Protein AF-A0AAX3KLG0-F1 (afdb_monomer)

Structure (mmCIF, N/CA/C/O backbone):
data_AF-A0AAX3KLG0-F1
#
_entry.id   AF-A0AAX3KLG0-F1
#
loop_
_atom_site.group_PDB
_atom_site.id
_atom_site.type_symbol
_atom_site.label_atom_id
_atom_site.label_alt_id
_atom_site.label_comp_id
_atom_site.label_asym_id
_atom_site.label_entity_id
_atom_site.label_seq_id
_atom_site.pdbx_PDB_ins_code
_atom_site.Cartn_x
_atom_site.Cartn_y
_atom_site.Cartn_z
_atom_site.occupancy
_atom_site.B_iso_or_equiv
_atom_site.auth_seq_id
_atom_site.auth_comp_id
_atom_site.auth_asym_id
_atom_site.auth_atom_id
_atom_site.pdbx_PDB_model_num
ATOM 1 N N . MET A 1 1 ? 2.593 -11.874 -25.320 1.00 51.47 1 MET A N 1
ATOM 2 C CA . MET A 1 1 ? 1.868 -11.325 -26.491 1.00 51.47 1 MET A CA 1
ATOM 3 C C . MET A 1 1 ? 1.818 -12.369 -27.605 1.00 51.47 1 MET A C 1
ATOM 5 O O . MET A 1 1 ? 2.721 -13.200 -27.630 1.00 51.47 1 MET A O 1
ATOM 9 N N . PRO A 1 2 ? 0.808 -12.393 -28.501 1.00 41.75 2 PRO A N 1
ATOM 10 C CA . PRO A 1 2 ? 0.881 -13.228 -29.700 1.00 41.75 2 PRO A CA 1
ATOM 11 C C . PRO A 1 2 ? 2.137 -12.834 -30.490 1.00 41.75 2 PRO A C 1
ATOM 13 O O . PRO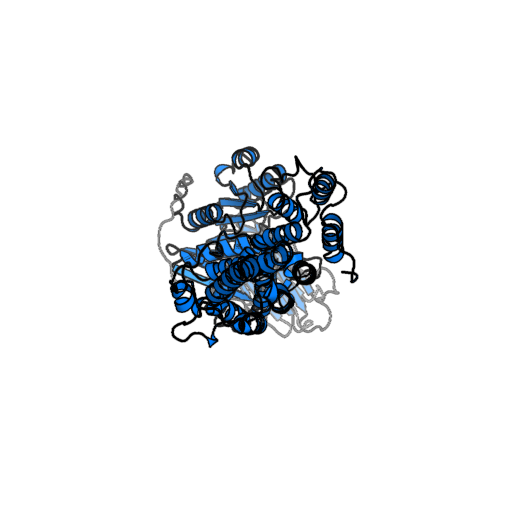 A 1 2 ? 2.309 -11.677 -30.871 1.00 41.75 2 PRO A O 1
ATOM 16 N N . SER A 1 3 ? 3.054 -13.785 -30.638 1.00 42.06 3 SER A N 1
ATOM 17 C CA . SER A 1 3 ? 4.430 -13.570 -31.085 1.00 42.06 3 SER A CA 1
ATOM 18 C C . SER A 1 3 ? 4.500 -12.930 -32.478 1.00 42.06 3 SER A C 1
ATOM 20 O O . SER A 1 3 ? 3.989 -13.499 -33.443 1.00 42.06 3 SER A O 1
ATOM 22 N N . GLY A 1 4 ? 5.164 -11.772 -32.593 1.00 53.94 4 GLY A N 1
ATOM 23 C CA . GLY A 1 4 ? 5.677 -11.245 -33.868 1.00 53.94 4 GLY A CA 1
ATOM 24 C C . GLY A 1 4 ? 5.058 -9.951 -34.416 1.00 53.94 4 GLY A C 1
ATOM 25 O O . GLY A 1 4 ? 5.599 -9.403 -35.375 1.00 53.94 4 GLY A O 1
ATOM 26 N N . LYS A 1 5 ? 3.977 -9.405 -33.836 1.00 61.38 5 LYS A N 1
ATOM 27 C CA . LYS A 1 5 ? 3.452 -8.076 -34.227 1.00 61.38 5 LYS A CA 1
ATOM 28 C C . LYS A 1 5 ? 3.853 -7.004 -33.214 1.00 61.38 5 LYS A C 1
ATOM 30 O O . LYS A 1 5 ? 3.584 -7.152 -32.028 1.00 61.38 5 LYS A O 1
ATOM 35 N N . LYS A 1 6 ? 4.441 -5.901 -33.700 1.00 74.00 6 LYS A N 1
ATOM 36 C CA . LYS A 1 6 ? 4.685 -4.685 -32.906 1.00 74.00 6 LYS A CA 1
ATOM 37 C C . LYS A 1 6 ? 3.339 -4.131 -32.423 1.00 74.00 6 LYS A C 1
ATOM 39 O O . LYS A 1 6 ? 2.574 -3.609 -33.233 1.00 74.00 6 LYS A O 1
ATOM 44 N N . SER A 1 7 ? 3.046 -4.274 -31.135 1.00 84.19 7 SER A N 1
ATOM 45 C CA . SER A 1 7 ? 1.845 -3.703 -30.518 1.00 84.19 7 SER A CA 1
ATOM 46 C C . SER A 1 7 ? 1.947 -2.183 -30.463 1.00 84.19 7 SER A C 1
ATOM 48 O O . SER A 1 7 ? 3.006 -1.639 -30.164 1.00 84.19 7 SER A O 1
ATOM 50 N N . THR A 1 8 ? 0.850 -1.477 -30.728 1.00 92.81 8 THR A N 1
ATOM 51 C CA . THR A 1 8 ? 0.766 -0.042 -30.419 1.00 92.81 8 THR A CA 1
ATOM 52 C C . THR A 1 8 ? 0.575 0.164 -28.908 1.00 92.81 8 THR A C 1
ATOM 54 O O . THR A 1 8 ? 0.090 -0.750 -28.233 1.00 92.81 8 THR A O 1
ATOM 57 N N . PRO A 1 9 ? 0.878 1.354 -28.353 1.00 94.56 9 PRO A N 1
ATOM 58 C CA . PRO A 1 9 ? 0.596 1.660 -26.946 1.00 94.56 9 PRO A CA 1
ATOM 59 C C . PRO A 1 9 ? -0.868 1.385 -26.572 1.00 94.56 9 PRO A C 1
ATOM 61 O O . PRO A 1 9 ? -1.150 0.724 -25.578 1.00 94.56 9 PRO A O 1
ATOM 64 N N . SER A 1 10 ? -1.810 1.803 -27.424 1.00 95.50 10 SER A N 1
ATOM 65 C CA . SER A 1 10 ? -3.245 1.553 -27.238 1.00 95.50 10 SER A CA 1
ATOM 66 C C . SER A 1 10 ? -3.587 0.061 -27.184 1.00 95.50 10 SER A C 1
ATOM 68 O O . SER A 1 10 ? -4.432 -0.349 -26.390 1.00 95.50 10 SER A O 1
ATOM 70 N N . GLN A 1 11 ? -2.962 -0.767 -28.028 1.00 94.81 11 GLN A N 1
ATOM 71 C CA . GLN A 1 11 ? -3.164 -2.219 -28.000 1.00 94.81 11 GLN A CA 1
ATOM 72 C C . GLN A 1 11 ? -2.594 -2.829 -26.720 1.00 94.81 11 GLN A C 1
ATOM 74 O O . GLN A 1 11 ? -3.295 -3.599 -26.068 1.00 94.81 11 GLN A O 1
ATOM 79 N N . LEU A 1 12 ? -1.374 -2.444 -26.335 1.00 94.88 12 LEU A N 1
ATOM 80 C CA . LEU A 1 12 ? -0.728 -2.919 -25.113 1.00 94.88 12 LEU A CA 1
ATOM 81 C C . LEU A 1 12 ? -1.554 -2.583 -23.866 1.00 94.88 12 LEU A C 1
ATOM 83 O O . LEU A 1 12 ? -1.793 -3.466 -23.050 1.00 94.88 12 LEU A O 1
ATOM 87 N N . TRP A 1 13 ? -2.046 -1.343 -23.748 1.00 96.69 13 TRP A N 1
ATOM 88 C CA . TRP A 1 13 ? -2.900 -0.929 -22.631 1.00 96.69 13 TRP A CA 1
ATOM 89 C C . TRP A 1 13 ? -4.177 -1.769 -22.549 1.00 96.69 13 TRP A C 1
ATOM 91 O O . TRP A 1 13 ? -4.514 -2.283 -21.488 1.00 96.69 13 TRP A O 1
ATOM 101 N N . ASN A 1 14 ? -4.870 -1.972 -23.676 1.00 95.50 14 ASN A N 1
ATOM 102 C CA . ASN A 1 14 ? -6.082 -2.796 -23.697 1.00 95.50 14 ASN A CA 1
ATOM 103 C C . ASN A 1 14 ? -5.794 -4.258 -23.318 1.00 95.50 14 ASN A C 1
ATOM 105 O O . ASN A 1 14 ? -6.619 -4.879 -22.648 1.00 95.50 14 ASN A O 1
ATOM 109 N N . HIS A 1 15 ? -4.654 -4.804 -23.751 1.00 95.25 15 HIS A N 1
ATOM 110 C CA . HIS A 1 15 ? -4.222 -6.142 -23.357 1.00 95.25 15 HIS A CA 1
ATOM 111 C C . HIS A 1 15 ? -3.942 -6.211 -21.860 1.00 95.25 15 HIS A C 1
ATOM 113 O O . HIS A 1 15 ? -4.503 -7.076 -21.204 1.00 95.25 15 HIS A O 1
ATOM 119 N N . LEU A 1 16 ? -3.198 -5.254 -21.306 1.00 95.12 16 LEU A N 1
ATOM 120 C CA . LEU A 1 16 ? -2.899 -5.210 -19.878 1.00 95.12 16 LEU A CA 1
ATOM 121 C C . LEU A 1 16 ? -4.177 -5.143 -19.030 1.00 95.12 16 LEU A C 1
ATOM 123 O O . LEU A 1 16 ? -4.352 -5.945 -18.119 1.00 95.12 16 LEU A O 1
ATOM 127 N N . VAL A 1 17 ? -5.096 -4.233 -19.374 1.00 95.62 17 VAL A N 1
ATOM 128 C CA . VAL A 1 17 ? -6.391 -4.077 -18.690 1.00 95.62 17 VAL A CA 1
ATOM 129 C C . VAL A 1 17 ? -7.189 -5.373 -18.713 1.00 95.62 17 VAL A C 1
ATOM 131 O O . VAL A 1 17 ? -7.728 -5.787 -17.691 1.00 95.62 17 VAL A O 1
ATOM 134 N N . LYS A 1 18 ? -7.255 -6.035 -19.871 1.00 95.31 18 LYS A N 1
ATOM 135 C CA . LYS A 1 18 ? -7.998 -7.285 -20.022 1.00 95.31 18 LYS A CA 1
ATOM 136 C C . LYS A 1 18 ? -7.330 -8.445 -19.283 1.00 95.31 18 LYS A C 1
ATOM 138 O O . LYS A 1 18 ? -8.009 -9.165 -18.560 1.00 95.31 18 LYS A O 1
ATOM 143 N N . ASP A 1 19 ? -6.033 -8.639 -19.493 1.00 95.06 19 ASP A N 1
ATOM 144 C CA . ASP A 1 19 ? -5.293 -9.814 -19.034 1.00 95.06 19 ASP A CA 1
ATOM 145 C C . ASP A 1 19 ? -5.079 -9.783 -17.512 1.00 95.06 19 ASP A C 1
ATOM 147 O O . ASP A 1 19 ? -5.107 -10.833 -16.872 1.00 95.06 19 ASP A O 1
ATOM 151 N N . ALA A 1 20 ? -4.915 -8.595 -16.916 1.00 93.75 20 ALA A N 1
ATOM 152 C CA . ALA A 1 20 ? -4.844 -8.427 -15.462 1.00 93.75 20 ALA A CA 1
ATOM 153 C C . ALA A 1 20 ? -6.229 -8.336 -14.790 1.00 93.75 20 ALA A C 1
ATOM 155 O O . ALA A 1 20 ? -6.317 -8.347 -13.565 1.00 93.75 20 ALA A O 1
ATOM 156 N N . GLY A 1 21 ? -7.313 -8.257 -15.573 1.00 93.62 21 GLY A N 1
ATOM 157 C CA . GLY A 1 21 ? -8.673 -8.118 -15.051 1.00 93.62 21 GLY A CA 1
ATOM 158 C C . GLY A 1 21 ? -8.926 -6.774 -14.366 1.00 93.62 21 GLY A C 1
ATOM 159 O O . GLY A 1 21 ? -9.628 -6.737 -13.361 1.00 93.62 21 GLY A O 1
ATOM 160 N N . LEU A 1 22 ? -8.349 -5.686 -14.892 1.00 93.62 22 LEU A N 1
ATOM 161 C CA . LEU A 1 22 ? -8.477 -4.352 -14.308 1.00 93.62 22 LEU A CA 1
ATOM 162 C C . LEU A 1 22 ? -9.894 -3.796 -14.493 1.00 93.62 22 LEU A C 1
ATOM 164 O O . LEU A 1 22 ? -10.378 -3.601 -15.613 1.00 93.62 22 LEU A O 1
ATOM 168 N N . GLU A 1 23 ? -10.537 -3.450 -13.388 1.00 92.44 23 GLU A N 1
ATOM 169 C CA . GLU A 1 23 ? -11.854 -2.832 -13.344 1.00 92.44 23 GLU A CA 1
ATOM 170 C C . GLU A 1 23 ? -11.729 -1.306 -13.322 1.00 92.44 23 GLU A C 1
ATOM 172 O O . GLU A 1 23 ? -11.949 -0.654 -12.304 1.00 92.44 23 GLU A O 1
ATOM 177 N N . LEU A 1 24 ? -11.390 -0.705 -14.465 1.00 92.62 24 LEU A N 1
ATOM 178 C CA . LEU A 1 24 ? -11.222 0.753 -14.565 1.00 92.62 24 LEU A CA 1
ATOM 179 C C . LEU A 1 24 ? -12.553 1.524 -14.473 1.00 92.62 24 LEU A C 1
ATOM 181 O O . LEU A 1 24 ? -12.596 2.664 -14.018 1.00 92.62 24 LEU A O 1
ATOM 185 N N . ASN A 1 25 ? -13.665 0.916 -14.902 1.00 88.75 25 ASN A N 1
ATOM 186 C CA . ASN A 1 25 ? -14.973 1.571 -14.984 1.00 88.75 25 ASN A CA 1
ATOM 187 C C . ASN A 1 25 ? -16.113 0.638 -14.553 1.00 88.75 25 ASN A C 1
ATOM 189 O O . ASN A 1 25 ? -16.238 -0.474 -15.061 1.00 88.75 25 ASN A O 1
ATOM 193 N N . LEU A 1 26 ? -17.012 1.131 -13.695 1.00 83.56 26 LEU A N 1
ATOM 194 C CA . LEU A 1 26 ? -18.245 0.453 -13.284 1.00 83.56 26 LEU A CA 1
ATOM 195 C C . LEU A 1 26 ? -19.467 1.255 -13.745 1.00 83.56 26 LEU A C 1
ATOM 197 O O . LEU A 1 26 ? -19.899 2.212 -13.096 1.00 83.56 26 LEU A O 1
ATOM 201 N N . LYS A 1 27 ? -20.073 0.843 -14.865 1.00 84.38 27 LYS A N 1
ATOM 202 C CA . LYS A 1 27 ? -21.226 1.511 -15.504 1.00 84.38 27 LYS A CA 1
ATOM 203 C C . LYS A 1 27 ? -20.972 3.003 -15.791 1.00 84.38 27 LYS A C 1
ATOM 205 O O . LYS A 1 27 ? -20.546 3.345 -16.883 1.00 84.38 27 LYS A O 1
ATOM 210 N N . LYS A 1 28 ? -21.274 3.886 -14.830 1.00 80.56 28 LYS A N 1
ATOM 211 C CA . LYS A 1 28 ? -21.142 5.358 -14.911 1.00 80.56 28 LYS A CA 1
ATOM 212 C C . LYS A 1 28 ? -20.239 5.941 -13.814 1.00 80.56 28 LYS A C 1
ATOM 214 O O . LYS A 1 28 ? -20.289 7.140 -13.557 1.00 80.56 28 LYS A O 1
ATOM 219 N N . LYS A 1 29 ? -19.493 5.099 -13.102 1.00 82.94 29 LYS A N 1
ATOM 220 C CA . LYS A 1 29 ? -18.600 5.499 -12.014 1.00 82.94 29 LYS A CA 1
ATOM 221 C C . LYS A 1 29 ? -17.201 4.930 -12.258 1.00 82.94 29 LYS A C 1
ATOM 223 O O . LYS A 1 29 ? -17.100 3.893 -12.920 1.00 82.94 29 LYS A O 1
ATOM 228 N N . PRO A 1 30 ? -16.159 5.574 -11.709 1.00 86.06 30 PRO A N 1
ATOM 229 C CA . PRO A 1 30 ? -14.836 4.972 -11.624 1.00 86.06 30 PRO A CA 1
ATOM 230 C C . PRO A 1 30 ? -14.946 3.564 -11.035 1.00 86.06 30 PRO A C 1
ATOM 232 O O . PRO A 1 30 ? -15.709 3.350 -10.086 1.00 86.06 30 PRO A O 1
ATOM 235 N N . GLY A 1 31 ? -14.269 2.605 -11.659 1.00 87.19 31 GLY A N 1
ATOM 236 C CA . GLY A 1 31 ? -14.189 1.249 -11.140 1.00 87.19 31 GLY A CA 1
ATOM 237 C C . GLY A 1 31 ? -13.164 1.135 -10.016 1.00 87.19 31 GLY A C 1
ATOM 238 O O . GLY A 1 31 ? -12.613 2.142 -9.564 1.00 87.19 31 GLY A O 1
ATOM 239 N N . ARG A 1 32 ? -12.933 -0.098 -9.557 1.00 85.81 32 ARG A N 1
ATOM 240 C CA . ARG A 1 32 ? -11.973 -0.394 -8.491 1.00 85.81 32 ARG A CA 1
ATOM 241 C C . ARG A 1 32 ? -10.574 0.120 -8.832 1.00 85.81 32 ARG A C 1
ATOM 243 O O . ARG A 1 32 ? -9.941 0.729 -7.985 1.00 85.81 32 ARG A O 1
ATOM 250 N N . ASP A 1 33 ? -10.153 -0.038 -10.085 1.00 91.81 33 ASP A N 1
ATOM 251 C CA . ASP A 1 33 ? -8.786 0.238 -10.532 1.00 91.81 33 ASP A CA 1
ATOM 252 C C . ASP A 1 33 ? -8.600 1.595 -11.220 1.00 91.81 33 ASP A C 1
ATOM 254 O O . ASP A 1 33 ? -7.646 1.820 -11.964 1.00 91.81 33 ASP A O 1
ATOM 258 N N . ALA A 1 34 ? -9.515 2.532 -10.979 1.00 91.38 34 ALA A N 1
ATOM 259 C CA . ALA A 1 34 ? -9.435 3.869 -11.559 1.00 91.38 34 ALA A CA 1
ATOM 260 C C . ALA A 1 34 ? -8.301 4.732 -10.966 1.00 91.38 34 ALA A C 1
ATOM 262 O O . ALA A 1 34 ? -7.849 5.677 -11.611 1.00 91.38 34 ALA A O 1
ATOM 263 N N . ASP A 1 35 ? -7.839 4.427 -9.751 1.00 89.81 35 ASP A N 1
ATOM 264 C CA . ASP A 1 35 ? -6.658 5.038 -9.125 1.00 89.81 35 ASP A CA 1
ATOM 265 C C . ASP A 1 35 ? -5.378 4.734 -9.903 1.00 89.81 35 ASP A C 1
ATOM 267 O O . ASP A 1 35 ? -4.602 5.647 -10.187 1.00 89.81 35 ASP A O 1
ATOM 271 N N . LEU A 1 36 ? -5.222 3.480 -10.336 1.00 93.38 36 LEU A N 1
ATOM 272 C CA . LEU A 1 36 ? -4.141 3.063 -11.219 1.00 93.38 36 LEU A CA 1
ATOM 273 C C . LEU A 1 36 ? -4.172 3.852 -12.532 1.00 93.38 36 LEU A C 1
ATOM 275 O O . LEU A 1 36 ? -3.157 4.405 -12.948 1.00 93.38 36 LEU A O 1
ATOM 279 N N . GLU A 1 37 ? -5.332 3.922 -13.191 1.00 94.38 37 GLU A N 1
ATOM 280 C CA . GLU A 1 37 ? -5.455 4.636 -14.468 1.00 94.38 37 GLU A CA 1
ATOM 281 C C . GLU A 1 37 ? -5.116 6.125 -14.330 1.00 94.38 37 GLU A C 1
ATOM 283 O O . GLU A 1 37 ? -4.438 6.689 -15.193 1.00 94.38 37 GLU A O 1
ATOM 288 N N . LEU A 1 38 ? -5.547 6.754 -13.234 1.00 91.69 38 LEU A N 1
ATOM 289 C CA . LEU A 1 38 ? -5.226 8.147 -12.946 1.00 91.69 38 LEU A CA 1
ATOM 290 C C . LEU A 1 38 ? -3.720 8.361 -12.768 1.00 91.69 38 LEU A C 1
ATOM 292 O O . LEU A 1 38 ? -3.178 9.338 -13.284 1.00 91.69 38 LEU A O 1
ATOM 296 N N . GLU A 1 39 ? -3.040 7.465 -12.060 1.00 91.94 39 GLU A N 1
ATOM 297 C CA . GLU A 1 39 ? -1.602 7.597 -11.856 1.00 91.94 39 GLU A CA 1
ATOM 298 C C . GLU A 1 39 ? -0.830 7.372 -13.163 1.00 91.94 39 GLU A C 1
ATOM 300 O O . GLU A 1 39 ? 0.051 8.158 -13.499 1.00 91.94 39 GLU A O 1
ATOM 305 N N . VAL A 1 40 ? -1.230 6.399 -13.988 1.00 95.38 40 VAL A N 1
ATOM 306 C CA . VAL A 1 40 ? -0.643 6.208 -15.328 1.00 95.38 40 VAL A CA 1
ATOM 307 C C . VAL A 1 40 ? -0.836 7.447 -16.209 1.00 95.38 40 VAL A C 1
ATOM 309 O O . VAL A 1 40 ? 0.092 7.844 -16.916 1.00 95.38 40 VAL A O 1
ATOM 312 N N . LEU A 1 41 ? -2.005 8.098 -16.158 1.00 94.62 41 LEU A N 1
ATOM 313 C CA . LEU A 1 41 ? -2.241 9.365 -16.863 1.00 94.62 41 LEU A CA 1
ATOM 314 C C . LEU A 1 41 ? -1.263 10.458 -16.427 1.00 94.62 41 LEU A C 1
ATOM 316 O O . LEU A 1 41 ? -0.683 11.124 -17.285 1.00 94.62 41 LEU A O 1
ATOM 320 N N . ARG A 1 42 ? -1.055 10.624 -15.116 1.00 90.44 42 ARG A N 1
ATOM 321 C CA . ARG A 1 42 ? -0.113 11.610 -14.563 1.00 90.44 42 ARG A CA 1
ATOM 322 C C . ARG A 1 42 ? 1.326 11.333 -14.978 1.00 90.44 42 ARG A C 1
ATOM 324 O O . ARG A 1 42 ? 2.052 12.269 -15.290 1.00 90.44 42 ARG A O 1
ATOM 331 N N . GLN A 1 43 ? 1.726 10.065 -15.031 1.00 90.44 43 GLN A N 1
ATOM 332 C CA . GLN A 1 43 ? 3.065 9.680 -15.483 1.00 90.44 43 GLN A CA 1
ATOM 333 C C . GLN A 1 43 ? 3.263 9.925 -16.988 1.00 90.44 43 GLN A C 1
ATOM 335 O O . GLN A 1 43 ? 4.346 10.314 -17.426 1.00 90.44 43 GLN A O 1
ATOM 340 N N . LEU A 1 44 ? 2.223 9.722 -17.805 1.00 89.81 44 LEU A N 1
ATOM 341 C CA . LEU A 1 44 ? 2.295 9.958 -19.248 1.00 89.81 44 LEU A CA 1
ATOM 342 C C . LEU A 1 44 ? 2.287 11.445 -19.612 1.00 89.81 44 LEU A C 1
ATOM 344 O O . LEU A 1 44 ? 3.026 11.840 -20.517 1.00 89.81 44 LEU A O 1
ATOM 348 N N . ASP A 1 45 ? 1.495 12.255 -18.915 1.00 88.88 45 ASP A N 1
ATOM 349 C CA . ASP A 1 45 ? 1.381 13.699 -19.128 1.00 88.88 45 ASP A CA 1
ATOM 350 C C . ASP A 1 45 ? 1.392 14.439 -17.781 1.00 88.88 45 ASP A C 1
ATOM 352 O O . ASP A 1 45 ? 0.341 14.761 -17.243 1.00 88.88 45 ASP A O 1
ATOM 356 N N . PRO A 1 46 ? 2.560 14.748 -17.199 1.00 83.81 46 PRO A N 1
ATOM 357 C CA . PRO A 1 46 ? 2.613 15.423 -15.899 1.00 83.81 46 PRO A CA 1
ATOM 358 C C . PRO A 1 46 ? 1.976 16.821 -15.889 1.00 83.81 46 PRO A C 1
ATOM 360 O O . PRO A 1 46 ? 1.564 17.302 -14.836 1.00 83.81 46 PRO A O 1
ATOM 363 N N . ALA A 1 47 ? 1.901 17.484 -17.049 1.00 81.06 47 ALA A N 1
ATOM 364 C CA . ALA A 1 47 ? 1.379 18.843 -17.165 1.00 81.06 47 ALA A CA 1
ATOM 365 C C . ALA A 1 47 ? -0.155 18.875 -17.246 1.00 81.06 47 ALA A C 1
ATOM 367 O O . ALA A 1 47 ? -0.777 19.775 -16.683 1.00 81.06 47 ALA A O 1
ATOM 368 N N . HIS A 1 48 ? -0.768 17.897 -17.921 1.00 79.44 48 HIS A N 1
ATOM 369 C CA . HIS A 1 48 ? -2.217 17.875 -18.147 1.00 79.44 48 HIS A CA 1
ATOM 370 C C . HIS A 1 48 ? -2.880 16.539 -17.810 1.00 79.44 48 HIS A C 1
ATOM 372 O O . HIS A 1 48 ? -4.066 16.389 -18.078 1.00 79.44 48 HIS A O 1
ATOM 378 N N . GLY A 1 49 ? -2.171 15.592 -17.195 1.00 71.12 49 GLY A N 1
ATOM 379 C CA . GLY A 1 49 ? -2.599 14.236 -16.816 1.00 71.12 49 GLY A CA 1
ATOM 380 C C . GLY A 1 49 ? -3.631 14.229 -15.697 1.00 71.12 49 GLY A C 1
ATOM 381 O O . GLY A 1 49 ? -3.464 13.631 -14.639 1.00 71.12 49 GLY A O 1
ATOM 382 N N . THR A 1 50 ? -4.716 14.944 -15.935 1.00 75.81 50 THR A N 1
ATOM 383 C CA . THR A 1 50 ? -5.871 15.099 -15.076 1.00 75.81 50 THR A CA 1
ATOM 384 C C . THR A 1 50 ? -7.095 14.589 -15.836 1.00 75.81 50 THR A C 1
ATOM 386 O O . THR A 1 50 ? -7.154 14.717 -17.066 1.00 75.81 50 THR A O 1
ATOM 389 N N . PRO A 1 51 ? -8.113 14.060 -15.133 1.00 74.31 51 PRO A N 1
ATOM 390 C CA . PRO A 1 51 ? -9.339 13.581 -15.770 1.00 74.31 51 PRO A CA 1
ATOM 391 C C . PRO A 1 51 ? -10.071 14.636 -16.613 1.00 74.31 51 PRO A C 1
ATOM 393 O O . PRO A 1 51 ? -10.894 14.282 -17.454 1.00 74.31 51 PRO A O 1
ATOM 396 N N . SER A 1 52 ? -9.803 15.929 -16.385 1.00 79.44 52 SER A N 1
ATOM 397 C CA . SER A 1 52 ? -10.391 17.035 -17.144 1.00 79.44 52 SER A CA 1
ATOM 398 C C . SER A 1 52 ? -9.784 17.209 -18.535 1.00 79.44 52 SER A C 1
ATOM 400 O O . SER A 1 52 ? -10.501 17.642 -19.433 1.00 79.44 52 SER A O 1
ATOM 402 N N . ALA A 1 53 ? -8.505 16.872 -18.736 1.00 86.00 53 ALA A N 1
ATOM 403 C CA . ALA A 1 53 ? -7.886 16.909 -20.062 1.00 86.00 53 ALA A CA 1
ATOM 404 C C . ALA A 1 53 ? -8.127 15.603 -20.826 1.00 86.00 53 ALA A C 1
ATOM 406 O O . ALA A 1 53 ? -8.536 15.622 -21.987 1.00 86.00 53 ALA A O 1
ATOM 407 N N . TYR A 1 54 ? -7.927 14.467 -20.151 1.00 88.94 54 TYR A N 1
ATOM 408 C CA . TYR A 1 54 ? -8.161 13.144 -20.714 1.00 88.94 54 TYR A CA 1
ATOM 409 C C . TYR A 1 54 ? -8.962 12.291 -19.729 1.00 88.94 54 TYR A C 1
ATOM 411 O O . TYR A 1 54 ? -8.479 12.019 -18.631 1.00 88.94 54 TYR A O 1
ATOM 419 N N . PRO A 1 55 ? -10.155 11.797 -20.108 1.00 89.50 55 PRO A N 1
ATOM 420 C CA . PRO A 1 55 ? -10.991 11.019 -19.195 1.00 89.50 55 PRO A CA 1
ATOM 421 C C . PRO A 1 55 ? -10.459 9.601 -18.918 1.00 89.50 55 PRO A C 1
ATOM 423 O O . PRO A 1 55 ? -11.004 8.920 -18.058 1.00 89.50 55 PRO A O 1
ATOM 426 N N . SER A 1 56 ? -9.466 9.121 -19.676 1.00 93.56 56 SER A N 1
ATOM 427 C CA . SER A 1 56 ? -8.859 7.788 -19.531 1.00 93.56 56 SER A CA 1
ATOM 428 C C . SER A 1 56 ? -7.504 7.711 -20.237 1.00 93.56 56 SER A C 1
ATOM 430 O O . SER A 1 56 ? -7.254 8.473 -21.180 1.00 93.56 56 SER A O 1
ATOM 432 N N . VAL A 1 57 ? -6.655 6.741 -19.865 1.00 95.94 57 VAL A N 1
ATOM 433 C CA . VAL A 1 57 ? -5.394 6.464 -20.590 1.00 95.94 57 VAL A CA 1
ATOM 434 C C . VAL A 1 57 ? -5.702 6.147 -22.049 1.00 95.94 57 VAL A C 1
ATOM 436 O O . VAL A 1 57 ? -5.044 6.639 -22.959 1.00 95.94 57 VAL A O 1
ATOM 439 N N . LYS A 1 58 ? -6.779 5.399 -22.302 1.00 95.88 58 LYS A N 1
ATOM 440 C CA . LYS A 1 58 ? -7.231 5.081 -23.662 1.00 95.88 58 LYS A CA 1
ATOM 441 C C . LYS A 1 58 ? -7.555 6.333 -24.487 1.00 95.88 58 LYS A C 1
ATOM 443 O O . LYS A 1 58 ? -7.278 6.347 -25.687 1.00 95.88 58 LYS A O 1
ATOM 448 N N . ALA A 1 59 ? -8.154 7.359 -23.879 1.00 94.88 59 ALA A N 1
ATOM 449 C CA . ALA A 1 59 ? -8.445 8.618 -24.561 1.00 94.88 59 ALA A CA 1
ATOM 450 C C . ALA A 1 59 ? -7.159 9.388 -24.896 1.00 94.88 59 ALA A C 1
ATOM 452 O O . ALA A 1 59 ? -7.019 9.835 -26.034 1.00 94.88 59 ALA A O 1
ATOM 453 N N . LEU A 1 60 ? -6.213 9.461 -23.953 1.00 95.94 60 LEU A N 1
ATOM 454 C CA . LEU A 1 60 ? -4.898 10.071 -24.166 1.00 95.94 60 LEU A CA 1
ATOM 455 C C . LEU A 1 60 ? -4.143 9.377 -25.303 1.00 95.94 60 LEU A C 1
ATOM 457 O O . LEU A 1 60 ? -3.737 10.031 -26.258 1.00 95.94 60 LEU A O 1
ATOM 461 N N . LEU A 1 61 ? -4.022 8.047 -25.260 1.00 96.19 61 LEU A N 1
ATOM 462 C CA . LEU A 1 61 ? -3.297 7.281 -26.281 1.00 96.19 61 LEU A CA 1
ATOM 463 C C . LEU A 1 61 ? -3.935 7.410 -27.671 1.00 96.19 61 LEU A C 1
ATOM 465 O O . LEU A 1 61 ? -3.233 7.421 -28.680 1.00 96.19 61 LEU A O 1
ATOM 469 N N . LYS A 1 62 ? -5.267 7.530 -27.743 1.00 95.56 62 LYS A N 1
ATOM 470 C CA . LYS A 1 62 ? -5.971 7.779 -29.007 1.00 95.56 62 LYS A CA 1
ATOM 471 C C . LYS A 1 62 ? -5.668 9.174 -29.558 1.00 95.56 62 LYS A C 1
ATOM 473 O O . LYS A 1 62 ? -5.463 9.297 -30.762 1.00 95.56 62 LYS A O 1
ATOM 478 N N . ALA A 1 63 ? -5.668 10.198 -28.704 1.00 93.88 63 ALA A N 1
ATOM 479 C CA . ALA A 1 63 ? -5.340 11.564 -29.101 1.00 93.88 63 ALA A CA 1
ATOM 480 C C . ALA A 1 63 ? -3.873 11.678 -29.549 1.00 93.88 63 ALA A C 1
ATOM 482 O O . ALA A 1 63 ? -3.608 12.216 -30.620 1.00 93.88 63 ALA A O 1
ATOM 483 N N . ASP A 1 64 ? -2.942 11.087 -28.793 1.00 92.31 64 ASP A N 1
ATOM 484 C CA . ASP A 1 64 ? -1.513 11.047 -29.124 1.00 92.31 64 ASP A CA 1
ATOM 485 C C . ASP A 1 64 ? -1.257 10.346 -30.466 1.00 92.31 64 ASP A C 1
ATOM 487 O O . ASP A 1 64 ? -0.546 10.871 -31.317 1.00 92.31 64 ASP A O 1
ATOM 491 N N . GLN A 1 65 ? -1.929 9.219 -30.72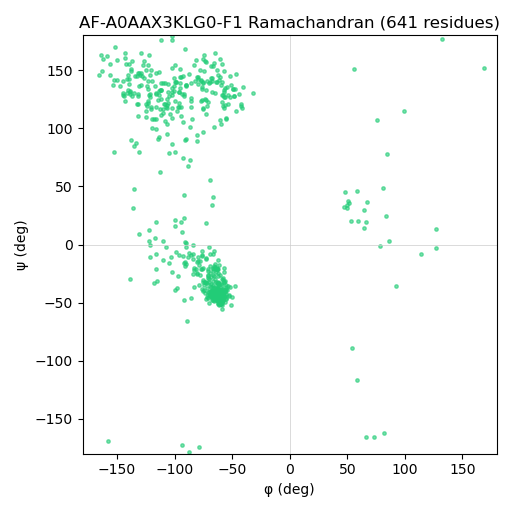4 1.00 93.31 65 GLN A N 1
ATOM 492 C CA . GLN A 1 65 ? -1.830 8.509 -32.003 1.00 93.31 65 GLN A CA 1
ATOM 493 C C . GLN A 1 65 ? -2.319 9.345 -33.203 1.00 93.31 65 GLN A C 1
ATOM 495 O O . GLN A 1 65 ? -1.888 9.103 -34.330 1.00 93.31 65 GLN A O 1
ATOM 500 N N . GLN A 1 66 ? -3.236 10.293 -32.984 1.00 94.12 66 GLN A N 1
ATOM 501 C CA . GLN A 1 66 ? -3.760 11.193 -34.019 1.00 94.12 66 GLN A CA 1
ATOM 502 C C . GLN A 1 66 ? -2.925 12.470 -34.185 1.00 94.12 66 GLN A C 1
ATOM 504 O O . GLN A 1 66 ? -3.146 13.214 -35.143 1.00 94.12 66 GLN A O 1
ATOM 509 N N . ALA A 1 67 ? -1.986 12.742 -33.277 1.00 91.31 67 ALA A N 1
ATOM 510 C CA . ALA A 1 67 ? -1.111 13.898 -33.370 1.00 91.31 67 ALA A CA 1
ATOM 511 C C . ALA A 1 67 ? -0.136 13.761 -34.550 1.00 91.31 67 ALA A C 1
ATOM 513 O O . ALA A 1 67 ? 0.249 12.661 -34.945 1.00 91.31 67 ALA A O 1
ATOM 514 N N . ALA A 1 68 ? 0.317 14.896 -35.091 1.00 89.94 68 ALA A N 1
ATOM 515 C CA . ALA A 1 68 ? 1.306 14.916 -36.173 1.00 89.94 68 ALA A CA 1
ATOM 516 C C . ALA A 1 68 ? 2.643 14.257 -35.773 1.00 89.94 68 ALA A C 1
ATOM 518 O O . ALA A 1 68 ? 3.364 13.753 -36.631 1.00 89.94 68 ALA A O 1
ATOM 519 N N . ALA A 1 69 ? 2.953 14.248 -34.474 1.00 83.25 69 ALA A N 1
ATOM 520 C CA . ALA A 1 69 ? 4.108 13.581 -33.889 1.00 83.25 69 ALA A CA 1
ATOM 521 C C . ALA A 1 69 ? 3.688 12.878 -32.581 1.00 83.25 69 ALA A C 1
ATOM 523 O O . ALA A 1 69 ? 3.740 13.508 -31.523 1.00 83.25 69 ALA A O 1
ATOM 524 N N . PRO A 1 70 ? 3.247 11.605 -32.640 1.00 86.62 70 PRO A N 1
ATOM 525 C CA . PRO A 1 70 ? 2.902 10.830 -31.450 1.00 86.62 70 PRO A CA 1
ATOM 526 C C . PRO A 1 70 ? 4.100 10.719 -30.501 1.00 86.62 70 PRO A C 1
ATOM 528 O O . PRO A 1 70 ? 5.200 10.347 -30.922 1.00 86.62 70 PRO A O 1
ATOM 531 N N . ALA A 1 71 ? 3.897 11.050 -29.229 1.00 82.88 71 ALA A N 1
ATOM 532 C CA . ALA A 1 71 ? 4.949 11.126 -28.221 1.00 82.88 71 ALA A CA 1
ATOM 533 C C . ALA A 1 71 ? 4.943 9.934 -27.251 1.00 82.88 71 ALA A C 1
ATOM 535 O O . ALA A 1 71 ? 5.922 9.730 -26.520 1.00 82.88 71 ALA A O 1
ATOM 536 N N . VAL A 1 72 ? 3.860 9.154 -27.200 1.00 86.81 72 VAL A N 1
ATOM 537 C CA . VAL A 1 72 ? 3.755 7.990 -26.319 1.00 86.81 72 VAL A CA 1
ATOM 538 C C . VAL A 1 72 ? 4.165 6.731 -27.069 1.00 86.81 72 VAL A C 1
ATOM 540 O O . VAL A 1 72 ? 3.470 6.244 -27.957 1.00 86.81 72 VAL A O 1
ATOM 543 N N . THR A 1 73 ? 5.307 6.163 -26.685 1.00 87.12 73 THR A N 1
ATOM 544 C CA . THR A 1 73 ? 5.752 4.853 -27.171 1.00 87.12 73 THR A CA 1
ATOM 545 C C . THR A 1 73 ? 5.262 3.728 -26.256 1.00 87.12 73 THR A C 1
ATOM 547 O O . THR A 1 73 ? 4.791 3.967 -25.144 1.00 87.12 73 THR A O 1
ATOM 550 N N . VAL A 1 74 ? 5.388 2.478 -26.713 1.00 89.81 74 VAL A N 1
ATOM 551 C CA . VAL A 1 74 ? 5.075 1.277 -25.912 1.00 89.81 74 VAL A CA 1
ATOM 552 C C . VAL A 1 74 ? 5.889 1.263 -24.622 1.00 89.81 74 VAL A C 1
ATOM 554 O O . VAL A 1 74 ? 5.375 0.939 -23.558 1.00 89.81 74 VAL A O 1
ATOM 557 N N . GLU A 1 75 ? 7.153 1.660 -24.708 1.00 84.94 75 GLU A N 1
ATOM 558 C CA . GLU A 1 75 ? 8.075 1.653 -23.581 1.00 84.94 75 GLU A CA 1
ATOM 559 C C . GLU A 1 75 ? 7.767 2.775 -22.609 1.00 84.94 75 GLU A C 1
ATOM 561 O O . GLU A 1 75 ? 7.731 2.536 -21.408 1.00 84.94 75 GLU A O 1
ATOM 566 N N . ARG A 1 76 ? 7.453 3.970 -23.120 1.00 84.31 76 ARG A N 1
ATOM 567 C CA . ARG A 1 76 ? 6.995 5.073 -22.276 1.00 84.31 76 ARG A CA 1
ATOM 568 C C . ARG A 1 76 ? 5.716 4.704 -21.526 1.00 84.31 76 ARG A C 1
ATOM 570 O O . ARG A 1 76 ? 5.605 5.030 -20.350 1.00 84.31 76 ARG A O 1
ATOM 577 N N . LEU A 1 77 ? 4.786 3.997 -22.173 1.00 93.62 77 LEU A N 1
ATOM 578 C CA . LEU A 1 77 ? 3.602 3.459 -21.506 1.00 93.62 77 LEU A CA 1
ATOM 579 C C . LEU A 1 77 ? 3.977 2.449 -20.415 1.00 93.62 77 LEU A C 1
ATOM 581 O O . LEU A 1 77 ? 3.518 2.603 -19.292 1.00 93.62 77 LEU A O 1
ATOM 585 N N . LEU A 1 78 ? 4.817 1.452 -20.705 1.00 91.94 78 LEU A N 1
ATOM 586 C CA . LEU A 1 78 ? 5.231 0.465 -19.699 1.00 91.94 78 LEU A CA 1
ATOM 587 C C . LEU A 1 78 ? 5.945 1.114 -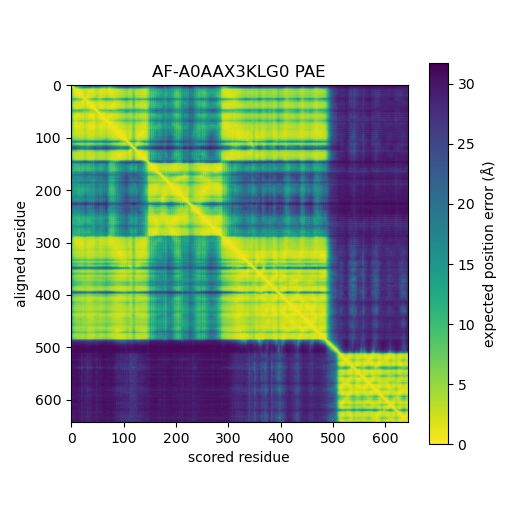18.510 1.00 91.94 78 LEU A C 1
ATOM 589 O O . LEU A 1 78 ? 5.606 0.808 -17.372 1.00 91.94 78 LEU A O 1
ATOM 593 N N . VAL A 1 79 ? 6.866 2.048 -18.760 1.00 84.69 79 VAL A N 1
ATOM 594 C CA . VAL A 1 79 ? 7.532 2.823 -17.704 1.00 84.69 79 VAL A CA 1
ATOM 595 C C . VAL A 1 79 ? 6.504 3.590 -16.878 1.00 84.69 79 VAL A C 1
ATOM 597 O O . VAL A 1 79 ? 6.552 3.511 -15.658 1.00 84.69 79 VAL A O 1
ATOM 600 N N . ALA A 1 80 ? 5.535 4.263 -17.505 1.00 90.25 80 ALA A N 1
ATOM 601 C CA . ALA A 1 80 ? 4.478 4.965 -16.778 1.00 90.25 80 ALA A CA 1
ATOM 602 C C . ALA A 1 80 ? 3.655 4.024 -15.881 1.00 90.25 80 ALA A C 1
ATOM 604 O O . ALA A 1 80 ? 3.328 4.386 -14.750 1.00 90.25 80 ALA A O 1
ATOM 605 N N . VAL A 1 81 ? 3.364 2.798 -16.335 1.00 95.00 81 VAL A N 1
ATOM 606 C CA . VAL A 1 81 ? 2.681 1.813 -15.486 1.00 95.00 81 VAL A CA 1
ATOM 607 C C . VAL A 1 81 ? 3.574 1.330 -14.346 1.00 95.00 81 VAL A C 1
ATOM 609 O O . VAL A 1 81 ? 3.110 1.284 -13.212 1.00 95.00 81 VAL A O 1
ATOM 612 N N . LEU A 1 82 ? 4.851 1.038 -14.585 1.00 90.88 82 LEU A N 1
ATOM 613 C CA . LEU A 1 82 ? 5.780 0.652 -13.516 1.00 90.88 82 LEU A CA 1
ATOM 614 C C . LEU A 1 82 ? 5.948 1.757 -12.465 1.00 90.88 82 LEU A C 1
ATOM 616 O O . LEU A 1 82 ? 5.877 1.490 -11.267 1.00 90.88 82 LEU A O 1
ATOM 620 N N . GLU A 1 83 ? 6.107 3.005 -12.903 1.00 86.31 83 GLU A N 1
ATOM 621 C CA . GLU A 1 83 ? 6.204 4.169 -12.019 1.00 86.31 83 GLU A CA 1
ATOM 622 C C . GLU A 1 83 ? 4.935 4.327 -11.170 1.00 86.31 83 GLU A C 1
ATOM 624 O O . GLU A 1 83 ? 5.037 4.550 -9.963 1.00 86.31 83 GLU A O 1
ATOM 629 N N . SER A 1 84 ? 3.751 4.081 -11.745 1.00 92.38 84 SER A N 1
ATOM 630 C CA . SER A 1 84 ? 2.489 4.107 -10.990 1.00 92.38 84 SER A CA 1
ATOM 631 C C . SER A 1 84 ? 2.401 3.049 -9.878 1.00 92.38 84 SER A C 1
ATOM 633 O O . SER A 1 84 ? 1.640 3.219 -8.928 1.00 92.38 84 SER A O 1
ATOM 635 N N . GLN A 1 85 ? 3.194 1.971 -9.948 1.00 93.75 85 GLN A N 1
ATOM 636 C CA . GLN A 1 85 ? 3.219 0.917 -8.925 1.00 93.75 85 GLN A CA 1
ATOM 637 C C . GLN A 1 85 ? 4.167 1.214 -7.758 1.00 93.75 85 GLN A C 1
ATOM 639 O O . GLN A 1 85 ? 4.140 0.503 -6.753 1.00 93.75 85 GLN A O 1
ATOM 644 N N . LYS A 1 86 ? 4.997 2.262 -7.833 1.00 88.50 86 LYS A N 1
ATOM 645 C CA . LYS A 1 86 ? 5.969 2.567 -6.771 1.00 88.50 86 LYS A CA 1
ATOM 646 C C . LYS A 1 86 ? 5.318 2.886 -5.431 1.00 88.50 86 LYS A C 1
ATOM 648 O O . LYS A 1 86 ? 5.847 2.479 -4.401 1.00 88.50 86 LYS A O 1
ATOM 653 N N . GLY A 1 87 ? 4.166 3.560 -5.440 1.00 91.12 87 GLY A N 1
ATOM 654 C CA . GLY A 1 87 ? 3.397 3.815 -4.220 1.00 91.12 87 GLY A CA 1
ATOM 655 C C . GLY A 1 87 ? 2.958 2.515 -3.544 1.00 91.12 87 GLY A C 1
ATOM 656 O O . GLY A 1 87 ? 3.138 2.355 -2.341 1.00 91.12 87 GLY A O 1
ATOM 657 N N . PHE A 1 88 ? 2.470 1.548 -4.326 1.00 93.69 88 PHE A N 1
ATOM 658 C CA . PHE A 1 88 ? 2.108 0.222 -3.822 1.00 93.69 88 PHE A CA 1
ATOM 659 C C . PHE A 1 88 ? 3.328 -0.556 -3.300 1.00 93.69 88 PHE A C 1
ATOM 661 O O . PHE A 1 88 ? 3.261 -1.135 -2.220 1.00 93.69 88 PHE A O 1
ATOM 668 N N . ALA A 1 89 ? 4.459 -0.521 -4.013 1.00 90.69 89 ALA A N 1
ATOM 669 C CA . ALA A 1 89 ? 5.698 -1.162 -3.565 1.00 90.69 89 ALA A CA 1
ATOM 670 C C . ALA A 1 89 ? 6.194 -0.589 -2.225 1.00 90.69 89 ALA A C 1
ATOM 672 O O . ALA A 1 89 ? 6.486 -1.342 -1.302 1.00 90.69 89 ALA A O 1
ATOM 673 N N . ALA A 1 90 ? 6.216 0.740 -2.084 1.00 90.62 90 ALA A N 1
ATOM 674 C CA . ALA A 1 90 ? 6.597 1.397 -0.835 1.00 90.62 90 ALA A CA 1
ATOM 675 C C . ALA A 1 90 ? 5.642 1.044 0.319 1.00 90.62 90 ALA A C 1
ATOM 677 O O . ALA A 1 90 ? 6.086 0.809 1.440 1.00 90.62 90 ALA A O 1
ATOM 678 N N . MET A 1 91 ? 4.338 0.949 0.038 1.00 94.69 91 MET A N 1
ATOM 679 C CA . MET A 1 91 ? 3.336 0.511 1.011 1.00 94.69 91 MET A CA 1
ATOM 680 C C . MET A 1 91 ? 3.623 -0.906 1.528 1.00 94.69 91 MET A C 1
ATOM 682 O O . MET A 1 91 ? 3.603 -1.132 2.735 1.00 94.69 91 MET A O 1
ATOM 686 N N . MET A 1 92 ? 3.905 -1.845 0.618 1.00 93.50 92 MET A N 1
ATOM 687 C CA . MET A 1 92 ? 4.262 -3.226 0.956 1.00 93.50 92 MET A CA 1
ATOM 688 C C . MET A 1 92 ? 5.537 -3.283 1.805 1.00 93.50 92 MET A C 1
ATOM 690 O O . MET A 1 92 ? 5.541 -3.973 2.822 1.00 93.50 92 MET A O 1
ATOM 694 N N . GLY A 1 93 ? 6.574 -2.523 1.439 1.00 91.38 93 GLY A N 1
ATOM 695 C CA . GLY A 1 93 ? 7.825 -2.445 2.198 1.00 91.38 93 GLY A CA 1
ATOM 696 C C . GLY A 1 93 ? 7.619 -1.958 3.634 1.00 91.38 93 GLY A C 1
ATOM 697 O O . GLY A 1 93 ? 8.058 -2.609 4.577 1.00 91.38 93 GLY A O 1
ATOM 698 N N . GLU A 1 94 ? 6.862 -0.873 3.831 1.00 92.44 94 GLU A N 1
ATOM 699 C CA . GLU A 1 94 ? 6.583 -0.370 5.183 1.00 92.44 94 GLU A CA 1
ATOM 700 C C . GLU A 1 94 ? 5.759 -1.356 6.027 1.00 92.44 94 GLU A C 1
ATOM 702 O O . GLU A 1 94 ? 6.003 -1.491 7.227 1.00 92.44 94 GLU A O 1
ATOM 707 N N . ILE A 1 95 ? 4.794 -2.058 5.417 1.00 94.00 95 ILE A N 1
ATOM 708 C CA . ILE A 1 95 ? 4.042 -3.123 6.097 1.00 94.00 95 ILE A CA 1
ATOM 709 C C . ILE A 1 95 ? 5.001 -4.251 6.506 1.00 94.00 95 ILE A C 1
ATOM 711 O O . ILE A 1 95 ? 4.976 -4.680 7.660 1.00 94.00 95 ILE A O 1
ATOM 715 N N . LEU A 1 96 ? 5.867 -4.705 5.593 1.00 91.31 96 LEU A N 1
ATOM 716 C CA . LEU A 1 96 ? 6.849 -5.761 5.851 1.00 91.31 96 LEU A CA 1
ATOM 717 C C . LEU A 1 96 ? 7.771 -5.402 7.026 1.00 91.31 96 LEU A C 1
ATOM 719 O O . LEU A 1 96 ? 7.977 -6.242 7.902 1.00 91.31 96 LEU A O 1
ATOM 723 N N . ASP A 1 97 ? 8.263 -4.165 7.090 1.00 87.75 97 ASP A N 1
ATOM 724 C CA . ASP A 1 97 ? 9.134 -3.696 8.173 1.00 87.75 97 ASP A CA 1
ATOM 725 C C . ASP A 1 97 ? 8.460 -3.806 9.549 1.00 87.75 97 ASP A C 1
ATOM 727 O O . ASP A 1 97 ? 9.054 -4.301 10.513 1.00 87.75 97 ASP A O 1
ATOM 731 N N . THR A 1 98 ? 7.194 -3.394 9.659 1.00 90.75 98 THR A N 1
ATOM 732 C CA . THR A 1 98 ? 6.436 -3.507 10.916 1.00 90.75 98 THR A CA 1
ATOM 733 C C . THR A 1 98 ? 6.138 -4.958 11.278 1.00 90.75 98 THR A C 1
ATOM 735 O O . THR A 1 98 ? 6.186 -5.318 12.454 1.00 90.75 98 THR A O 1
ATOM 738 N N . LEU A 1 99 ? 5.861 -5.813 10.296 1.00 90.38 99 LEU A N 1
ATOM 739 C CA . LEU A 1 99 ? 5.631 -7.236 10.540 1.00 90.38 99 LEU A CA 1
ATOM 740 C C . LEU A 1 99 ? 6.909 -7.951 10.999 1.00 90.38 99 LEU A C 1
ATOM 742 O O . LEU A 1 99 ? 6.864 -8.727 11.951 1.00 90.38 99 LEU A O 1
ATOM 746 N N . ALA A 1 100 ? 8.051 -7.647 10.380 1.00 87.06 100 ALA A N 1
ATOM 747 C CA . ALA A 1 100 ? 9.356 -8.156 10.797 1.00 87.06 100 ALA A CA 1
ATOM 748 C C . ALA A 1 100 ? 9.719 -7.677 12.211 1.00 87.06 100 ALA A C 1
ATOM 750 O O . ALA A 1 100 ? 10.236 -8.441 13.026 1.00 87.06 100 ALA A O 1
ATOM 751 N N . MET A 1 101 ? 9.388 -6.426 12.542 1.00 87.44 101 MET A N 1
ATOM 752 C CA . MET A 1 101 ? 9.526 -5.900 13.899 1.00 87.44 101 MET A CA 1
ATOM 753 C C . MET A 1 101 ? 8.642 -6.653 14.904 1.00 87.44 101 MET A C 1
ATOM 755 O O . MET A 1 101 ? 9.091 -6.936 16.021 1.00 87.44 101 MET A O 1
ATOM 759 N N . ALA A 1 102 ? 7.401 -6.976 14.532 1.00 88.00 102 ALA A N 1
ATOM 760 C CA . ALA A 1 102 ? 6.497 -7.748 15.376 1.00 88.00 102 ALA A CA 1
ATOM 761 C C . ALA A 1 102 ? 7.039 -9.161 15.625 1.00 88.00 102 ALA A C 1
ATOM 763 O O . ALA A 1 102 ? 7.138 -9.570 16.781 1.00 88.00 102 ALA A O 1
ATOM 764 N N . GLU A 1 103 ? 7.477 -9.859 14.574 1.00 87.12 103 GLU A N 1
ATOM 765 C CA . GLU A 1 103 ? 8.102 -11.183 14.677 1.00 87.12 103 GLU A CA 1
ATOM 766 C C . GLU A 1 103 ? 9.319 -11.159 15.621 1.00 87.12 103 GLU A C 1
ATOM 768 O O . GLU A 1 103 ? 9.387 -11.934 16.579 1.00 87.12 103 GLU A O 1
ATOM 773 N N . ALA A 1 104 ? 10.225 -10.193 15.431 1.00 81.25 104 ALA A N 1
ATOM 774 C CA . ALA A 1 104 ? 11.410 -10.028 16.271 1.00 81.25 104 ALA A CA 1
ATOM 775 C C . ALA A 1 104 ? 11.072 -9.737 17.743 1.00 81.25 104 ALA A C 1
ATOM 777 O O . ALA A 1 104 ? 11.779 -10.192 18.640 1.00 81.25 104 ALA A O 1
ATOM 778 N N . THR A 1 105 ? 9.994 -8.991 18.010 1.00 81.56 105 THR A N 1
ATOM 779 C CA . THR A 1 105 ? 9.561 -8.672 19.383 1.00 81.56 105 THR A CA 1
ATOM 780 C C . THR A 1 105 ? 8.921 -9.878 20.072 1.00 81.56 105 THR A C 1
ATOM 782 O O . THR A 1 105 ? 9.050 -10.032 21.285 1.00 81.56 105 THR A O 1
ATOM 785 N N . LEU A 1 106 ? 8.240 -10.736 19.311 1.00 82.44 106 LEU A N 1
ATOM 786 C CA . LEU A 1 106 ? 7.556 -11.922 19.827 1.00 82.44 106 LEU A CA 1
ATOM 787 C C . LEU A 1 106 ? 8.497 -13.123 20.011 1.00 82.44 106 LEU A C 1
ATOM 789 O O . LEU A 1 106 ? 8.166 -14.043 20.755 1.00 82.44 106 LEU A O 1
ATOM 793 N N . GLY A 1 107 ? 9.656 -13.129 19.340 1.00 77.19 107 GLY A N 1
ATOM 794 C CA . GLY A 1 107 ? 10.571 -14.276 19.323 1.00 77.19 107 GLY A CA 1
ATOM 795 C C . GLY A 1 107 ? 9.979 -15.497 18.610 1.00 77.19 107 GLY A C 1
ATOM 796 O O . GLY A 1 107 ? 10.412 -16.627 18.837 1.00 77.19 107 GLY A O 1
ATOM 797 N N . GLU A 1 108 ? 8.962 -15.287 17.775 1.00 72.50 108 GLU A N 1
ATOM 798 C CA . GLU A 1 108 ? 8.319 -16.339 16.997 1.00 72.50 108 GLU A CA 1
ATOM 799 C C . GLU A 1 108 ? 9.017 -16.473 15.645 1.00 72.50 108 GLU A C 1
ATOM 801 O O . GLU A 1 108 ? 9.321 -15.482 15.001 1.00 72.50 108 GLU A O 1
ATOM 806 N N . HIS A 1 109 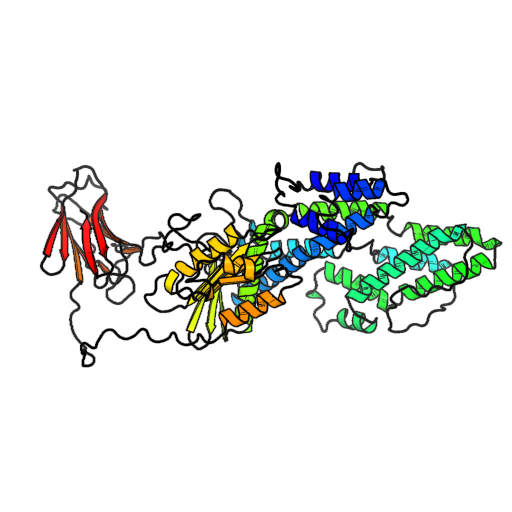? 9.251 -17.699 15.186 1.00 73.31 109 HIS A N 1
ATOM 807 C CA . HIS A 1 109 ? 9.615 -17.950 13.794 1.00 73.31 109 HIS A CA 1
ATOM 808 C C . HIS A 1 109 ? 8.366 -18.424 13.049 1.00 73.31 109 HIS A C 1
ATOM 810 O O . HIS A 1 109 ? 7.693 -19.350 13.524 1.00 73.31 109 HIS A O 1
ATOM 816 N N . ASN A 1 110 ? 8.100 -17.841 11.876 1.00 76.81 110 ASN A N 1
ATOM 817 C CA . ASN A 1 110 ? 6.943 -18.111 11.010 1.00 76.81 110 ASN A CA 1
ATOM 818 C C . ASN A 1 110 ? 5.660 -17.382 11.430 1.00 76.81 110 ASN A C 1
ATOM 820 O O . ASN A 1 110 ? 4.587 -17.995 11.504 1.00 76.81 110 ASN A O 1
ATOM 824 N N . LEU A 1 111 ? 5.756 -16.072 11.679 1.00 86.62 111 LEU A N 1
ATOM 825 C CA . LEU A 1 111 ? 4.570 -15.240 11.874 1.00 86.62 111 LEU A CA 1
ATOM 826 C C . LEU A 1 111 ? 3.611 -15.405 10.684 1.00 86.62 111 LEU A C 1
ATOM 828 O O . LEU A 1 111 ? 4.002 -15.293 9.518 1.00 86.62 111 LEU A O 1
ATOM 832 N N . THR A 1 112 ? 2.344 -15.689 10.975 1.00 87.75 112 THR A N 1
ATOM 833 C CA . THR A 1 112 ? 1.281 -15.687 9.967 1.00 87.75 112 THR A CA 1
ATOM 834 C C . THR A 1 112 ? 0.528 -14.372 10.043 1.00 87.75 112 THR A C 1
ATOM 836 O O . THR A 1 112 ? 0.254 -13.856 11.124 1.00 87.75 112 THR A O 1
ATOM 839 N N . ILE A 1 113 ? 0.179 -13.829 8.888 1.00 86.12 113 ILE A N 1
ATOM 840 C CA . ILE A 1 113 ? -0.568 -12.588 8.772 1.00 86.12 113 ILE A CA 1
ATOM 841 C C . ILE A 1 113 ? -1.926 -12.936 8.189 1.00 86.12 113 ILE A C 1
ATOM 843 O O . ILE A 1 113 ? -2.020 -13.693 7.219 1.00 86.12 113 ILE A O 1
ATOM 847 N N . ASP A 1 114 ? -2.973 -12.409 8.806 1.00 87.38 114 ASP A N 1
ATOM 848 C CA . ASP A 1 114 ? -4.343 -12.588 8.342 1.00 87.38 114 ASP A CA 1
ATOM 849 C C . ASP A 1 114 ? -4.989 -11.223 8.156 1.00 87.38 114 ASP A C 1
ATOM 851 O O . ASP A 1 114 ? -5.187 -10.469 9.118 1.00 87.38 114 ASP A O 1
ATOM 855 N N . PHE A 1 115 ? -5.301 -10.924 6.901 1.00 83.00 115 PHE A N 1
ATOM 856 C CA . PHE A 1 115 ? -6.124 -9.797 6.532 1.00 83.00 115 PHE A CA 1
ATOM 857 C C . PHE A 1 115 ? -7.504 -10.318 6.105 1.00 83.00 115 PHE A C 1
ATOM 859 O O . PHE A 1 115 ? -7.673 -10.868 5.012 1.00 83.00 115 PHE A O 1
ATOM 866 N N . SER A 1 116 ? -8.494 -10.161 6.984 1.00 75.00 116 SER A N 1
ATOM 867 C CA . SER A 1 116 ? -9.902 -10.425 6.672 1.00 75.00 116 SER A CA 1
ATOM 868 C C . SER A 1 116 ? -10.560 -9.117 6.261 1.00 75.00 116 SER A C 1
ATOM 870 O O . SER A 1 116 ? -10.347 -8.103 6.919 1.00 75.00 116 SER A O 1
ATOM 872 N N . TYR A 1 117 ? -11.340 -9.146 5.183 1.00 65.44 117 TYR A N 1
ATOM 873 C CA . TYR A 1 117 ? -11.892 -7.939 4.560 1.00 65.44 117 TYR A CA 1
ATOM 874 C C . TYR A 1 117 ? -13.428 -7.913 4.489 1.00 65.44 117 TYR A C 1
ATOM 876 O O . TYR A 1 117 ? -13.998 -6.879 4.160 1.00 65.44 117 TYR A O 1
ATOM 884 N N . ASP A 1 118 ? -14.089 -9.038 4.785 1.00 59.81 118 ASP A N 1
ATOM 885 C CA . ASP A 1 118 ? -15.546 -9.161 4.892 1.00 59.81 118 ASP A CA 1
ATOM 886 C C . ASP A 1 118 ? -15.908 -10.486 5.584 1.00 59.81 118 ASP A C 1
ATOM 888 O O . ASP A 1 118 ? -15.265 -11.507 5.351 1.00 59.81 118 ASP A O 1
ATOM 892 N N . ALA A 1 119 ? -16.985 -10.507 6.376 1.00 48.38 119 ALA A N 1
ATOM 893 C CA . ALA A 1 119 ? -17.465 -11.725 7.048 1.00 48.38 119 ALA A CA 1
ATOM 894 C C . ALA A 1 119 ? -18.216 -12.705 6.115 1.00 48.38 119 ALA A C 1
ATOM 896 O O . ALA A 1 119 ? -18.586 -13.798 6.539 1.00 48.38 119 ALA A O 1
ATOM 897 N N . VAL A 1 120 ? -18.516 -12.294 4.875 1.00 45.16 120 VAL A N 1
ATOM 898 C CA . VAL A 1 120 ? -19.490 -12.965 3.985 1.00 45.16 120 VAL A CA 1
ATOM 899 C C . VAL A 1 120 ? -18.827 -13.667 2.792 1.00 45.16 120 VAL A C 1
ATOM 901 O O . VAL A 1 120 ? -19.455 -14.497 2.139 1.00 45.16 120 VAL A O 1
ATOM 904 N N . THR A 1 121 ? -17.554 -13.392 2.512 1.00 48.66 121 THR A N 1
ATOM 905 C CA . THR A 1 121 ? -16.805 -14.042 1.430 1.00 48.66 121 THR A CA 1
ATOM 906 C C . THR A 1 121 ? -15.532 -14.677 1.963 1.00 48.66 121 THR A C 1
ATOM 908 O O . THR A 1 121 ? -14.935 -14.165 2.902 1.00 48.66 121 THR A O 1
ATOM 911 N N . ASP A 1 122 ? -15.081 -15.756 1.317 1.00 50.44 122 ASP A N 1
ATOM 912 C CA . ASP A 1 122 ? -13.811 -16.472 1.564 1.00 50.44 122 ASP A CA 1
ATOM 913 C C . ASP A 1 122 ? -12.574 -15.612 1.181 1.00 50.44 122 ASP A C 1
ATOM 915 O O . ASP A 1 122 ? -11.569 -16.066 0.641 1.00 50.44 122 ASP A O 1
ATOM 919 N N . SER A 1 123 ? -12.679 -14.298 1.381 1.00 58.47 123 SER A N 1
ATOM 920 C CA . SER A 1 123 ? -11.785 -13.235 0.941 1.00 58.47 123 SER A CA 1
ATOM 921 C C . SER A 1 123 ? -10.726 -12.910 1.989 1.00 58.47 123 SER A C 1
ATOM 923 O O . SER A 1 123 ? -10.455 -11.739 2.248 1.00 58.47 123 SER A O 1
ATOM 925 N N . HIS A 1 124 ? -10.150 -13.936 2.604 1.00 74.75 124 HIS A N 1
ATOM 926 C CA . HIS A 1 124 ? -9.031 -13.783 3.523 1.00 74.75 124 HIS A CA 1
ATOM 927 C C . HIS A 1 124 ? -7.724 -13.766 2.736 1.00 74.75 124 HIS A C 1
ATOM 929 O O . HIS A 1 124 ? -7.432 -14.691 1.976 1.00 74.75 124 HIS A O 1
ATOM 935 N N . LEU A 1 125 ? -6.911 -12.732 2.932 1.00 83.88 125 LEU A N 1
ATOM 936 C CA . LEU A 1 125 ? -5.509 -12.787 2.545 1.00 83.88 125 LEU A CA 1
ATOM 937 C C . LEU A 1 125 ? -4.725 -13.294 3.754 1.00 83.88 125 LEU A C 1
ATOM 939 O O . LEU A 1 125 ? -4.291 -12.518 4.603 1.00 83.88 125 LEU A O 1
ATOM 943 N N . LYS A 1 126 ? -4.580 -14.618 3.830 1.00 88.44 126 LYS A N 1
ATOM 944 C CA . LYS A 1 126 ? -3.797 -15.289 4.865 1.00 88.44 126 LYS A CA 1
ATOM 945 C C . LYS A 1 126 ? -2.505 -15.824 4.270 1.00 88.44 126 LYS A C 1
ATOM 947 O O . LYS A 1 126 ? -2.538 -16.668 3.378 1.00 88.44 126 LYS A O 1
ATOM 952 N N . GLN A 1 127 ? -1.375 -15.336 4.762 1.00 90.12 127 GLN A N 1
ATOM 953 C CA . GLN A 1 127 ? -0.056 -15.731 4.275 1.00 90.12 127 GLN A CA 1
ATOM 954 C C . GLN A 1 127 ? 0.993 -15.648 5.382 1.00 90.12 127 GLN A C 1
ATOM 956 O O . GLN A 1 127 ? 0.804 -14.959 6.382 1.00 90.12 127 GLN A O 1
ATOM 961 N N . THR A 1 128 ? 2.097 -16.370 5.224 1.00 90.88 128 THR A N 1
ATOM 962 C CA . THR A 1 128 ? 3.239 -16.253 6.137 1.00 90.88 128 THR A CA 1
ATOM 963 C C . THR A 1 128 ? 3.984 -14.945 5.881 1.00 90.88 128 THR A C 1
ATOM 965 O O . THR A 1 128 ? 3.913 -14.388 4.783 1.00 90.88 128 THR A O 1
ATOM 968 N N . LEU A 1 129 ? 4.740 -14.471 6.874 1.00 88.56 129 LEU A N 1
ATOM 969 C CA . LEU A 1 129 ? 5.642 -13.332 6.701 1.00 88.56 129 LEU A CA 1
ATOM 970 C C . LEU A 1 129 ? 6.628 -13.552 5.548 1.00 88.56 129 LEU A C 1
ATOM 972 O O . LEU A 1 129 ? 6.882 -12.634 4.775 1.00 88.56 129 LEU A O 1
ATOM 976 N N . GLU A 1 130 ? 7.118 -14.779 5.380 1.00 86.88 130 GLU A N 1
ATOM 977 C CA . GLU A 1 130 ? 8.033 -15.105 4.286 1.00 86.88 130 GLU A CA 1
ATOM 978 C C . GLU A 1 130 ? 7.356 -15.017 2.913 1.00 86.88 130 GLU A C 1
ATOM 980 O O . GLU A 1 130 ? 7.926 -14.467 1.977 1.00 86.88 130 GLU A O 1
ATOM 985 N N . GLN A 1 131 ? 6.104 -15.468 2.788 1.00 89.88 131 GLN A N 1
ATOM 986 C CA . GLN A 1 131 ? 5.357 -15.294 1.543 1.00 89.88 131 GLN A CA 1
ATOM 987 C C . GLN A 1 131 ? 5.111 -13.808 1.241 1.00 89.88 131 GLN A C 1
ATOM 989 O O . GLN A 1 131 ? 5.267 -13.386 0.097 1.00 89.88 131 GLN A O 1
ATOM 994 N N . PHE A 1 132 ? 4.801 -13.003 2.265 1.00 90.25 132 PHE A N 1
ATOM 995 C CA . PHE A 1 132 ? 4.644 -11.556 2.104 1.00 90.25 132 PHE A CA 1
ATOM 996 C C . PHE A 1 132 ? 5.957 -10.887 1.672 1.00 90.25 132 PHE A C 1
ATOM 998 O O . PHE A 1 132 ? 5.941 -10.017 0.805 1.00 90.25 132 PHE A O 1
ATOM 1005 N N . ARG A 1 133 ? 7.100 -11.323 2.223 1.00 86.75 133 ARG A N 1
ATOM 1006 C CA . ARG A 1 133 ? 8.439 -10.869 1.818 1.00 86.75 133 ARG A CA 1
ATOM 1007 C C . ARG A 1 133 ? 8.725 -11.202 0.351 1.00 86.75 133 ARG A C 1
ATOM 1009 O O . ARG A 1 133 ? 9.222 -10.347 -0.371 1.00 86.75 133 ARG A O 1
ATOM 1016 N N . VAL A 1 134 ? 8.367 -12.400 -0.114 1.00 84.31 134 VAL A N 1
ATOM 1017 C CA . VAL A 1 134 ? 8.504 -12.787 -1.531 1.00 84.31 134 VAL A CA 1
ATOM 1018 C C . VAL A 1 134 ? 7.632 -11.914 -2.442 1.00 84.31 134 VAL A C 1
ATOM 1020 O O . VAL A 1 134 ? 8.091 -11.479 -3.502 1.00 84.31 134 VAL A O 1
ATOM 1023 N N . ASP A 1 135 ? 6.389 -11.639 -2.042 1.00 90.12 135 ASP A N 1
ATOM 1024 C CA . ASP A 1 135 ? 5.463 -10.780 -2.788 1.00 90.12 135 ASP A CA 1
ATOM 1025 C C . ASP A 1 135 ? 5.955 -9.321 -2.858 1.00 90.12 135 ASP A C 1
ATOM 1027 O O . ASP A 1 135 ? 5.906 -8.703 -3.929 1.00 90.12 135 ASP A O 1
ATOM 1031 N N . GLU A 1 136 ? 6.448 -8.772 -1.742 1.00 90.50 136 GLU A N 1
ATOM 1032 C CA . GLU A 1 136 ? 7.061 -7.439 -1.673 1.00 90.50 136 GLU A CA 1
ATOM 1033 C C . GLU A 1 136 ? 8.295 -7.369 -2.571 1.00 90.50 136 GLU A C 1
ATOM 1035 O O . GLU A 1 136 ? 8.347 -6.517 -3.456 1.00 90.50 136 GLU A O 1
ATOM 1040 N N . GLU A 1 137 ? 9.217 -8.324 -2.449 1.00 78.50 137 GLU A N 1
ATOM 1041 C CA . GLU A 1 137 ? 10.458 -8.337 -3.219 1.00 78.50 137 GLU A CA 1
ATOM 1042 C C . GLU A 1 137 ? 10.182 -8.459 -4.721 1.00 78.50 137 GLU A C 1
ATOM 1044 O O . GLU A 1 137 ? 10.793 -7.779 -5.549 1.00 78.50 137 GLU A O 1
ATOM 1049 N N . ARG A 1 138 ? 9.216 -9.298 -5.112 1.00 81.50 138 ARG A N 1
ATOM 1050 C CA . ARG A 1 138 ? 8.763 -9.375 -6.506 1.00 81.50 138 ARG A CA 1
ATOM 1051 C C . ARG A 1 138 ? 8.221 -8.027 -6.973 1.00 81.50 138 ARG A C 1
ATOM 1053 O O . ARG A 1 138 ? 8.606 -7.561 -8.043 1.00 81.50 138 ARG A O 1
ATOM 1060 N N . THR A 1 139 ? 7.359 -7.395 -6.179 1.00 86.19 139 THR A N 1
ATOM 1061 C CA . THR A 1 139 ? 6.769 -6.087 -6.496 1.00 86.19 139 THR A CA 1
ATOM 1062 C C . THR A 1 139 ? 7.858 -5.028 -6.665 1.00 86.19 139 THR A C 1
ATOM 1064 O O . THR A 1 139 ? 7.928 -4.358 -7.697 1.00 86.19 139 THR A O 1
ATOM 1067 N N . ARG A 1 140 ? 8.768 -4.926 -5.694 1.00 81.62 140 ARG A N 1
ATOM 1068 C CA . ARG A 1 140 ? 9.895 -3.995 -5.675 1.00 81.62 140 ARG A CA 1
ATOM 1069 C C . ARG A 1 140 ? 10.797 -4.171 -6.894 1.00 81.62 140 ARG A C 1
ATOM 1071 O O . ARG A 1 140 ? 11.106 -3.187 -7.566 1.00 81.62 140 ARG A O 1
ATOM 1078 N N . ARG A 1 141 ? 11.172 -5.410 -7.234 1.00 72.00 141 ARG A N 1
ATOM 1079 C CA . ARG A 1 141 ? 11.999 -5.705 -8.419 1.00 72.00 141 ARG A CA 1
ATOM 1080 C C . ARG A 1 141 ? 11.353 -5.250 -9.710 1.00 72.00 141 ARG A C 1
ATOM 1082 O O . ARG A 1 141 ? 12.022 -4.618 -10.524 1.00 72.00 141 ARG A O 1
ATOM 1089 N N . VAL A 1 142 ? 10.068 -5.540 -9.892 1.00 79.69 142 VAL A N 1
ATOM 1090 C CA . VAL A 1 142 ? 9.341 -5.133 -11.099 1.00 79.69 142 VAL A CA 1
ATOM 1091 C C . VAL A 1 142 ? 9.286 -3.607 -11.199 1.00 79.69 142 VAL A C 1
ATOM 1093 O O . VAL A 1 142 ? 9.584 -3.067 -12.258 1.00 79.69 142 VAL A O 1
ATOM 1096 N N . CYS A 1 143 ? 9.026 -2.896 -10.098 1.00 80.00 143 CYS A N 1
ATOM 1097 C CA . CYS A 1 143 ? 8.957 -1.428 -10.080 1.00 80.00 143 CYS A CA 1
ATOM 1098 C C . CYS A 1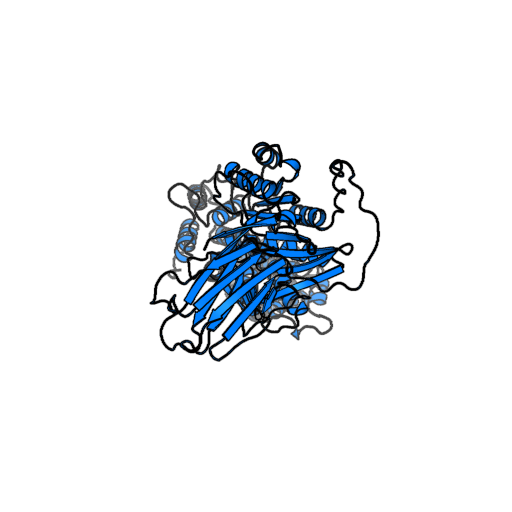 143 ? 10.311 -0.720 -10.287 1.00 80.00 143 CYS A C 1
ATOM 1100 O O . CYS A 1 143 ? 10.341 0.440 -10.705 1.00 80.00 143 CYS A O 1
ATOM 1102 N N . VAL A 1 144 ? 11.431 -1.382 -9.977 1.00 66.31 144 VAL A N 1
ATOM 1103 C CA . VAL A 1 144 ? 12.797 -0.865 -10.208 1.00 66.31 144 VAL A CA 1
ATOM 1104 C C . VAL A 1 144 ? 13.338 -1.282 -11.580 1.00 66.31 144 VAL A C 1
ATOM 1106 O O . VAL A 1 144 ? 14.264 -0.651 -12.092 1.00 66.31 144 VAL A O 1
ATOM 1109 N N . SER A 1 145 ? 12.749 -2.306 -12.202 1.00 59.22 145 SER A N 1
ATOM 1110 C CA . SER A 1 145 ? 13.104 -2.779 -13.538 1.00 59.22 145 SER A CA 1
ATOM 1111 C C . SER A 1 145 ? 12.913 -1.665 -14.570 1.00 59.22 145 SER A C 1
ATOM 1113 O O . SER A 1 145 ? 11.801 -1.325 -14.968 1.00 59.22 145 SER A O 1
ATOM 1115 N N . ARG A 1 146 ? 14.022 -1.066 -15.002 1.00 62.81 146 ARG A N 1
ATOM 1116 C CA . ARG A 1 146 ? 14.067 -0.181 -16.169 1.00 62.81 146 ARG A CA 1
ATOM 1117 C C . ARG A 1 146 ? 14.653 -0.938 -17.354 1.00 62.81 146 ARG A C 1
ATOM 1119 O O . ARG A 1 146 ? 14.998 -2.113 -17.234 1.00 62.81 146 ARG A O 1
ATOM 1126 N N . PHE A 1 147 ? 14.675 -0.277 -18.509 1.00 54.53 147 PHE A N 1
ATOM 1127 C CA . PHE A 1 147 ? 15.231 -0.806 -19.751 1.00 54.53 147 PHE A CA 1
ATOM 1128 C C . PHE A 1 147 ? 16.542 -1.576 -19.499 1.00 54.53 147 PHE A C 1
ATOM 1130 O O . PHE A 1 147 ? 17.351 -1.196 -18.656 1.00 54.53 147 PHE A O 1
ATOM 1137 N N . VAL A 1 148 ? 16.641 -2.739 -20.140 1.00 56.44 148 VAL A N 1
ATOM 1138 C CA . VAL A 1 148 ? 17.367 -3.941 -19.698 1.00 56.44 148 VAL A CA 1
ATOM 1139 C C . VAL A 1 148 ? 18.745 -3.676 -19.090 1.00 56.44 148 VAL A C 1
ATOM 1141 O O . VAL A 1 148 ? 19.674 -3.253 -19.771 1.00 56.44 148 VAL A O 1
ATOM 1144 N N . SER A 1 149 ? 18.925 -4.058 -17.822 1.00 62.84 149 SER A N 1
ATOM 1145 C CA . SER A 1 149 ? 20.271 -4.287 -17.295 1.00 62.84 149 SER A CA 1
ATOM 1146 C C . SER A 1 149 ? 20.835 -5.564 -17.902 1.00 62.84 149 SER A C 1
ATOM 1148 O O . SER A 1 149 ? 20.294 -6.646 -17.682 1.00 62.84 149 SER A O 1
ATOM 1150 N N . LEU A 1 150 ? 21.947 -5.442 -18.623 1.00 74.19 150 LEU A N 1
ATOM 1151 C CA . LEU A 1 150 ? 22.717 -6.591 -19.093 1.00 74.19 150 LEU A CA 1
ATOM 1152 C C . LEU A 1 150 ? 23.037 -7.551 -17.936 1.00 74.19 150 LEU A C 1
ATOM 1154 O O . LEU A 1 150 ? 23.303 -7.125 -16.805 1.00 74.19 150 LEU A O 1
ATOM 1158 N N . SER A 1 151 ? 23.065 -8.852 -18.210 1.00 78.12 151 SER A N 1
ATOM 1159 C CA . SER A 1 151 ? 23.680 -9.818 -17.296 1.00 78.12 151 SER A CA 1
ATOM 1160 C C . SER A 1 151 ? 25.192 -9.572 -17.185 1.00 78.12 151 SER A C 1
ATOM 1162 O O . SER A 1 151 ? 25.792 -8.841 -17.978 1.00 78.12 151 SER A O 1
ATOM 1164 N N . GLN A 1 152 ? 25.829 -10.162 -16.172 1.00 82.19 152 GLN A N 1
ATOM 1165 C CA . GLN A 1 152 ? 27.289 -10.121 -16.052 1.00 82.19 152 GLN A CA 1
ATOM 1166 C C . GLN A 1 152 ? 27.970 -10.799 -17.248 1.00 82.19 152 GLN A C 1
ATOM 1168 O O . GLN A 1 152 ? 28.958 -10.277 -17.758 1.00 82.19 152 GLN A O 1
ATOM 1173 N N . GLU A 1 153 ? 27.405 -11.911 -17.719 1.00 85.56 153 GLU A N 1
ATOM 1174 C CA . GLU A 1 153 ? 27.874 -12.650 -18.892 1.00 85.56 153 GLU A CA 1
ATOM 1175 C C . GLU A 1 153 ? 27.825 -11.772 -20.143 1.00 85.56 153 GLU A C 1
ATOM 1177 O O . GLU A 1 153 ? 28.854 -11.569 -20.780 1.00 85.56 153 GLU A O 1
ATOM 1182 N N . GLN A 1 154 ? 26.682 -11.131 -20.416 1.00 87.25 154 GLN A N 1
ATOM 1183 C CA . GLN A 1 154 ? 26.546 -10.220 -21.557 1.00 87.25 154 GLN A CA 1
ATOM 1184 C C . GLN A 1 154 ? 27.510 -9.033 -21.476 1.00 87.25 154 GLN A C 1
ATOM 1186 O O . GLN A 1 154 ? 28.111 -8.669 -22.481 1.00 87.25 154 GLN A O 1
ATOM 1191 N N . ARG A 1 155 ? 27.700 -8.426 -20.292 1.00 89.19 155 ARG A N 1
ATOM 1192 C CA . ARG A 1 155 ? 28.688 -7.342 -20.124 1.00 89.19 155 ARG A CA 1
ATOM 1193 C C . ARG A 1 155 ? 30.105 -7.810 -20.442 1.00 89.19 155 ARG A C 1
ATOM 1195 O O . ARG A 1 155 ? 30.839 -7.099 -21.130 1.00 89.19 155 ARG A O 1
ATOM 1202 N N . SER A 1 156 ? 30.481 -8.981 -19.930 1.00 89.75 156 SER A N 1
ATOM 1203 C CA . SER A 1 156 ? 31.797 -9.579 -20.155 1.00 89.75 156 SER A CA 1
ATOM 1204 C C . SER A 1 156 ? 32.013 -9.915 -21.630 1.00 89.75 156 SER A C 1
ATOM 1206 O O . SER A 1 156 ? 33.096 -9.687 -22.162 1.00 89.75 156 SER A O 1
ATOM 1208 N N . GLU A 1 157 ? 30.990 -10.437 -22.299 1.00 93.31 157 GLU A N 1
ATOM 1209 C CA . GLU A 1 157 ? 31.058 -10.831 -23.703 1.00 93.31 157 GLU A CA 1
ATOM 1210 C C . GLU A 1 157 ? 31.128 -9.612 -24.631 1.00 93.31 157 GLU A C 1
ATOM 1212 O O . GLU A 1 157 ? 32.025 -9.540 -25.469 1.00 93.31 157 GLU A O 1
ATOM 1217 N N . ILE A 1 158 ? 30.287 -8.593 -24.406 1.00 93.12 158 ILE A N 1
ATOM 1218 C CA . ILE A 1 158 ? 30.354 -7.302 -25.116 1.00 93.12 158 ILE A CA 1
ATOM 1219 C C . ILE A 1 158 ? 31.746 -6.681 -24.968 1.00 93.12 158 ILE A C 1
ATOM 1221 O O . ILE A 1 158 ? 32.345 -6.257 -25.957 1.00 93.12 158 ILE A O 1
ATOM 1225 N N . TYR A 1 159 ? 32.282 -6.656 -23.743 1.00 93.50 159 TYR A N 1
ATOM 1226 C CA . TYR A 1 159 ? 33.635 -6.169 -23.484 1.00 93.50 159 TYR A CA 1
ATOM 1227 C C . TYR A 1 159 ? 34.682 -6.970 -24.264 1.00 93.50 159 TYR A C 1
ATOM 1229 O O . TYR A 1 159 ? 35.525 -6.380 -24.936 1.00 93.50 159 TYR A O 1
ATOM 1237 N N . SER A 1 160 ? 34.609 -8.303 -24.217 1.00 94.88 160 SER A N 1
ATOM 1238 C CA . SER A 1 160 ? 35.537 -9.192 -24.923 1.00 94.88 160 SER A CA 1
ATOM 1239 C C . SER A 1 160 ? 35.527 -8.953 -26.433 1.00 94.88 160 SER A C 1
ATOM 1241 O O . SER A 1 160 ? 36.595 -8.835 -27.030 1.00 94.88 160 SER A O 1
ATOM 1243 N N . ILE A 1 161 ? 34.343 -8.833 -27.044 1.00 96.69 161 ILE A N 1
ATOM 1244 C CA . ILE A 1 161 ? 34.183 -8.560 -28.479 1.00 96.69 161 ILE A CA 1
ATOM 1245 C C . ILE A 1 161 ? 34.826 -7.219 -28.834 1.00 96.69 161 ILE A C 1
ATOM 1247 O O . ILE A 1 161 ? 35.667 -7.156 -29.730 1.00 96.69 161 ILE A O 1
ATOM 1251 N N . LEU A 1 162 ? 34.499 -6.148 -28.106 1.00 95.69 162 LEU A N 1
ATOM 1252 C CA . LEU A 1 162 ? 35.042 -4.816 -28.391 1.00 95.69 162 LEU A CA 1
ATOM 1253 C C . LEU A 1 162 ? 36.554 -4.737 -28.139 1.00 95.69 162 LEU A C 1
ATOM 1255 O O . LEU A 1 162 ? 37.262 -4.032 -28.859 1.00 95.69 162 LEU A O 1
ATOM 1259 N N . ARG A 1 163 ? 37.081 -5.503 -27.177 1.00 93.69 163 ARG A N 1
ATOM 1260 C CA . ARG A 1 163 ? 38.519 -5.554 -26.881 1.00 93.69 163 ARG A CA 1
ATOM 1261 C C . ARG A 1 163 ? 39.343 -6.172 -28.013 1.00 93.69 163 ARG A C 1
ATOM 1263 O O . ARG A 1 163 ? 40.528 -5.861 -28.112 1.00 93.69 163 ARG A O 1
ATOM 1270 N N . THR A 1 164 ? 38.738 -6.960 -28.908 1.00 94.25 164 THR A N 1
ATOM 1271 C CA . THR A 1 164 ? 39.427 -7.481 -30.108 1.00 94.25 164 THR A CA 1
ATOM 1272 C C . THR A 1 164 ? 39.916 -6.383 -31.058 1.00 94.25 164 THR A C 1
ATOM 1274 O O . THR A 1 164 ? 40.808 -6.630 -31.864 1.00 94.25 164 THR A O 1
ATOM 1277 N N . LEU A 1 165 ? 39.382 -5.161 -30.934 1.00 91.31 165 LEU A N 1
ATOM 1278 C CA . LEU A 1 165 ? 39.793 -3.996 -31.719 1.00 91.31 165 LEU A CA 1
ATOM 1279 C C . LEU A 1 165 ? 41.134 -3.384 -31.266 1.00 91.31 165 LEU A C 1
ATOM 1281 O O . LEU A 1 165 ? 41.605 -2.449 -31.907 1.00 91.31 165 LEU A O 1
ATOM 1285 N N . ASP A 1 166 ? 41.717 -3.883 -30.168 1.00 88.69 166 ASP A N 1
ATOM 1286 C CA . ASP A 1 166 ? 43.018 -3.479 -29.605 1.00 88.69 166 ASP A CA 1
ATOM 1287 C C . ASP A 1 166 ? 43.211 -1.956 -29.471 1.00 88.69 166 ASP A C 1
ATOM 1289 O O . ASP A 1 166 ? 44.231 -1.371 -29.835 1.00 88.69 166 ASP A O 1
ATOM 1293 N N . TYR A 1 167 ? 42.187 -1.275 -28.955 1.00 85.94 167 TYR A N 1
ATOM 1294 C CA . TYR A 1 167 ? 42.224 0.171 -28.773 1.00 85.94 167 TYR A CA 1
ATOM 1295 C C . TYR A 1 167 ? 43.010 0.569 -27.507 1.00 85.94 167 TYR A C 1
ATOM 1297 O O . TYR A 1 167 ? 42.936 -0.119 -26.472 1.00 85.94 167 TYR A O 1
ATOM 1305 N N . PRO A 1 168 ? 43.747 1.698 -27.542 1.00 82.88 168 PRO A N 1
ATOM 1306 C CA . PRO A 1 168 ? 44.354 2.266 -26.346 1.00 82.88 168 PRO A CA 1
ATOM 1307 C C . PRO A 1 168 ? 43.257 2.781 -25.411 1.00 82.88 168 PRO A C 1
ATOM 1309 O O . PRO A 1 168 ? 42.252 3.321 -25.866 1.00 82.88 168 PRO A O 1
ATOM 1312 N N . ARG A 1 169 ? 43.454 2.638 -24.099 1.00 79.06 169 ARG A N 1
ATOM 1313 C CA . ARG A 1 169 ? 42.576 3.284 -23.114 1.00 79.06 169 ARG A CA 1
ATOM 1314 C C . ARG A 1 169 ? 42.766 4.798 -23.181 1.00 79.06 169 ARG A C 1
ATOM 1316 O O . ARG A 1 169 ? 43.906 5.263 -23.174 1.00 79.06 169 ARG A O 1
ATOM 1323 N N . LEU A 1 170 ? 41.664 5.535 -23.258 1.00 75.06 170 LEU A N 1
ATOM 1324 C CA . LEU A 1 170 ? 41.622 6.989 -23.432 1.00 75.06 170 LEU A CA 1
ATOM 1325 C C . LEU A 1 170 ? 41.017 7.695 -22.208 1.00 75.06 170 LEU A C 1
ATOM 1327 O O . LEU A 1 170 ? 41.423 8.815 -21.903 1.00 75.06 170 LEU A O 1
ATOM 1331 N N . GLY A 1 171 ? 40.085 7.054 -21.499 1.00 74.19 171 GLY A N 1
ATOM 1332 C CA . GLY A 1 171 ? 39.395 7.622 -20.343 1.00 74.19 171 GLY A CA 1
ATOM 1333 C C . GLY A 1 171 ? 40.193 7.557 -19.036 1.00 74.19 171 GLY A C 1
ATOM 1334 O O . GLY A 1 171 ? 40.886 6.578 -18.750 1.00 74.19 171 GLY A O 1
ATOM 1335 N N . ASP A 1 172 ? 40.055 8.595 -18.203 1.00 76.81 172 ASP A N 1
ATOM 1336 C CA . ASP A 1 172 ? 40.613 8.614 -16.847 1.00 76.81 172 ASP A CA 1
ATOM 1337 C C . ASP A 1 172 ? 39.769 7.748 -15.896 1.00 76.81 172 ASP A C 1
ATOM 1339 O O . ASP A 1 172 ? 38.535 7.804 -15.885 1.00 76.81 172 ASP A O 1
ATOM 1343 N N . ARG A 1 173 ? 40.442 6.938 -15.075 1.00 83.62 173 ARG A N 1
ATOM 1344 C CA . ARG A 1 173 ? 39.809 6.049 -14.094 1.00 83.62 173 ARG A CA 1
ATOM 1345 C C . ARG A 1 173 ? 39.569 6.807 -12.801 1.00 83.62 173 ARG A C 1
ATOM 1347 O O . ARG A 1 173 ? 40.246 6.602 -11.795 1.00 83.62 173 ARG A O 1
ATOM 1354 N N . ASP A 1 174 ? 38.586 7.692 -12.856 1.00 85.06 174 ASP A N 1
ATOM 1355 C CA . ASP A 1 174 ? 38.193 8.523 -11.730 1.00 85.06 174 ASP A CA 1
ATOM 1356 C C . ASP A 1 174 ? 36.951 7.970 -11.001 1.00 85.06 174 ASP A C 1
ATOM 1358 O O . ASP A 1 174 ? 36.132 7.223 -11.541 1.00 85.06 174 ASP A O 1
ATOM 1362 N N . ASP A 1 175 ? 36.821 8.310 -9.721 1.00 87.81 175 ASP A N 1
ATOM 1363 C CA . ASP A 1 175 ? 35.761 7.823 -8.838 1.00 87.81 175 ASP A CA 1
ATOM 1364 C C . ASP A 1 175 ? 34.332 8.266 -9.236 1.00 87.81 175 ASP A C 1
ATOM 1366 O O . ASP A 1 175 ? 33.345 7.692 -8.772 1.00 87.81 175 ASP A O 1
ATOM 1370 N N . ARG A 1 176 ? 34.186 9.284 -10.089 1.00 87.25 176 ARG A N 1
ATOM 1371 C CA . ARG A 1 176 ? 32.915 9.923 -10.465 1.00 87.25 176 ARG A CA 1
ATOM 1372 C C . ARG A 1 176 ? 32.075 9.064 -11.403 1.00 87.25 176 ARG A C 1
ATOM 1374 O O . ARG A 1 176 ? 32.501 8.766 -12.510 1.00 87.25 176 ARG A O 1
ATOM 1381 N N . LEU A 1 177 ? 30.821 8.793 -11.043 1.00 86.44 177 LEU A N 1
ATOM 1382 C CA . LEU A 1 177 ? 29.823 8.214 -11.954 1.00 86.44 177 LEU A CA 1
ATOM 1383 C C . LEU A 1 177 ? 29.117 9.332 -12.745 1.00 86.44 177 LEU A C 1
ATOM 1385 O O . LEU A 1 177 ? 28.238 9.993 -12.178 1.00 86.44 177 LEU A O 1
ATOM 1389 N N . PRO A 1 178 ?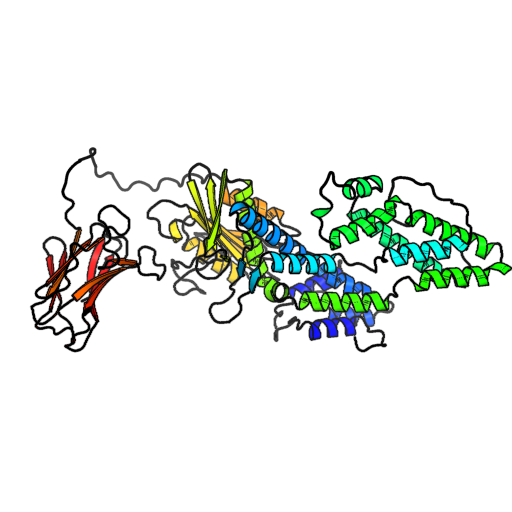 29.475 9.603 -14.016 1.00 85.06 178 PRO A N 1
ATOM 1390 C CA . PRO A 1 178 ? 28.867 10.699 -14.764 1.00 85.06 178 PRO A CA 1
ATOM 1391 C C . PRO A 1 178 ? 27.376 10.439 -15.030 1.00 85.06 178 PRO A C 1
ATOM 1393 O O . PRO A 1 178 ? 26.914 9.301 -15.033 1.00 85.06 178 PRO A O 1
ATOM 1396 N N . LEU A 1 179 ? 26.605 11.513 -15.241 1.00 70.19 179 LEU A N 1
ATOM 1397 C CA . LEU A 1 179 ? 25.173 11.415 -15.567 1.00 70.19 179 LEU A CA 1
ATOM 1398 C C . LEU A 1 179 ? 24.929 10.878 -16.982 1.00 70.19 179 LEU A C 1
ATOM 1400 O O . LEU A 1 179 ? 23.876 10.310 -17.249 1.00 70.19 179 LEU A O 1
ATOM 1404 N N . THR A 1 180 ? 25.893 11.078 -17.877 1.00 79.94 180 THR A N 1
ATOM 1405 C CA . THR A 1 180 ? 25.858 10.611 -19.261 1.00 79.94 180 THR A CA 1
ATOM 1406 C C . THR A 1 180 ? 27.223 10.044 -19.665 1.00 79.94 180 THR A C 1
ATOM 1408 O O . THR A 1 180 ? 28.251 10.505 -19.149 1.00 79.94 180 THR A O 1
ATOM 1411 N N . PRO A 1 181 ? 27.265 9.076 -20.599 1.00 86.44 181 PRO A N 1
ATOM 1412 C CA . PRO A 1 181 ? 28.513 8.597 -21.185 1.00 86.44 181 PRO A CA 1
ATOM 1413 C C . PRO A 1 181 ? 29.305 9.758 -21.803 1.00 86.44 181 PRO A C 1
ATOM 1415 O O . PRO A 1 181 ? 28.738 10.603 -22.497 1.00 86.44 181 PRO A O 1
ATOM 1418 N N . GLN A 1 182 ? 30.613 9.817 -21.548 1.00 89.94 182 GLN A N 1
ATOM 1419 C CA . GLN A 1 182 ? 31.489 10.896 -22.027 1.00 89.94 182 GLN A CA 1
ATOM 1420 C C . GLN A 1 182 ? 32.052 10.563 -23.418 1.00 89.94 182 GLN A C 1
ATOM 1422 O O . GLN A 1 182 ? 33.236 10.282 -23.579 1.00 89.94 182 GLN A O 1
ATOM 1427 N N . VAL A 1 183 ? 31.176 10.538 -24.421 1.00 89.69 183 VAL A N 1
ATOM 1428 C CA . VAL A 1 183 ? 31.531 10.213 -25.811 1.00 89.69 183 VAL A CA 1
ATOM 1429 C C . VAL A 1 183 ? 31.926 11.472 -26.584 1.00 89.69 183 VAL A C 1
ATOM 1431 O O . VAL A 1 183 ? 31.257 12.502 -26.503 1.00 89.69 183 VAL A O 1
ATOM 1434 N N . ASP A 1 184 ? 32.986 11.377 -27.386 1.00 87.12 184 ASP A N 1
ATOM 1435 C CA . ASP A 1 184 ? 33.529 12.485 -28.170 1.00 87.12 184 ASP A CA 1
ATOM 1436 C C . ASP A 1 184 ? 32.523 13.011 -29.199 1.00 87.12 184 ASP A C 1
ATOM 1438 O O . ASP A 1 184 ? 31.794 12.248 -29.837 1.00 87.12 184 ASP A O 1
ATOM 1442 N N . ALA A 1 185 ? 32.546 14.318 -29.468 1.00 86.25 185 ALA A N 1
ATOM 1443 C CA . ALA A 1 185 ? 31.659 14.957 -30.447 1.00 86.25 185 ALA A CA 1
ATOM 1444 C C . ALA A 1 185 ? 31.970 14.599 -31.919 1.00 86.25 185 ALA A C 1
ATOM 1446 O O . ALA A 1 185 ? 31.266 15.042 -32.828 1.00 86.25 185 ALA A O 1
ATOM 1447 N N . THR A 1 186 ? 33.012 13.801 -32.177 1.00 85.81 186 THR A N 1
ATOM 1448 C CA . THR A 1 186 ? 33.431 13.399 -33.526 1.00 85.81 186 THR A CA 1
ATOM 1449 C C . THR A 1 186 ? 32.284 12.698 -34.271 1.00 85.81 186 THR A C 1
ATOM 1451 O O . THR A 1 186 ? 31.718 11.733 -33.754 1.00 85.81 186 THR A O 1
ATOM 1454 N N . PRO A 1 187 ? 31.915 13.129 -35.489 1.00 84.00 187 PRO A N 1
ATOM 1455 C CA . PRO A 1 187 ? 30.854 12.476 -36.244 1.00 84.00 187 PRO A CA 1
ATOM 1456 C C . PRO A 1 187 ? 31.291 11.086 -36.732 1.00 84.00 187 PRO A C 1
ATOM 1458 O O . PRO A 1 187 ? 32.410 10.903 -37.209 1.00 84.00 187 PRO A O 1
ATOM 1461 N N . ALA A 1 188 ? 30.378 10.115 -36.645 1.00 89.50 188 ALA A N 1
ATOM 1462 C CA . ALA A 1 188 ? 30.555 8.774 -37.200 1.00 89.50 188 ALA A CA 1
ATOM 1463 C C . ALA A 1 188 ? 29.922 8.662 -38.602 1.00 89.50 188 ALA A C 1
ATOM 1465 O O . ALA A 1 188 ? 28.900 9.324 -38.866 1.00 89.50 188 ALA A O 1
ATOM 1466 N N . PRO A 1 189 ? 30.442 7.787 -39.487 1.00 93.12 189 PRO A N 1
ATOM 1467 C CA . PRO A 1 189 ? 29.777 7.471 -40.747 1.00 93.12 189 PRO A CA 1
ATOM 1468 C C . PRO A 1 189 ? 28.355 6.945 -40.506 1.00 93.12 189 PRO A C 1
ATOM 1470 O O . PRO A 1 189 ? 28.074 6.308 -39.489 1.00 93.12 189 PRO A O 1
ATOM 1473 N N . ALA A 1 190 ? 27.439 7.206 -41.444 1.00 89.56 190 ALA A N 1
ATOM 1474 C CA . ALA A 1 190 ? 26.002 6.983 -41.247 1.00 89.56 190 ALA A CA 1
ATOM 1475 C C . ALA A 1 190 ? 25.647 5.549 -40.809 1.00 89.56 190 ALA A C 1
ATOM 1477 O O . ALA A 1 190 ? 24.805 5.373 -39.932 1.00 89.56 190 ALA A O 1
ATOM 1478 N N . LEU A 1 191 ? 26.334 4.548 -41.366 1.00 91.38 191 LEU A N 1
ATOM 1479 C CA . LEU A 1 191 ? 26.122 3.131 -41.061 1.00 91.38 191 LEU A CA 1
ATOM 1480 C C . LEU A 1 191 ? 26.493 2.720 -39.621 1.00 91.38 191 LEU A C 1
ATOM 1482 O O . LEU A 1 191 ? 25.974 1.723 -39.133 1.00 91.38 191 LEU A O 1
ATOM 1486 N N . PHE A 1 192 ? 27.325 3.498 -38.920 1.00 93.62 192 PHE A N 1
ATOM 1487 C CA . PHE A 1 192 ? 27.711 3.234 -37.526 1.00 93.62 192 PHE A CA 1
ATOM 1488 C C . PHE A 1 192 ? 26.787 3.905 -36.507 1.00 93.62 192 PHE A C 1
ATOM 1490 O O . PHE A 1 192 ? 26.821 3.559 -35.331 1.00 93.62 192 PHE A O 1
ATOM 1497 N N . ARG A 1 193 ? 25.952 4.865 -36.924 1.00 84.12 193 ARG A N 1
ATOM 1498 C CA . ARG A 1 193 ? 25.189 5.708 -35.989 1.00 84.12 193 ARG A CA 1
ATOM 1499 C C . ARG A 1 193 ? 24.250 4.906 -35.093 1.00 84.12 193 ARG A C 1
ATOM 1501 O O . ARG A 1 193 ? 24.241 5.124 -33.890 1.00 84.12 193 ARG A O 1
ATOM 1508 N N . ALA A 1 194 ? 23.466 3.996 -35.670 1.00 77.00 194 ALA A N 1
ATOM 1509 C CA . ALA A 1 194 ? 22.496 3.216 -34.904 1.00 77.00 194 ALA A CA 1
ATOM 1510 C C . ALA A 1 194 ? 23.166 2.224 -33.927 1.00 77.00 194 ALA A C 1
ATOM 1512 O O . ALA A 1 194 ? 22.798 2.242 -32.754 1.00 77.00 194 ALA A O 1
ATOM 1513 N N . PRO A 1 195 ? 24.167 1.419 -34.341 1.00 85.69 195 PRO A N 1
ATOM 1514 C CA . PRO A 1 195 ? 24.871 0.536 -33.410 1.00 85.69 195 PRO A CA 1
ATOM 1515 C C . PRO A 1 195 ? 25.643 1.280 -32.306 1.00 85.69 195 PRO A C 1
ATOM 1517 O O . PRO A 1 195 ? 25.598 0.866 -31.150 1.00 85.69 195 PRO A O 1
ATOM 1520 N N . LEU A 1 196 ? 26.294 2.409 -32.619 1.00 90.12 196 LEU A N 1
ATOM 1521 C CA . LEU A 1 196 ? 26.979 3.219 -31.601 1.00 90.12 196 LEU A CA 1
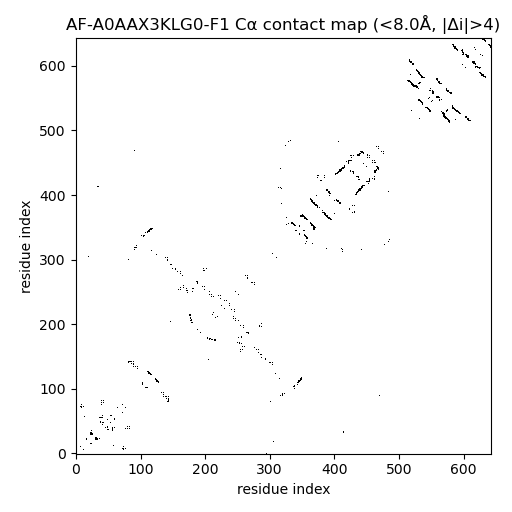ATOM 1522 C C . LEU A 1 196 ? 25.989 3.813 -30.595 1.00 90.12 196 LEU A C 1
ATOM 1524 O O . LEU A 1 196 ? 26.211 3.707 -29.394 1.00 90.12 196 LEU A O 1
ATOM 1528 N N . LEU A 1 197 ? 24.857 4.346 -31.065 1.00 80.38 197 LEU A N 1
ATOM 1529 C CA . LEU A 1 197 ? 23.807 4.864 -30.186 1.00 80.38 197 LEU A CA 1
ATOM 1530 C C . LEU A 1 197 ? 23.246 3.780 -29.249 1.00 80.38 197 LEU A C 1
ATOM 1532 O O . LEU A 1 197 ? 22.893 4.082 -28.109 1.00 80.38 197 LEU A O 1
ATOM 1536 N N . ALA A 1 198 ? 23.177 2.523 -29.699 1.00 79.25 198 ALA A N 1
ATOM 1537 C CA . ALA A 1 198 ? 22.755 1.407 -28.854 1.00 79.25 198 ALA A CA 1
ATOM 1538 C C . ALA A 1 198 ? 23.738 1.159 -27.696 1.00 79.25 198 ALA A C 1
ATOM 1540 O O . ALA A 1 198 ? 23.297 1.028 -26.554 1.00 79.25 198 ALA A O 1
ATOM 1541 N N . LEU A 1 199 ? 25.051 1.168 -27.960 1.00 88.31 199 LEU A N 1
ATOM 1542 C CA . LEU A 1 199 ? 26.071 1.066 -26.907 1.00 88.31 199 LEU A CA 1
ATOM 1543 C C . LEU A 1 199 ? 26.065 2.284 -25.973 1.00 88.31 199 LEU A C 1
ATOM 1545 O O . LEU A 1 199 ? 26.155 2.121 -24.761 1.00 88.31 199 LEU A O 1
ATOM 1549 N N . GLU A 1 200 ? 25.921 3.497 -26.512 1.00 87.75 200 GLU A N 1
ATOM 1550 C CA . GLU A 1 200 ? 25.832 4.724 -25.708 1.00 87.75 200 GLU A CA 1
ATOM 1551 C C . GLU A 1 200 ? 24.644 4.675 -24.740 1.00 87.75 200 GLU A C 1
ATOM 1553 O O . GLU A 1 200 ? 24.797 4.925 -23.544 1.00 87.75 200 GLU A O 1
ATOM 1558 N N . THR A 1 201 ? 23.469 4.291 -25.244 1.00 77.69 201 THR A N 1
ATOM 1559 C CA . THR A 1 201 ? 22.248 4.153 -24.436 1.00 77.69 201 THR A CA 1
ATOM 1560 C C . THR A 1 201 ? 22.435 3.095 -23.348 1.00 77.69 201 THR A C 1
ATOM 1562 O O . THR A 1 201 ? 22.140 3.347 -22.184 1.00 77.69 201 THR A O 1
ATOM 1565 N N . MET A 1 202 ? 23.023 1.951 -23.703 1.00 85.50 202 MET A N 1
ATOM 1566 C CA . MET A 1 202 ? 23.343 0.874 -22.767 1.00 85.50 202 MET A CA 1
ATOM 1567 C C . MET A 1 202 ? 24.269 1.339 -21.627 1.00 85.50 202 MET A C 1
ATOM 1569 O O . MET A 1 202 ? 24.036 0.994 -20.468 1.00 85.50 202 MET A O 1
ATOM 1573 N N . VAL A 1 203 ? 25.306 2.134 -21.920 1.00 88.12 203 VAL A N 1
ATOM 1574 C CA . VAL A 1 203 ? 26.196 2.686 -20.881 1.00 88.12 203 VAL A CA 1
ATOM 1575 C C . VAL A 1 203 ? 25.462 3.704 -20.004 1.00 88.12 203 VAL A C 1
ATOM 1577 O O . VAL A 1 203 ? 25.651 3.711 -18.788 1.00 88.12 203 VAL A O 1
ATOM 1580 N N . ALA A 1 204 ? 24.606 4.545 -20.587 1.00 82.06 204 ALA A N 1
ATOM 1581 C CA . ALA A 1 204 ? 23.816 5.514 -19.829 1.00 82.06 204 ALA A CA 1
ATOM 1582 C C . ALA A 1 204 ? 22.882 4.821 -18.821 1.00 82.06 204 ALA A C 1
ATOM 1584 O O . ALA A 1 204 ? 22.856 5.193 -17.645 1.00 82.06 204 ALA A O 1
ATOM 1585 N N . ASP A 1 205 ? 22.185 3.771 -19.260 1.00 76.81 205 ASP A N 1
ATOM 1586 C CA . ASP A 1 205 ? 21.298 2.971 -18.410 1.00 76.81 205 ASP A CA 1
ATOM 1587 C C . ASP A 1 205 ? 22.079 2.292 -17.273 1.00 76.81 205 ASP A C 1
ATOM 1589 O O . ASP A 1 205 ? 21.662 2.310 -16.110 1.00 76.81 205 ASP A O 1
ATOM 1593 N N . PHE A 1 206 ? 23.265 1.757 -17.581 1.00 84.19 206 PHE A N 1
ATOM 1594 C CA . PHE A 1 206 ? 24.166 1.170 -16.592 1.00 84.19 206 PHE A CA 1
ATOM 1595 C C . PHE A 1 206 ? 24.624 2.183 -15.527 1.00 84.19 206 PHE A C 1
ATOM 1597 O O . PHE A 1 206 ? 24.589 1.889 -14.329 1.00 84.19 206 PHE A O 1
ATOM 1604 N N . LEU A 1 207 ? 25.016 3.392 -15.937 1.00 84.81 207 LEU A N 1
ATOM 1605 C CA . LEU A 1 207 ? 25.417 4.463 -15.020 1.00 84.81 207 LEU A CA 1
ATOM 1606 C C . LEU A 1 207 ? 24.259 4.892 -14.114 1.00 84.81 207 LEU A C 1
ATOM 1608 O O . LEU A 1 207 ? 24.449 5.069 -12.907 1.00 84.81 207 LEU A O 1
ATOM 1612 N N . GLN A 1 208 ? 23.050 5.010 -14.669 1.00 77.38 208 GLN A N 1
ATOM 1613 C CA . GLN A 1 208 ? 21.856 5.340 -13.898 1.00 77.38 208 GLN A CA 1
ATOM 1614 C C . GLN A 1 208 ? 21.551 4.272 -12.841 1.00 77.38 208 GLN A C 1
ATOM 1616 O O . GLN A 1 208 ? 21.267 4.622 -11.694 1.00 77.38 208 GLN A O 1
ATOM 1621 N N . LEU A 1 209 ? 21.664 2.988 -13.199 1.00 75.75 209 LEU A N 1
ATOM 1622 C CA . LEU A 1 209 ? 21.516 1.874 -12.260 1.00 75.75 209 LEU A CA 1
ATOM 1623 C C . LEU A 1 209 ? 22.533 1.978 -11.116 1.00 75.75 209 LEU A C 1
ATOM 1625 O O . LEU A 1 209 ? 22.170 1.887 -9.945 1.00 75.75 209 LEU A O 1
ATOM 1629 N N . CYS A 1 210 ? 23.806 2.200 -11.442 1.00 80.38 210 CYS A N 1
ATOM 1630 C CA . CYS A 1 210 ? 24.878 2.266 -10.452 1.00 80.38 210 CYS A CA 1
ATOM 1631 C C . CYS A 1 210 ? 24.680 3.406 -9.448 1.00 80.38 210 CYS A C 1
ATOM 1633 O O . CYS A 1 210 ? 25.009 3.241 -8.275 1.00 80.38 210 CYS A O 1
ATOM 1635 N N . ARG A 1 211 ? 24.099 4.531 -9.875 1.00 78.62 211 ARG A N 1
ATOM 1636 C CA . ARG A 1 211 ? 23.844 5.691 -9.008 1.00 78.62 211 ARG A CA 1
ATOM 1637 C C . ARG A 1 211 ? 22.764 5.463 -7.950 1.00 78.62 211 ARG A C 1
ATOM 1639 O O . ARG A 1 211 ? 22.746 6.180 -6.956 1.00 78.62 211 ARG A O 1
ATOM 1646 N N . VAL A 1 212 ? 21.907 4.451 -8.115 1.00 71.94 212 VAL A N 1
ATOM 1647 C CA . VAL A 1 212 ? 20.971 4.016 -7.058 1.00 71.94 212 VAL A CA 1
ATOM 1648 C C . VAL A 1 212 ? 21.739 3.514 -5.828 1.00 71.94 212 VAL A C 1
ATOM 1650 O O . VAL A 1 212 ? 21.300 3.697 -4.692 1.00 71.94 212 VAL A O 1
ATOM 1653 N N . TYR A 1 213 ? 22.915 2.920 -6.042 1.00 72.81 213 TYR A N 1
ATOM 1654 C CA . TYR A 1 213 ? 23.738 2.341 -4.984 1.00 72.81 213 TYR A CA 1
ATOM 1655 C C . TYR A 1 213 ? 24.731 3.332 -4.377 1.00 72.81 213 TYR A C 1
ATOM 1657 O O . TYR A 1 213 ? 25.188 3.103 -3.262 1.00 72.81 213 TYR A O 1
ATOM 1665 N N . GLY A 1 214 ? 25.011 4.459 -5.021 1.00 74.31 214 GLY A N 1
ATOM 1666 C CA . GLY A 1 214 ? 25.973 5.426 -4.512 1.00 74.31 214 GLY A CA 1
ATOM 1667 C C . GLY A 1 214 ? 26.319 6.492 -5.539 1.00 74.31 214 GLY A C 1
ATOM 1668 O O . GLY A 1 214 ? 26.270 6.268 -6.744 1.00 74.31 214 GLY A O 1
ATOM 1669 N N . GLU A 1 215 ? 26.687 7.677 -5.061 1.00 79.81 215 GLU A N 1
ATOM 1670 C CA . GLU A 1 215 ? 27.010 8.812 -5.937 1.00 79.81 215 GLU A CA 1
ATOM 1671 C C . GLU A 1 215 ? 28.399 8.694 -6.598 1.00 79.81 215 GLU A C 1
ATOM 1673 O O . GLU A 1 215 ? 28.711 9.450 -7.519 1.00 79.81 215 GLU A O 1
ATOM 1678 N N . SER A 1 216 ? 29.224 7.731 -6.163 1.00 88.44 216 SER A N 1
ATOM 1679 C CA . SER A 1 216 ? 30.565 7.457 -6.694 1.00 88.44 216 SER A CA 1
ATOM 1680 C C . SER A 1 216 ? 30.890 5.957 -6.731 1.00 88.44 216 SER A C 1
ATOM 1682 O O . SER A 1 216 ? 30.225 5.144 -6.082 1.00 88.44 216 SER A O 1
ATOM 1684 N N . ARG A 1 217 ? 31.940 5.571 -7.471 1.00 88.50 217 ARG A N 1
ATOM 1685 C CA . ARG A 1 217 ? 32.409 4.176 -7.560 1.00 88.50 217 ARG A CA 1
ATOM 1686 C C . ARG A 1 217 ? 32.859 3.637 -6.204 1.00 88.50 217 ARG A C 1
ATOM 1688 O O . ARG A 1 217 ? 32.526 2.504 -5.867 1.00 88.50 217 ARG A O 1
ATOM 1695 N N . LYS A 1 218 ? 33.554 4.441 -5.396 1.00 86.69 218 LYS A N 1
ATOM 1696 C CA . LYS A 1 218 ? 33.920 4.117 -4.011 1.00 86.69 218 LYS A CA 1
ATOM 1697 C C . LYS A 1 218 ? 32.694 3.957 -3.128 1.00 86.69 218 LYS A C 1
ATOM 1699 O O . LYS A 1 218 ? 32.658 3.007 -2.358 1.00 86.69 218 LYS A O 1
ATOM 1704 N N . ALA A 1 219 ? 31.687 4.825 -3.253 1.00 81.88 219 ALA A N 1
ATOM 1705 C CA . ALA A 1 219 ? 30.443 4.683 -2.495 1.00 81.88 219 ALA A CA 1
ATOM 1706 C C . ALA A 1 219 ? 29.732 3.361 -2.830 1.00 81.88 219 ALA A C 1
ATOM 1708 O O . ALA A 1 219 ? 29.302 2.652 -1.918 1.00 81.88 219 ALA A O 1
ATOM 1709 N N . ASN A 1 220 ? 29.701 2.985 -4.115 1.00 79.81 220 ASN A N 1
ATOM 1710 C CA . ASN A 1 220 ? 29.239 1.665 -4.539 1.00 79.81 220 ASN A CA 1
ATOM 1711 C C . ASN A 1 220 ? 30.091 0.568 -3.896 1.00 79.81 220 ASN A C 1
ATOM 1713 O O . ASN A 1 220 ? 29.562 -0.268 -3.177 1.00 79.81 220 ASN A O 1
ATOM 1717 N N . TYR A 1 221 ? 31.413 0.605 -4.065 1.00 81.19 221 TYR A N 1
ATOM 1718 C CA . TYR A 1 221 ? 32.330 -0.399 -3.519 1.00 81.19 221 TYR A CA 1
ATOM 1719 C C . TYR A 1 221 ? 32.195 -0.591 -1.997 1.00 81.19 221 TYR A C 1
ATOM 1721 O O . TYR A 1 221 ? 32.167 -1.725 -1.518 1.00 81.19 221 TYR A O 1
ATOM 1729 N N . SER A 1 222 ? 32.055 0.497 -1.236 1.00 78.31 222 SER A N 1
ATOM 1730 C CA . SER A 1 222 ? 31.853 0.464 0.215 1.00 78.31 222 SER A CA 1
ATOM 1731 C C . SER A 1 222 ? 30.538 -0.203 0.620 1.00 78.31 222 SER A C 1
ATOM 1733 O O . SER A 1 222 ? 30.502 -0.865 1.649 1.00 78.31 222 SER A O 1
ATOM 1735 N N . ARG A 1 223 ? 29.472 -0.089 -0.183 1.00 70.06 223 ARG A N 1
ATOM 1736 C CA . ARG A 1 223 ? 28.223 -0.834 0.054 1.00 70.06 223 ARG A CA 1
ATOM 1737 C C . ARG A 1 223 ? 28.305 -2.300 -0.384 1.00 70.06 223 ARG A C 1
ATOM 1739 O O . ARG A 1 223 ? 27.594 -3.135 0.161 1.00 70.06 223 ARG A O 1
ATOM 1746 N N . ILE A 1 224 ? 29.172 -2.612 -1.349 1.00 70.19 224 ILE A N 1
ATOM 1747 C CA . ILE A 1 224 ? 29.366 -3.957 -1.920 1.00 70.19 224 ILE A CA 1
ATOM 1748 C C . ILE A 1 224 ? 30.255 -4.844 -1.032 1.00 70.19 224 ILE A C 1
ATOM 1750 O O . ILE A 1 224 ? 30.126 -6.067 -1.062 1.00 70.19 224 ILE A O 1
ATOM 1754 N N . ARG A 1 225 ? 31.127 -4.250 -0.208 1.00 67.00 225 ARG A N 1
ATOM 1755 C CA . ARG A 1 225 ? 31.863 -4.941 0.862 1.00 67.00 225 ARG A CA 1
ATOM 1756 C C . ARG A 1 225 ? 31.277 -4.604 2.236 1.00 67.00 225 ARG A C 1
ATOM 1758 O O . ARG A 1 225 ? 31.870 -3.800 2.952 1.00 67.00 225 ARG A O 1
ATOM 1765 N N . PRO A 1 226 ? 30.161 -5.225 2.640 1.00 57.03 226 PRO A N 1
ATOM 1766 C CA . PRO A 1 226 ? 29.755 -5.163 4.024 1.00 57.03 226 PRO A CA 1
ATOM 1767 C C . PRO A 1 226 ? 30.763 -5.953 4.853 1.00 57.03 226 PRO A C 1
ATOM 1769 O O . PRO A 1 226 ? 31.262 -7.003 4.445 1.00 57.03 226 PRO A O 1
ATOM 1772 N N . ASP A 1 227 ? 31.024 -5.446 6.038 1.00 56.97 227 ASP A N 1
ATOM 1773 C CA . ASP A 1 227 ? 31.933 -5.896 7.087 1.00 56.97 227 ASP A CA 1
ATOM 1774 C C . ASP A 1 227 ? 31.514 -7.251 7.721 1.00 56.97 227 ASP A C 1
ATOM 1776 O O . ASP A 1 227 ? 31.604 -7.461 8.926 1.00 56.97 227 ASP A O 1
ATOM 1780 N N . GLY A 1 228 ? 31.065 -8.206 6.893 1.00 54.91 228 GLY A N 1
ATOM 1781 C CA . GLY A 1 228 ? 30.747 -9.591 7.264 1.00 54.91 228 GLY A CA 1
ATOM 1782 C C . GLY A 1 228 ? 29.355 -10.092 6.859 1.00 54.91 228 GLY A C 1
ATOM 1783 O O . GLY A 1 228 ? 29.071 -11.267 7.057 1.00 54.91 228 GLY A O 1
ATOM 1784 N N . ARG A 1 229 ? 28.492 -9.255 6.266 1.00 66.00 229 ARG A N 1
ATOM 1785 C CA . ARG A 1 229 ? 27.056 -9.561 6.059 1.00 66.00 229 ARG A CA 1
ATOM 1786 C C . ARG A 1 229 ? 26.660 -10.046 4.660 1.00 66.00 229 ARG A C 1
ATOM 1788 O O . ARG A 1 229 ? 25.488 -10.029 4.319 1.00 66.00 229 ARG A O 1
ATOM 1795 N N . TRP A 1 230 ? 27.603 -10.482 3.817 1.00 68.00 230 TRP A N 1
ATOM 1796 C CA . TRP A 1 230 ? 27.281 -10.929 2.445 1.00 68.00 230 TRP A CA 1
ATOM 1797 C C . TRP A 1 230 ? 26.234 -12.061 2.402 1.00 68.00 230 TRP A C 1
ATOM 1799 O O . TRP A 1 230 ? 25.446 -12.160 1.465 1.00 68.00 230 TRP A O 1
ATOM 1809 N N . GLN A 1 231 ? 26.227 -12.916 3.427 1.00 72.56 231 GLN A N 1
ATOM 1810 C CA . GLN A 1 231 ? 25.282 -14.025 3.566 1.00 72.56 231 GLN A CA 1
ATOM 1811 C C . GLN A 1 231 ? 23.855 -13.560 3.892 1.00 72.56 231 GLN A C 1
ATOM 1813 O O . GLN A 1 231 ? 22.920 -14.297 3.595 1.00 72.56 231 GLN A O 1
ATOM 1818 N N . ASP A 1 232 ? 23.699 -12.342 4.418 1.00 69.00 232 ASP A N 1
ATOM 1819 C CA . ASP A 1 232 ? 22.411 -11.767 4.823 1.00 69.00 232 ASP A CA 1
ATOM 1820 C C . ASP A 1 232 ? 21.662 -11.121 3.646 1.00 69.00 232 ASP A C 1
ATOM 1822 O O . ASP A 1 232 ? 20.479 -10.813 3.766 1.00 69.00 232 ASP A O 1
ATOM 1826 N N . PHE A 1 233 ? 22.333 -10.921 2.506 1.00 62.91 233 PHE A N 1
ATOM 1827 C CA . PHE A 1 233 ? 21.690 -10.424 1.291 1.00 62.91 233 PHE A CA 1
ATOM 1828 C C . PHE A 1 233 ? 20.897 -11.534 0.608 1.00 62.91 233 PHE A C 1
ATOM 1830 O O . PHE A 1 233 ? 21.361 -12.672 0.463 1.00 62.91 233 PHE A O 1
ATOM 1837 N N . SER A 1 234 ? 19.734 -11.165 0.088 1.00 71.56 234 SER A N 1
ATOM 1838 C CA . SER A 1 234 ? 19.002 -11.976 -0.879 1.00 71.56 234 SER A CA 1
ATOM 1839 C C . SER A 1 234 ? 19.846 -12.227 -2.138 1.00 71.56 234 SER A C 1
ATOM 1841 O O . SER A 1 234 ? 20.733 -11.447 -2.494 1.00 71.56 234 SER A O 1
ATOM 1843 N N . GLU A 1 235 ? 19.564 -13.309 -2.867 1.00 64.56 235 GLU A N 1
ATOM 1844 C CA . GLU A 1 235 ? 20.230 -13.588 -4.152 1.00 64.56 235 GLU A CA 1
ATOM 1845 C C . GLU A 1 235 ? 20.043 -12.450 -5.168 1.00 64.56 235 GLU A C 1
ATOM 1847 O O . GLU A 1 235 ? 20.916 -12.182 -5.991 1.00 64.56 235 GLU A O 1
ATOM 1852 N N . GLU A 1 236 ? 18.937 -11.719 -5.079 1.00 57.44 236 GLU A N 1
ATOM 1853 C CA . GLU A 1 236 ? 18.644 -10.583 -5.948 1.00 57.44 236 GLU A CA 1
ATOM 1854 C C . GLU A 1 236 ? 19.436 -9.332 -5.569 1.00 57.44 236 GLU A C 1
ATOM 1856 O O . GLU A 1 236 ? 19.940 -8.642 -6.459 1.00 57.44 236 GLU A O 1
ATOM 1861 N N . GLU A 1 237 ? 19.627 -9.063 -4.276 1.00 65.50 237 GLU A N 1
ATOM 1862 C CA . GLU A 1 237 ? 20.561 -8.034 -3.819 1.00 65.50 237 GLU A CA 1
ATOM 1863 C C . GLU A 1 237 ? 21.991 -8.388 -4.206 1.00 65.50 237 GLU A C 1
ATOM 1865 O O . GLU A 1 237 ? 22.688 -7.530 -4.739 1.00 65.50 237 GLU A O 1
ATOM 1870 N N . LYS A 1 238 ? 22.410 -9.649 -4.048 1.00 72.50 238 LYS A N 1
ATOM 1871 C CA . LYS A 1 238 ? 23.723 -10.119 -4.518 1.00 72.50 238 LYS A CA 1
ATOM 1872 C C . LYS A 1 238 ? 23.886 -9.905 -6.020 1.00 72.50 238 LYS A C 1
ATOM 1874 O O . LYS A 1 238 ? 24.932 -9.426 -6.456 1.00 72.50 238 LYS A O 1
ATOM 1879 N N . GLN A 1 239 ? 22.857 -10.186 -6.821 1.00 69.50 239 GLN A N 1
ATOM 1880 C CA . GLN A 1 239 ? 22.872 -9.917 -8.261 1.00 69.50 239 GLN A CA 1
ATOM 1881 C C . GLN A 1 239 ? 22.920 -8.419 -8.574 1.00 69.50 239 GLN A C 1
ATOM 1883 O O . GLN A 1 239 ? 23.645 -8.001 -9.475 1.00 69.50 239 GLN A O 1
ATOM 1888 N N . ALA A 1 240 ? 22.164 -7.591 -7.858 1.00 66.81 240 ALA A N 1
ATOM 1889 C CA . ALA A 1 240 ? 22.124 -6.157 -8.104 1.00 66.81 240 ALA A CA 1
ATOM 1890 C C . ALA A 1 240 ? 23.416 -5.454 -7.660 1.00 66.81 240 ALA A C 1
ATOM 1892 O O . ALA A 1 240 ? 23.937 -4.603 -8.381 1.00 66.81 240 ALA A O 1
ATOM 1893 N N . ILE A 1 241 ? 23.989 -5.898 -6.544 1.00 72.56 241 ILE A N 1
ATOM 1894 C CA . ILE A 1 241 ? 25.329 -5.547 -6.083 1.00 72.56 241 ILE A CA 1
ATOM 1895 C C . ILE A 1 241 ? 26.374 -6.004 -7.104 1.00 72.56 241 ILE A C 1
ATOM 1897 O O . ILE A 1 241 ? 27.216 -5.201 -7.488 1.00 72.56 241 ILE A O 1
ATOM 1901 N N . SER A 1 242 ? 26.309 -7.243 -7.598 1.00 73.19 242 SER A N 1
ATOM 1902 C CA . SER A 1 242 ? 27.216 -7.733 -8.647 1.00 73.19 242 SER A CA 1
ATOM 1903 C C . SER A 1 242 ? 27.133 -6.873 -9.919 1.00 73.19 242 SER A C 1
ATOM 1905 O O . SER A 1 242 ? 28.152 -6.546 -10.528 1.00 73.19 242 SER A O 1
ATOM 1907 N N . ARG A 1 243 ? 25.932 -6.403 -10.291 1.00 74.00 243 ARG A N 1
ATOM 1908 C CA . ARG A 1 243 ? 25.759 -5.435 -11.387 1.00 74.00 243 ARG A CA 1
ATOM 1909 C C . ARG A 1 243 ? 26.436 -4.097 -11.088 1.00 74.00 243 ARG A C 1
ATOM 1911 O O . ARG A 1 243 ? 27.181 -3.616 -11.934 1.00 74.00 243 ARG A O 1
ATOM 1918 N N . ALA A 1 244 ? 26.230 -3.527 -9.903 1.00 74.69 244 ALA A N 1
ATOM 1919 C CA . ALA A 1 244 ? 26.876 -2.275 -9.502 1.00 74.69 244 ALA A CA 1
ATOM 1920 C C . ALA A 1 244 ? 28.404 -2.417 -9.327 1.00 74.69 244 ALA A C 1
ATOM 1922 O O . ALA A 1 244 ? 29.141 -1.449 -9.515 1.00 74.69 244 ALA A O 1
ATOM 1923 N N . ALA A 1 245 ? 28.898 -3.621 -9.018 1.00 77.81 245 ALA A N 1
ATOM 1924 C CA . ALA A 1 245 ? 30.322 -3.923 -8.895 1.00 77.81 245 ALA A CA 1
ATOM 1925 C C . ALA A 1 245 ? 31.063 -3.771 -10.228 1.00 77.81 245 ALA A C 1
ATOM 1927 O O . ALA A 1 245 ? 32.217 -3.351 -10.225 1.00 77.81 245 ALA A O 1
ATOM 1928 N N . ALA A 1 246 ? 30.394 -3.994 -11.362 1.00 80.19 246 ALA A N 1
ATOM 1929 C CA . ALA A 1 246 ? 30.955 -3.725 -12.688 1.00 80.19 246 ALA A CA 1
ATOM 1930 C C . ALA A 1 246 ? 31.198 -2.223 -12.954 1.00 80.19 246 ALA A C 1
ATOM 1932 O O . ALA A 1 246 ? 31.717 -1.845 -13.990 1.00 80.19 246 ALA A O 1
ATOM 1933 N N . ALA A 1 247 ? 30.795 -1.309 -12.064 1.00 83.31 247 ALA A N 1
ATOM 1934 C CA . ALA A 1 247 ? 31.236 0.084 -12.173 1.00 83.31 247 ALA A CA 1
ATOM 1935 C C . ALA A 1 247 ? 32.624 0.275 -11.547 1.00 83.31 247 ALA A C 1
ATOM 1937 O O . ALA A 1 247 ? 33.327 1.230 -11.865 1.00 83.31 247 ALA A O 1
ATOM 1938 N N . THR A 1 248 ? 33.023 -0.625 -10.641 1.00 83.75 248 THR A N 1
ATOM 1939 C CA . THR A 1 248 ? 34.281 -0.544 -9.884 1.00 83.75 248 THR A CA 1
ATOM 1940 C C . THR A 1 248 ? 35.487 -1.048 -10.679 1.00 83.75 248 THR A C 1
ATOM 1942 O O . THR A 1 248 ? 36.613 -0.651 -10.385 1.00 83.75 248 THR A O 1
ATOM 1945 N N . ASP A 1 249 ? 35.264 -1.861 -11.715 1.00 86.19 249 ASP A N 1
ATOM 1946 C CA . ASP A 1 249 ? 36.290 -2.294 -12.674 1.00 86.19 249 ASP A CA 1
ATOM 1947 C C . ASP A 1 249 ? 36.405 -1.363 -13.901 1.00 86.19 249 ASP A C 1
ATOM 1949 O O . ASP A 1 249 ? 37.273 -1.575 -14.753 1.00 86.19 249 ASP A O 1
ATOM 1953 N N . TYR A 1 250 ? 35.615 -0.280 -13.922 1.00 90.50 250 TYR A N 1
ATOM 1954 C CA . TYR A 1 250 ? 35.547 0.721 -14.988 1.00 90.50 250 TYR A CA 1
ATOM 1955 C C . TYR A 1 250 ? 35.033 0.171 -16.327 1.00 90.50 250 TYR A C 1
ATOM 1957 O O . TYR A 1 250 ? 35.409 0.692 -17.380 1.00 90.50 250 TYR A O 1
ATOM 1965 N N . TRP A 1 251 ? 34.167 -0.852 -16.307 1.00 91.38 251 TRP A N 1
ATOM 1966 C CA . TRP A 1 251 ? 33.546 -1.393 -17.520 1.00 91.38 251 TRP A CA 1
ATOM 1967 C C . TRP A 1 251 ? 32.917 -0.301 -18.396 1.00 91.38 251 TRP A C 1
ATOM 1969 O O . TRP A 1 251 ? 33.159 -0.262 -19.598 1.00 91.38 251 TRP A O 1
ATOM 1979 N N . ASP A 1 252 ? 32.177 0.639 -17.801 1.00 91.44 252 ASP A N 1
ATOM 1980 C CA . ASP A 1 252 ? 31.534 1.743 -18.523 1.00 91.44 252 ASP A CA 1
ATOM 1981 C C . ASP A 1 252 ? 32.534 2.630 -19.281 1.00 91.44 252 ASP A C 1
ATOM 1983 O O . ASP A 1 252 ? 32.288 3.001 -20.429 1.00 91.44 252 ASP A O 1
ATOM 1987 N N . VAL A 1 253 ? 33.684 2.916 -18.663 1.00 92.94 253 VAL A N 1
ATOM 1988 C CA . VAL A 1 253 ? 34.763 3.710 -19.266 1.00 92.94 253 VAL A CA 1
ATOM 1989 C C . VAL A 1 253 ? 35.385 2.954 -20.436 1.00 92.94 253 VAL A C 1
ATOM 1991 O O . VAL A 1 253 ? 35.553 3.523 -21.511 1.00 92.94 253 VAL A O 1
ATOM 1994 N N . ASP A 1 254 ? 35.658 1.658 -20.266 1.00 92.81 254 ASP A N 1
ATOM 1995 C CA . ASP A 1 254 ? 36.247 0.836 -21.324 1.00 92.81 254 ASP A CA 1
ATOM 1996 C C . ASP A 1 254 ? 35.301 0.730 -22.556 1.00 92.81 254 ASP A C 1
ATOM 1998 O O . ASP A 1 254 ? 35.778 0.694 -23.698 1.00 92.81 254 ASP A O 1
ATOM 2002 N N . ILE A 1 255 ? 33.971 0.730 -22.365 1.00 94.25 255 ILE A N 1
ATOM 2003 C CA . ILE A 1 255 ? 32.992 0.776 -23.471 1.00 94.25 255 ILE A CA 1
ATOM 2004 C C . ILE A 1 255 ? 32.966 2.156 -24.146 1.00 94.25 255 ILE A C 1
ATOM 2006 O O . ILE A 1 255 ? 32.951 2.228 -25.376 1.00 94.25 255 ILE A O 1
ATOM 2010 N N . VAL A 1 256 ? 32.990 3.251 -23.378 1.00 94.44 256 VAL A N 1
ATOM 2011 C CA . VAL A 1 256 ? 33.060 4.619 -23.931 1.00 94.44 256 VAL A CA 1
ATOM 2012 C C . VAL A 1 256 ? 34.321 4.811 -24.775 1.00 94.44 256 VAL A C 1
ATOM 2014 O O . VAL A 1 256 ? 34.242 5.332 -25.889 1.00 94.44 256 VAL A O 1
ATOM 2017 N N . ASP A 1 257 ? 35.461 4.308 -24.307 1.00 94.19 257 ASP A N 1
ATOM 2018 C CA . ASP A 1 257 ? 36.713 4.321 -25.065 1.00 94.19 257 ASP A CA 1
ATOM 2019 C C . ASP A 1 257 ? 36.592 3.539 -26.381 1.00 94.19 257 ASP A C 1
ATOM 2021 O O . ASP A 1 257 ? 37.050 4.010 -27.425 1.00 94.19 257 ASP A O 1
ATOM 2025 N N . SER A 1 258 ? 35.909 2.387 -26.363 1.00 95.06 258 SER A N 1
ATOM 2026 C CA . SER A 1 258 ? 35.625 1.606 -27.577 1.00 95.06 258 SER A CA 1
ATOM 2027 C C . SER A 1 258 ? 34.787 2.403 -28.579 1.00 95.06 258 SER A C 1
ATOM 2029 O O . SER A 1 258 ? 35.089 2.418 -29.773 1.00 95.06 258 SER A O 1
ATOM 2031 N N . ILE A 1 259 ? 33.741 3.089 -28.103 1.00 94.94 259 ILE A N 1
ATOM 2032 C CA . ILE A 1 259 ? 32.873 3.940 -28.929 1.00 94.94 259 ILE A CA 1
ATOM 2033 C C . ILE A 1 259 ? 33.711 5.042 -29.588 1.00 94.94 259 ILE A C 1
ATOM 2035 O O . ILE A 1 259 ? 33.661 5.204 -30.809 1.00 94.94 259 ILE A O 1
ATOM 2039 N N . ASN A 1 260 ? 34.519 5.763 -28.807 1.00 95.06 260 ASN A N 1
ATOM 2040 C CA . ASN A 1 260 ? 35.368 6.845 -29.308 1.00 95.06 260 ASN A CA 1
ATOM 2041 C C . ASN A 1 260 ? 36.398 6.341 -30.329 1.00 95.06 260 ASN A C 1
ATOM 2043 O O . ASN A 1 260 ? 36.559 6.939 -31.398 1.00 95.06 260 ASN A O 1
ATOM 2047 N N . PHE A 1 261 ? 37.025 5.193 -30.058 1.00 94.94 261 PHE A N 1
ATOM 2048 C CA . PHE A 1 261 ? 37.948 4.548 -30.987 1.00 94.94 261 PHE A CA 1
ATOM 2049 C C . PHE A 1 261 ? 37.272 4.182 -32.312 1.00 94.94 261 PHE A C 1
ATOM 2051 O O . PHE A 1 261 ? 37.776 4.552 -33.375 1.00 94.94 261 PHE A O 1
ATOM 2058 N N . ILE A 1 262 ? 36.112 3.515 -32.274 1.00 94.94 262 ILE A N 1
ATOM 2059 C CA . ILE A 1 262 ? 35.373 3.127 -33.485 1.00 94.94 262 ILE A CA 1
ATOM 2060 C C . ILE A 1 262 ? 34.987 4.369 -34.291 1.00 94.94 262 ILE A C 1
ATOM 2062 O O . ILE A 1 262 ? 35.177 4.387 -35.507 1.00 94.94 262 ILE A O 1
ATOM 2066 N N . LYS A 1 263 ? 34.504 5.433 -33.634 1.00 93.69 263 LYS A N 1
ATOM 2067 C CA . LYS A 1 263 ? 34.159 6.707 -34.290 1.00 93.69 263 LYS A CA 1
ATOM 2068 C C . LYS A 1 263 ? 35.360 7.303 -35.016 1.00 93.69 263 LYS A C 1
ATOM 2070 O O . LYS A 1 263 ? 35.245 7.687 -36.180 1.00 93.69 263 LYS A O 1
ATOM 2075 N N . HIS A 1 264 ? 36.512 7.356 -34.352 1.00 93.19 264 HIS A N 1
ATOM 2076 C CA . HIS A 1 264 ? 37.735 7.889 -34.937 1.00 93.19 264 HIS A CA 1
ATOM 2077 C C . HIS A 1 264 ? 38.241 7.021 -36.098 1.00 93.19 264 HIS A C 1
ATOM 2079 O O . HIS A 1 264 ? 38.527 7.529 -37.186 1.00 93.19 264 HIS A O 1
ATOM 2085 N N . ARG A 1 265 ? 38.324 5.702 -35.897 1.00 93.19 265 ARG A N 1
ATOM 2086 C CA . ARG A 1 265 ? 38.887 4.768 -36.877 1.00 93.19 265 ARG A CA 1
ATOM 2087 C C . ARG A 1 265 ? 38.007 4.630 -38.114 1.00 93.19 265 ARG A C 1
ATOM 2089 O O . ARG A 1 265 ? 38.517 4.715 -39.228 1.00 93.19 265 ARG A O 1
ATOM 2096 N N . ALA A 1 266 ? 36.689 4.533 -37.940 1.00 92.56 266 ALA A N 1
ATOM 2097 C CA . ALA A 1 266 ? 35.743 4.478 -39.051 1.00 92.56 266 ALA A CA 1
ATOM 2098 C C . ALA A 1 266 ? 35.782 5.750 -39.914 1.00 92.56 266 ALA A C 1
ATOM 2100 O O . ALA A 1 266 ? 35.600 5.670 -41.129 1.00 92.56 266 ALA A O 1
ATOM 2101 N N . SER A 1 267 ? 36.048 6.913 -39.314 1.00 90.81 267 SER A N 1
ATOM 2102 C CA . SER A 1 267 ? 36.156 8.188 -40.035 1.00 90.81 267 SER A CA 1
ATOM 2103 C C . SER A 1 267 ? 37.509 8.397 -40.724 1.00 90.81 267 SER A C 1
ATOM 2105 O O . SER A 1 267 ? 37.578 9.134 -41.704 1.00 90.81 267 SER A O 1
ATOM 2107 N N . THR A 1 268 ? 38.579 7.754 -40.250 1.00 92.44 268 THR A N 1
ATOM 2108 C CA . THR A 1 268 ? 39.947 7.940 -40.774 1.00 92.44 268 THR A CA 1
ATOM 2109 C C . THR A 1 268 ? 40.418 6.812 -41.689 1.00 92.44 268 THR A C 1
ATOM 2111 O O . THR A 1 268 ? 41.281 7.040 -42.532 1.00 92.44 268 THR A O 1
ATOM 2114 N N . THR A 1 269 ? 39.846 5.609 -41.563 1.00 92.56 269 THR A N 1
ATOM 2115 C CA . THR A 1 269 ? 40.311 4.403 -42.268 1.00 92.56 269 THR A CA 1
ATOM 2116 C C . THR A 1 269 ? 39.146 3.663 -42.947 1.00 92.56 269 THR A C 1
ATOM 2118 O O . THR A 1 269 ? 38.650 2.660 -42.430 1.00 92.56 269 THR A O 1
ATOM 2121 N N . PRO A 1 270 ? 38.683 4.120 -44.131 1.00 90.75 270 PRO A N 1
ATOM 2122 C CA . PRO A 1 270 ? 37.524 3.536 -44.816 1.00 90.75 270 PRO A CA 1
ATOM 2123 C C . PRO A 1 270 ? 37.642 2.036 -45.124 1.00 90.75 270 PRO A C 1
ATOM 2125 O O . PRO A 1 270 ? 36.641 1.326 -45.087 1.00 90.75 270 PRO A O 1
ATOM 2128 N N . SER A 1 271 ? 38.856 1.538 -45.387 1.00 91.75 271 SER A N 1
ATOM 2129 C CA . SER A 1 271 ? 39.117 0.123 -45.692 1.00 91.75 271 SER A CA 1
ATOM 2130 C C . SER A 1 271 ? 38.788 -0.830 -44.539 1.00 91.75 271 SER A C 1
ATOM 2132 O O . SER A 1 271 ? 38.572 -2.014 -44.777 1.00 91.75 271 SER A O 1
ATOM 2134 N N . GLU A 1 272 ? 38.727 -0.331 -43.303 1.00 91.81 272 GLU A N 1
ATOM 2135 C CA . GLU A 1 272 ? 38.439 -1.133 -42.108 1.00 91.81 272 GLU A CA 1
ATOM 2136 C C . GLU A 1 272 ? 36.961 -1.084 -41.694 1.00 91.81 272 GLU A C 1
ATOM 2138 O O . GLU A 1 272 ? 36.540 -1.863 -40.838 1.00 91.81 272 GLU A O 1
ATOM 2143 N N . GLN A 1 273 ? 36.143 -0.217 -42.308 1.00 93.38 273 GLN A N 1
ATOM 2144 C CA . GLN A 1 273 ? 34.754 0.010 -41.887 1.00 93.38 273 GLN A CA 1
ATOM 2145 C C . GLN A 1 273 ? 33.916 -1.273 -41.865 1.00 93.38 273 GLN A C 1
ATOM 2147 O O . GLN A 1 273 ? 33.126 -1.464 -40.947 1.00 93.38 273 GLN A O 1
ATOM 2152 N N . THR A 1 274 ? 34.098 -2.170 -42.835 1.00 94.12 274 THR A N 1
ATOM 2153 C CA . THR A 1 274 ? 33.353 -3.435 -42.885 1.00 94.12 274 THR A CA 1
ATOM 2154 C C . THR A 1 274 ? 33.656 -4.322 -41.677 1.00 94.12 274 THR A C 1
ATOM 2156 O O . THR A 1 274 ? 32.731 -4.845 -41.060 1.00 94.12 274 THR A O 1
ATOM 2159 N N . SER A 1 275 ? 34.934 -4.461 -41.312 1.00 94.44 275 SER A N 1
ATOM 2160 C CA . SER A 1 275 ? 35.346 -5.274 -40.162 1.00 94.44 275 SER A CA 1
ATOM 2161 C C . SER A 1 275 ? 34.903 -4.632 -38.848 1.00 94.44 275 SER A C 1
ATOM 2163 O O . SER A 1 275 ? 34.340 -5.312 -37.999 1.00 94.44 275 SER A O 1
ATOM 2165 N N . LEU A 1 276 ? 35.087 -3.313 -38.709 1.00 95.50 276 LEU A N 1
ATOM 2166 C CA . LEU A 1 276 ? 34.657 -2.562 -37.525 1.00 95.50 276 LEU A CA 1
ATOM 2167 C C . LEU A 1 276 ? 33.144 -2.660 -37.308 1.00 95.50 276 LEU A C 1
ATOM 2169 O O . LEU A 1 276 ? 32.689 -2.849 -36.183 1.00 95.50 276 LEU A O 1
ATOM 2173 N N . LEU A 1 277 ? 32.357 -2.542 -38.381 1.00 95.00 277 LEU A N 1
ATOM 2174 C CA . LEU A 1 277 ? 30.905 -2.656 -38.306 1.00 95.00 277 LEU A CA 1
ATOM 2175 C C . LEU A 1 277 ? 30.469 -4.076 -37.931 1.00 95.00 277 LEU A C 1
ATOM 2177 O O . LEU A 1 277 ? 29.506 -4.224 -37.185 1.00 95.00 277 LEU A O 1
ATOM 2181 N N . ALA A 1 278 ? 31.157 -5.107 -38.430 1.00 95.19 278 ALA A N 1
ATOM 2182 C CA . ALA A 1 278 ? 30.863 -6.494 -38.083 1.00 95.19 278 ALA A CA 1
ATOM 2183 C C . ALA A 1 278 ? 31.067 -6.749 -36.581 1.00 95.19 278 ALA A C 1
ATOM 2185 O O . ALA A 1 278 ? 30.129 -7.191 -35.921 1.00 95.19 278 ALA A O 1
ATOM 2186 N N . THR A 1 279 ? 32.225 -6.369 -36.030 1.00 96.50 279 THR A N 1
ATOM 2187 C CA . THR A 1 279 ? 32.516 -6.477 -34.588 1.00 96.50 279 THR A CA 1
ATOM 2188 C C . THR A 1 279 ? 31.525 -5.672 -33.746 1.00 96.50 279 THR A C 1
ATOM 2190 O O . THR A 1 279 ? 31.020 -6.148 -32.732 1.00 96.50 279 THR A O 1
ATOM 2193 N N . LEU A 1 280 ? 31.194 -4.452 -34.180 1.00 94.69 280 LEU A N 1
ATOM 2194 C CA . LEU A 1 280 ? 30.217 -3.615 -33.487 1.00 94.69 280 LEU A CA 1
ATOM 2195 C C . LEU A 1 280 ? 28.814 -4.244 -33.489 1.00 94.69 280 LEU A C 1
ATOM 2197 O O . LEU A 1 280 ? 28.132 -4.227 -32.468 1.00 94.69 280 LEU A O 1
ATOM 2201 N N . ASN A 1 281 ? 28.379 -4.811 -34.613 1.00 91.06 281 ASN A N 1
ATOM 2202 C CA . ASN A 1 281 ? 27.079 -5.471 -34.709 1.00 91.06 281 ASN A CA 1
ATOM 2203 C C . ASN A 1 281 ? 27.018 -6.761 -33.885 1.00 91.06 281 ASN A C 1
ATOM 2205 O O . ASN A 1 281 ? 25.965 -7.057 -33.329 1.00 91.06 281 ASN A O 1
ATOM 2209 N N . GLU A 1 282 ? 28.122 -7.502 -33.781 1.00 94.75 282 GLU A N 1
ATOM 2210 C CA . GLU A 1 282 ? 28.233 -8.674 -32.908 1.00 94.75 282 GLU A CA 1
ATOM 2211 C C . GLU A 1 282 ? 28.033 -8.281 -31.437 1.00 94.75 282 GLU A C 1
ATOM 2213 O O . GLU A 1 282 ? 27.189 -8.857 -30.754 1.00 94.75 282 GLU A O 1
ATOM 2218 N N . ALA A 1 283 ? 28.705 -7.218 -30.980 1.00 93.00 283 ALA A N 1
ATOM 2219 C CA . ALA A 1 283 ? 28.517 -6.688 -29.630 1.00 93.00 283 ALA A CA 1
ATOM 2220 C C . ALA A 1 283 ? 27.079 -6.187 -29.396 1.00 93.00 283 ALA A C 1
ATOM 2222 O O . ALA A 1 283 ? 26.461 -6.490 -28.377 1.00 93.00 283 ALA A O 1
ATOM 2223 N N . VAL A 1 284 ? 26.509 -5.442 -30.348 1.00 88.06 284 VAL A N 1
ATOM 2224 C CA . VAL A 1 284 ? 25.146 -4.895 -30.228 1.00 88.06 284 VAL A CA 1
ATOM 2225 C C . VAL A 1 284 ? 24.074 -5.988 -30.268 1.00 88.06 284 VAL A C 1
ATOM 2227 O O . VAL A 1 284 ? 23.025 -5.818 -29.651 1.00 88.06 284 VAL A O 1
ATOM 2230 N N . ALA A 1 285 ? 24.321 -7.124 -30.924 1.00 86.56 285 ALA A N 1
ATOM 2231 C CA . ALA A 1 285 ? 23.386 -8.250 -30.948 1.00 86.56 285 ALA A CA 1
ATOM 2232 C C . ALA A 1 285 ? 23.157 -8.877 -29.560 1.00 86.56 285 ALA A C 1
ATOM 2234 O O . ALA A 1 285 ? 22.105 -9.473 -29.328 1.00 86.56 285 ALA A O 1
ATOM 2235 N N . LEU A 1 286 ? 24.111 -8.715 -28.637 1.00 85.94 286 LEU A N 1
ATOM 2236 C CA . LEU A 1 286 ? 24.001 -9.178 -27.251 1.00 85.94 286 LEU A CA 1
ATOM 2237 C C . LEU A 1 286 ? 23.187 -8.234 -26.364 1.00 85.94 286 LEU A C 1
ATOM 2239 O O . LEU A 1 286 ? 22.782 -8.632 -25.269 1.00 85.94 286 LEU A O 1
ATOM 2243 N N . ILE A 1 287 ? 22.945 -7.000 -26.819 1.00 82.00 287 ILE A N 1
ATOM 2244 C CA . ILE A 1 287 ? 22.096 -6.037 -26.123 1.00 82.00 287 ILE A CA 1
ATOM 2245 C C . ILE A 1 287 ? 20.644 -6.471 -26.339 1.00 82.00 287 ILE A C 1
ATOM 2247 O O . ILE A 1 287 ? 20.177 -6.480 -27.484 1.00 82.00 287 ILE A O 1
ATOM 2251 N N . PRO A 1 288 ? 19.905 -6.825 -25.271 1.00 72.19 288 PRO A N 1
ATOM 2252 C CA . PRO A 1 288 ? 18.527 -7.267 -25.393 1.00 72.19 288 PRO A CA 1
ATOM 2253 C C . PRO A 1 288 ? 17.710 -6.268 -26.195 1.00 72.19 288 PRO A C 1
ATOM 2255 O O . PRO A 1 288 ? 17.701 -5.063 -25.929 1.00 72.19 288 PRO A O 1
ATOM 2258 N N . THR A 1 289 ? 17.043 -6.776 -27.229 1.00 70.75 289 THR A N 1
ATOM 2259 C CA . THR A 1 289 ? 16.296 -5.897 -28.121 1.00 70.75 289 THR A CA 1
ATOM 2260 C C . THR A 1 289 ? 15.172 -5.216 -27.351 1.00 70.75 289 THR A C 1
ATOM 2262 O O . THR A 1 289 ? 14.571 -5.784 -26.437 1.00 70.75 289 THR A O 1
ATOM 2265 N N . LYS A 1 290 ? 14.811 -4.010 -27.788 1.00 70.38 290 LYS A N 1
ATOM 2266 C CA . LYS A 1 290 ? 13.677 -3.250 -27.246 1.00 70.38 290 LYS A CA 1
ATOM 2267 C C . LYS A 1 290 ? 12.401 -4.095 -27.109 1.00 70.38 290 LYS A C 1
ATOM 2269 O O . LYS A 1 290 ? 11.654 -3.940 -26.152 1.00 70.38 290 LYS A O 1
ATOM 2274 N N . GLN A 1 291 ? 12.177 -5.015 -28.050 1.00 76.44 291 GLN A N 1
ATOM 2275 C CA . GLN A 1 291 ? 11.030 -5.921 -28.051 1.00 76.44 291 GLN A CA 1
ATOM 2276 C C . GLN A 1 291 ? 11.105 -6.975 -26.938 1.00 76.44 291 GLN A C 1
ATOM 2278 O O . GLN A 1 291 ? 10.093 -7.229 -26.293 1.00 76.44 291 GLN A O 1
ATOM 2283 N N . GLN A 1 292 ? 12.287 -7.545 -26.682 1.00 78.06 292 GLN A N 1
ATOM 2284 C CA . GLN A 1 292 ? 12.484 -8.498 -25.590 1.00 78.06 292 GLN A CA 1
ATOM 2285 C C . GLN A 1 292 ? 12.159 -7.855 -24.238 1.00 78.06 292 GLN A C 1
ATOM 2287 O O . GLN A 1 292 ? 11.411 -8.434 -23.456 1.00 78.06 292 GLN A O 1
ATOM 2292 N N . TRP A 1 293 ? 12.632 -6.626 -24.006 1.00 81.19 293 TRP A N 1
ATOM 2293 C CA . TRP A 1 293 ? 12.283 -5.873 -22.801 1.00 81.19 293 TRP A CA 1
ATOM 2294 C C . TRP A 1 293 ? 10.776 -5.653 -22.675 1.00 81.19 293 TRP A C 1
ATOM 2296 O O . TRP A 1 293 ? 10.200 -5.931 -21.631 1.00 81.19 293 TRP A O 1
ATOM 2306 N N . VAL A 1 294 ? 10.119 -5.198 -23.750 1.00 84.69 294 VAL A N 1
ATOM 2307 C CA . VAL A 1 294 ? 8.662 -4.994 -23.760 1.00 84.69 294 VAL A CA 1
ATOM 2308 C C . VAL A 1 294 ? 7.929 -6.276 -23.359 1.00 84.69 294 VAL A C 1
ATOM 2310 O O . VAL A 1 294 ? 7.015 -6.219 -22.538 1.00 84.69 294 VAL A O 1
ATOM 2313 N N . ASP A 1 295 ? 8.319 -7.421 -23.919 1.00 86.56 295 ASP A N 1
ATOM 2314 C CA . ASP A 1 295 ? 7.669 -8.703 -23.645 1.00 86.56 295 ASP A CA 1
ATOM 2315 C C . ASP A 1 295 ? 7.921 -9.192 -22.207 1.00 86.56 295 ASP A C 1
ATOM 2317 O O . ASP A 1 295 ? 6.984 -9.639 -21.536 1.00 86.56 295 ASP A O 1
ATOM 2321 N N . GLU A 1 296 ? 9.152 -9.066 -21.706 1.00 84.69 296 GLU A N 1
ATOM 2322 C CA . GLU A 1 296 ? 9.524 -9.429 -20.333 1.00 84.69 296 GLU A CA 1
ATOM 2323 C C . GLU A 1 296 ? 8.853 -8.518 -19.298 1.00 84.69 296 GLU A C 1
ATOM 2325 O O . GLU A 1 296 ? 8.230 -9.014 -18.358 1.00 84.69 296 GLU A O 1
ATOM 2330 N N . THR A 1 297 ? 8.907 -7.198 -19.491 1.00 86.31 297 THR A N 1
ATOM 2331 C CA . THR A 1 297 ? 8.258 -6.215 -18.616 1.00 86.31 297 THR A CA 1
ATOM 2332 C C . THR A 1 297 ? 6.747 -6.381 -18.621 1.00 86.31 297 THR A C 1
ATOM 2334 O O . THR A 1 297 ? 6.135 -6.348 -17.556 1.00 86.31 297 THR A O 1
ATOM 2337 N N . TYR A 1 298 ? 6.127 -6.615 -19.782 1.00 91.50 298 TYR A N 1
ATOM 2338 C CA . TYR A 1 298 ? 4.693 -6.900 -19.847 1.00 91.50 298 TYR A CA 1
ATOM 2339 C C . TYR A 1 298 ? 4.331 -8.137 -19.018 1.00 91.50 298 TYR A C 1
ATOM 2341 O O . TYR A 1 298 ? 3.373 -8.101 -18.248 1.00 91.50 298 TYR A O 1
ATOM 2349 N N . LYS A 1 299 ? 5.110 -9.222 -19.139 1.00 91.44 299 LYS A N 1
ATOM 2350 C CA . LYS A 1 299 ? 4.897 -10.449 -18.361 1.00 91.44 299 LYS A CA 1
ATOM 2351 C C . LYS A 1 299 ? 5.061 -10.200 -16.859 1.00 91.44 299 LYS A C 1
ATOM 2353 O O . LYS A 1 299 ? 4.195 -10.591 -16.089 1.00 91.44 299 LYS A O 1
ATOM 2358 N N . GLN A 1 300 ? 6.136 -9.528 -16.455 1.00 89.69 300 GLN A N 1
ATOM 2359 C CA . GLN A 1 300 ? 6.415 -9.195 -15.055 1.00 89.69 300 GLN A CA 1
ATOM 2360 C C . GLN A 1 300 ? 5.341 -8.292 -14.436 1.00 89.69 300 GLN A C 1
ATOM 2362 O O . GLN A 1 300 ? 4.949 -8.484 -13.287 1.00 89.69 300 GLN A O 1
ATOM 2367 N N . LEU A 1 301 ? 4.840 -7.326 -15.203 1.00 92.56 301 LEU A N 1
ATOM 2368 C CA . LEU A 1 301 ? 3.759 -6.454 -14.771 1.00 92.56 301 LEU A CA 1
ATOM 2369 C C . LEU A 1 301 ? 2.447 -7.229 -14.638 1.00 92.56 301 LEU A C 1
ATOM 2371 O O . LEU A 1 301 ? 1.759 -7.088 -13.636 1.00 92.56 301 LEU A O 1
ATOM 2375 N N . LEU A 1 302 ? 2.114 -8.082 -15.609 1.00 94.50 302 LEU A N 1
ATOM 2376 C CA . LEU A 1 302 ? 0.926 -8.930 -15.535 1.00 94.50 302 LEU A CA 1
ATOM 2377 C C . LEU A 1 302 ? 0.966 -9.855 -14.312 1.00 94.50 302 LEU A C 1
ATOM 2379 O O . LEU A 1 302 ? -0.043 -10.044 -13.638 1.00 94.50 302 LEU A O 1
ATOM 2383 N N . ASP A 1 303 ? 2.137 -10.407 -14.027 1.00 92.44 303 ASP A N 1
ATOM 2384 C CA . ASP A 1 303 ? 2.416 -11.213 -12.849 1.00 92.44 303 ASP A CA 1
ATOM 2385 C C . ASP A 1 303 ? 2.187 -10.432 -11.542 1.00 92.44 303 ASP A C 1
ATOM 2387 O O . ASP A 1 303 ? 1.513 -10.937 -10.646 1.00 92.44 303 ASP A O 1
ATOM 2391 N N . LEU A 1 304 ? 2.700 -9.197 -11.449 1.00 93.81 304 LEU A N 1
ATOM 2392 C CA . LEU A 1 304 ? 2.499 -8.294 -10.308 1.00 93.81 304 LEU A CA 1
ATOM 2393 C C . LEU A 1 304 ? 1.017 -7.961 -10.116 1.00 93.81 304 LEU A C 1
ATOM 2395 O O . LEU A 1 304 ? 0.483 -8.143 -9.025 1.00 93.81 304 LEU A O 1
ATOM 2399 N N . LEU A 1 305 ? 0.332 -7.516 -11.174 1.00 94.50 305 LEU A N 1
ATOM 2400 C CA . LEU A 1 305 ? -1.085 -7.135 -11.115 1.00 94.50 305 LEU A CA 1
ATOM 2401 C C . LEU A 1 305 ? -1.991 -8.335 -10.784 1.00 94.50 305 LEU A C 1
ATOM 2403 O O . LEU A 1 305 ? -3.119 -8.174 -10.321 1.00 94.50 305 LEU A O 1
ATOM 2407 N N . ASN A 1 306 ? -1.504 -9.559 -10.998 1.00 93.31 306 ASN A N 1
ATOM 2408 C CA . ASN A 1 306 ? -2.222 -10.770 -10.633 1.00 93.31 306 ASN A CA 1
ATOM 2409 C C . ASN A 1 306 ? -1.977 -11.256 -9.201 1.00 93.31 306 ASN A C 1
ATOM 2411 O O . ASN A 1 306 ? -2.691 -12.170 -8.771 1.00 93.31 306 ASN A O 1
ATOM 2415 N N . LEU A 1 307 ? -1.038 -10.654 -8.462 1.00 92.56 307 LEU A N 1
ATOM 2416 C CA . LEU A 1 307 ? -0.769 -11.023 -7.075 1.00 92.56 307 LEU A CA 1
ATOM 2417 C C . LEU A 1 307 ? -2.029 -10.861 -6.206 1.00 92.56 307 LEU A C 1
ATOM 2419 O O . LEU A 1 307 ? -2.752 -9.866 -6.344 1.00 92.56 307 LEU A O 1
ATOM 2423 N N . PRO A 1 308 ? -2.293 -11.790 -5.267 1.00 90.31 308 PRO A N 1
ATOM 2424 C CA . PRO A 1 308 ? -3.395 -11.650 -4.316 1.00 90.31 308 PRO A CA 1
ATOM 2425 C C . PRO A 1 308 ? -3.317 -10.352 -3.503 1.00 90.31 308 PRO A C 1
ATOM 2427 O O . PRO A 1 308 ? -4.332 -9.685 -3.311 1.00 90.31 308 PRO A O 1
ATOM 2430 N N . THR A 1 309 ? -2.108 -9.966 -3.086 1.00 91.38 309 THR A N 1
ATOM 2431 C CA . THR A 1 309 ? -1.801 -8.703 -2.397 1.00 91.38 309 THR A CA 1
ATOM 2432 C C . THR A 1 309 ? -2.176 -7.491 -3.251 1.00 91.38 309 THR A C 1
ATOM 2434 O O . THR A 1 309 ? -2.888 -6.606 -2.781 1.00 91.38 309 THR A O 1
ATOM 2437 N N . TRP A 1 310 ? -1.806 -7.478 -4.536 1.00 93.56 310 TRP A N 1
ATOM 2438 C CA . TRP A 1 310 ? -2.156 -6.387 -5.451 1.00 93.56 310 TRP A CA 1
ATOM 2439 C C . TRP A 1 310 ? -3.666 -6.278 -5.692 1.00 93.56 310 TRP A C 1
ATOM 2441 O O . TRP A 1 310 ? -4.251 -5.195 -5.604 1.00 93.56 310 TRP A O 1
ATOM 2451 N N . LYS A 1 311 ? -4.340 -7.416 -5.905 1.00 89.56 311 LYS A N 1
ATOM 2452 C CA . LYS A 1 311 ? -5.807 -7.478 -6.037 1.00 89.56 311 LYS A CA 1
ATOM 2453 C C . LYS A 1 311 ? -6.544 -7.031 -4.780 1.00 89.56 311 LYS A C 1
ATOM 2455 O O . LYS A 1 311 ? -7.752 -6.834 -4.850 1.00 89.56 311 LYS A O 1
ATOM 2460 N N . ARG A 1 312 ? -5.849 -6.902 -3.649 1.00 87.50 312 ARG A N 1
ATOM 2461 C CA . ARG A 1 312 ? -6.347 -6.406 -2.360 1.00 87.50 312 ARG A CA 1
ATOM 2462 C C . ARG A 1 312 ? -5.663 -5.106 -1.931 1.00 87.50 312 ARG A C 1
ATOM 2464 O O . ARG A 1 312 ? -5.705 -4.743 -0.759 1.00 87.50 312 ARG A O 1
ATOM 2471 N N . ARG A 1 313 ? -5.037 -4.372 -2.862 1.00 90.00 313 ARG A N 1
ATOM 2472 C CA . ARG A 1 313 ? -4.272 -3.157 -2.534 1.00 90.00 313 ARG A CA 1
ATOM 2473 C C . ARG A 1 313 ? -5.102 -2.089 -1.827 1.00 90.00 313 ARG A C 1
ATOM 2475 O O . ARG A 1 313 ? -4.559 -1.327 -1.034 1.00 90.00 313 ARG A O 1
ATOM 2482 N N . HIS A 1 314 ? -6.408 -2.018 -2.101 1.00 85.50 314 HIS A N 1
ATOM 2483 C CA . HIS A 1 314 ? -7.247 -1.013 -1.457 1.00 85.50 314 HIS A CA 1
ATOM 2484 C C . HIS A 1 314 ? -7.482 -1.316 0.008 1.00 85.50 314 HIS A C 1
ATOM 2486 O O . HIS A 1 314 ? -7.586 -0.397 0.810 1.00 85.50 314 HIS A O 1
ATOM 2492 N N . GLU A 1 315 ? -7.545 -2.594 0.337 1.00 84.88 315 GLU A N 1
ATOM 2493 C CA . GLU A 1 315 ? -7.660 -3.068 1.696 1.00 84.88 315 GLU A CA 1
ATOM 2494 C C . GLU A 1 315 ? -6.300 -3.028 2.415 1.00 84.88 315 GLU A C 1
ATOM 2496 O O . GLU A 1 315 ? -6.228 -2.653 3.580 1.00 84.88 315 GLU A O 1
ATOM 2501 N N . LEU A 1 316 ? -5.190 -3.281 1.710 1.00 90.38 316 LEU A N 1
ATOM 2502 C CA . LEU A 1 316 ? -3.842 -3.054 2.254 1.00 90.38 316 LEU A CA 1
ATOM 2503 C C . LEU A 1 316 ? -3.561 -1.580 2.584 1.00 90.38 316 LEU A C 1
ATOM 2505 O O . LEU A 1 316 ? -2.703 -1.297 3.415 1.00 90.38 316 LEU A O 1
ATOM 2509 N N . TYR A 1 317 ? -4.301 -0.635 2.000 1.00 92.62 317 TYR A N 1
ATOM 2510 C CA . TYR A 1 317 ? -4.182 0.776 2.358 1.00 92.62 317 TYR A CA 1
ATOM 2511 C C . TYR A 1 317 ? -4.525 1.046 3.831 1.00 92.62 317 TYR A C 1
ATOM 2513 O O . TYR A 1 317 ? -3.789 1.765 4.506 1.00 92.62 317 TYR A O 1
ATOM 2521 N N . SER A 1 318 ? -5.608 0.462 4.362 1.00 91.75 318 SER A N 1
ATOM 2522 C CA . SER A 1 318 ? -5.942 0.636 5.783 1.00 91.75 318 SER A CA 1
ATOM 2523 C C . SER A 1 318 ? -4.895 -0.034 6.673 1.00 91.75 318 SER A C 1
ATOM 2525 O O . SER A 1 318 ? -4.452 0.563 7.652 1.00 91.75 318 SER A O 1
ATOM 2527 N N . VAL A 1 319 ? -4.410 -1.218 6.284 1.00 92.69 319 VAL A N 1
ATOM 2528 C CA . VAL A 1 319 ? -3.292 -1.909 6.950 1.00 92.69 319 VAL A CA 1
ATOM 2529 C C . VAL A 1 319 ? -2.052 -1.020 7.008 1.00 92.69 319 VAL A C 1
ATOM 2531 O O . VAL A 1 319 ? -1.418 -0.920 8.059 1.00 92.69 319 VAL A O 1
ATOM 2534 N N . TRP A 1 320 ? -1.713 -0.334 5.918 1.00 95.25 320 TRP A N 1
ATOM 2535 C CA . TRP A 1 320 ? -0.595 0.603 5.889 1.00 95.25 320 TRP A CA 1
ATOM 2536 C C . TRP A 1 320 ? -0.806 1.795 6.829 1.00 95.25 320 TRP A C 1
ATOM 2538 O O . TRP A 1 320 ? 0.094 2.140 7.590 1.00 95.25 320 TRP A O 1
ATOM 2548 N N . VAL A 1 321 ? -2.000 2.391 6.878 1.00 95.75 321 VAL A N 1
ATOM 2549 C CA . VAL A 1 321 ? -2.295 3.445 7.868 1.00 95.75 321 VAL A CA 1
ATOM 2550 C C . VAL A 1 321 ? -2.134 2.912 9.302 1.00 95.75 321 VAL A C 1
ATOM 2552 O O . VAL A 1 321 ? -1.530 3.580 10.145 1.00 95.75 321 VAL A O 1
ATOM 2555 N N . GLY A 1 322 ? -2.595 1.688 9.575 1.00 94.50 322 GLY A N 1
ATOM 2556 C CA . GLY A 1 322 ? -2.370 0.999 10.850 1.00 94.50 322 GLY A CA 1
ATOM 2557 C C . GLY A 1 322 ? -0.887 0.742 11.146 1.00 94.50 322 GLY A C 1
ATOM 2558 O O . GLY A 1 322 ? -0.432 0.921 12.273 1.00 94.50 322 GLY A O 1
ATOM 2559 N N . THR A 1 323 ? -0.102 0.411 10.125 1.00 94.00 323 THR A N 1
ATOM 2560 C CA . THR A 1 323 ? 1.361 0.252 10.188 1.00 94.00 323 THR A CA 1
ATOM 2561 C C . THR A 1 323 ? 2.029 1.567 10.598 1.00 94.00 323 THR A C 1
ATOM 2563 O O . THR A 1 323 ? 2.853 1.587 11.514 1.00 94.00 323 THR A O 1
ATOM 2566 N N . ARG A 1 324 ? 1.611 2.706 10.022 1.00 95.75 324 ARG A N 1
ATOM 2567 C CA . ARG A 1 324 ? 2.085 4.038 10.445 1.00 95.75 324 ARG A CA 1
ATOM 2568 C C . ARG A 1 324 ? 1.758 4.320 11.911 1.00 95.75 324 ARG A C 1
ATOM 2570 O O . ARG A 1 324 ? 2.616 4.816 12.638 1.00 95.75 324 ARG A O 1
ATOM 2577 N N . LEU A 1 325 ? 0.543 3.986 12.348 1.00 96.00 325 LEU A N 1
ATOM 2578 C CA . LEU A 1 325 ? 0.107 4.126 13.740 1.00 96.00 325 LEU A CA 1
ATOM 2579 C C . LEU A 1 325 ? 0.995 3.313 14.698 1.00 96.00 325 LEU A C 1
ATOM 2581 O O . LEU A 1 325 ? 1.476 3.855 15.694 1.00 96.00 325 LEU A O 1
ATOM 2585 N N . LEU A 1 326 ? 1.270 2.048 14.369 1.00 95.50 326 LEU A N 1
ATOM 2586 C CA . LEU A 1 326 ? 2.138 1.159 15.151 1.00 95.50 326 LEU A CA 1
ATOM 2587 C C . LEU A 1 326 ? 3.589 1.656 15.198 1.00 95.50 326 LEU A C 1
ATOM 2589 O O . LEU A 1 326 ? 4.196 1.673 16.269 1.00 95.50 326 LEU A O 1
ATOM 2593 N N . ASN A 1 327 ? 4.135 2.120 14.072 1.00 94.38 327 ASN A N 1
ATOM 2594 C CA . ASN A 1 327 ? 5.508 2.627 14.001 1.00 94.38 327 ASN A CA 1
ATOM 2595 C C . ASN A 1 327 ? 5.697 3.903 14.829 1.00 94.38 327 ASN A C 1
ATOM 2597 O O . ASN A 1 327 ? 6.698 4.047 15.536 1.00 94.38 327 ASN A O 1
ATOM 2601 N N . VAL A 1 328 ? 4.722 4.816 14.795 1.00 95.75 328 VAL A N 1
ATOM 2602 C CA . VAL A 1 328 ? 4.729 6.009 15.652 1.00 95.75 328 VAL A CA 1
ATOM 2603 C C . VAL A 1 328 ? 4.655 5.604 17.125 1.00 95.75 328 VAL A C 1
ATOM 2605 O O . VAL A 1 328 ? 5.437 6.111 17.931 1.00 95.75 328 VAL A O 1
ATOM 2608 N N . ALA A 1 329 ? 3.796 4.643 17.479 1.00 95.38 329 ALA A N 1
ATOM 2609 C CA . ALA A 1 329 ? 3.727 4.131 18.842 1.00 95.38 329 ALA A CA 1
ATOM 2610 C C . ALA A 1 329 ? 5.069 3.533 19.300 1.00 95.38 329 ALA A C 1
ATOM 2612 O O . ALA A 1 329 ? 5.579 3.897 20.357 1.00 95.38 329 ALA A O 1
ATOM 2613 N N . LYS A 1 330 ? 5.695 2.690 18.470 1.00 93.44 330 LYS A N 1
ATOM 2614 C CA . LYS A 1 330 ? 6.992 2.063 18.759 1.00 93.44 330 LYS A CA 1
ATOM 2615 C C . LYS A 1 330 ? 8.111 3.078 18.969 1.00 93.44 330 LYS A C 1
ATOM 2617 O O . LYS A 1 330 ? 8.962 2.869 19.827 1.00 93.44 330 LYS A O 1
ATOM 2622 N N . THR A 1 331 ? 8.130 4.138 18.165 1.00 93.31 331 THR A N 1
ATOM 2623 C CA . THR A 1 331 ? 9.216 5.129 18.164 1.00 93.31 331 THR A CA 1
ATOM 2624 C C . THR A 1 331 ? 9.216 5.984 19.431 1.00 93.31 331 THR A C 1
ATOM 2626 O O . THR A 1 331 ? 10.275 6.415 19.881 1.00 93.31 331 THR A O 1
ATOM 2629 N N . HIS A 1 332 ? 8.041 6.242 20.008 1.00 92.75 332 HIS A N 1
ATOM 2630 C CA . HIS A 1 332 ? 7.882 7.229 21.080 1.00 92.75 332 HIS A CA 1
ATOM 2631 C C . HIS A 1 332 ? 7.428 6.646 22.425 1.00 92.75 332 HIS A C 1
ATOM 2633 O O . HIS A 1 332 ? 7.638 7.286 23.457 1.00 92.75 332 HIS A O 1
ATOM 2639 N N . ALA A 1 333 ? 6.812 5.462 22.449 1.00 92.06 333 ALA A N 1
ATOM 2640 C CA . ALA A 1 333 ? 6.452 4.798 23.696 1.00 92.06 333 ALA A CA 1
ATOM 2641 C C . ALA A 1 333 ? 7.688 4.197 24.378 1.00 92.06 333 ALA A C 1
ATOM 2643 O O . ALA A 1 333 ? 8.626 3.747 23.722 1.00 92.06 333 ALA A O 1
ATOM 2644 N N . SER A 1 334 ? 7.671 4.138 25.712 1.00 85.44 334 SER A N 1
ATOM 2645 C CA . SER A 1 334 ? 8.756 3.500 26.470 1.00 85.44 334 SER A CA 1
ATOM 2646 C C . SER A 1 334 ? 8.764 1.982 26.291 1.00 85.44 334 SER A C 1
ATOM 2648 O O . SER A 1 334 ? 9.816 1.349 26.366 1.00 85.44 334 SER A O 1
ATOM 2650 N N . GLN A 1 335 ? 7.589 1.398 26.057 1.00 90.12 335 GLN A N 1
ATOM 2651 C CA . GLN A 1 335 ? 7.383 -0.023 25.810 1.00 90.12 335 GLN A CA 1
ATOM 2652 C C . GLN A 1 335 ? 6.254 -0.201 24.798 1.00 90.12 335 GLN A C 1
ATOM 2654 O O . GLN A 1 335 ? 5.249 0.505 24.875 1.00 90.12 335 GLN A O 1
ATOM 2659 N N . LEU A 1 336 ? 6.420 -1.157 23.883 1.00 93.81 336 LEU A N 1
ATOM 2660 C CA . LEU A 1 336 ? 5.380 -1.616 22.967 1.00 93.81 336 LEU A CA 1
ATOM 2661 C C . LEU A 1 336 ? 5.455 -3.138 22.851 1.00 93.81 336 LEU A C 1
ATOM 2663 O O . LEU A 1 336 ? 6.533 -3.678 22.594 1.00 93.81 336 LEU A O 1
ATOM 2667 N N . THR A 1 337 ? 4.307 -3.791 22.992 1.00 93.56 337 THR A N 1
ATOM 2668 C CA . THR A 1 337 ? 4.134 -5.240 22.884 1.00 93.56 337 THR A CA 1
ATOM 2669 C C . THR A 1 337 ? 3.099 -5.531 21.809 1.00 93.56 337 THR A C 1
ATOM 2671 O O . THR A 1 337 ? 1.978 -5.034 21.893 1.00 93.56 337 THR A O 1
ATOM 2674 N N . PHE A 1 338 ? 3.464 -6.326 20.804 1.00 92.31 338 PHE A N 1
ATOM 2675 C CA . PHE A 1 338 ? 2.522 -6.819 19.797 1.00 92.31 338 PHE A CA 1
ATOM 2676 C C . PHE A 1 338 ? 1.698 -7.983 20.353 1.00 92.31 338 PHE A C 1
ATOM 2678 O O . PHE A 1 338 ? 2.187 -8.744 21.185 1.00 92.31 338 PHE A O 1
ATOM 2685 N N . HIS A 1 339 ? 0.466 -8.137 19.869 1.00 90.12 339 HIS A N 1
ATOM 2686 C CA . HIS A 1 339 ? -0.433 -9.218 20.276 1.00 90.12 339 HIS A CA 1
ATOM 2687 C C . HIS A 1 339 ? -0.737 -10.133 19.094 1.00 90.12 339 HIS A C 1
ATOM 2689 O O . HIS A 1 339 ? -1.127 -9.672 18.023 1.00 90.12 339 HIS A O 1
ATOM 2695 N N . THR A 1 340 ? -0.581 -11.440 19.294 1.00 85.62 340 THR A N 1
ATOM 2696 C CA . THR A 1 340 ? -0.936 -12.466 18.305 1.00 85.62 340 THR A CA 1
ATOM 2697 C C . THR A 1 340 ? -1.935 -13.453 18.886 1.00 85.62 340 THR A C 1
ATOM 2699 O O . THR A 1 340 ? -1.996 -13.685 20.095 1.00 85.62 340 THR A O 1
ATOM 2702 N N . ARG A 1 341 ? -2.728 -14.076 18.011 1.00 79.88 341 ARG A N 1
ATOM 2703 C CA . ARG A 1 341 ? -3.600 -15.197 18.373 1.00 79.88 341 ARG A CA 1
ATOM 2704 C C . ARG A 1 341 ? -3.141 -16.433 17.620 1.00 79.88 341 ARG A C 1
ATOM 2706 O O . ARG A 1 341 ? -3.315 -16.520 16.411 1.00 79.88 341 ARG A O 1
ATOM 2713 N N . GLY A 1 342 ? -2.529 -17.381 18.327 1.00 76.38 342 GLY A N 1
ATOM 2714 C CA . GLY A 1 342 ? -2.006 -18.602 17.705 1.00 76.38 342 GLY A CA 1
ATOM 2715 C C . GLY A 1 342 ? -0.971 -18.316 16.612 1.00 76.38 342 GLY A C 1
ATOM 2716 O O . GLY A 1 342 ? -1.069 -18.892 15.532 1.00 76.38 342 GLY A O 1
ATOM 2717 N N . LYS A 1 343 ? -0.014 -17.412 16.885 1.00 82.25 343 LYS A N 1
ATOM 2718 C CA . LYS A 1 343 ? 1.027 -16.939 15.945 1.00 82.25 343 LYS A CA 1
ATOM 2719 C C . LYS A 1 343 ? 0.512 -16.163 14.731 1.00 82.25 343 LYS A C 1
ATOM 2721 O O . LYS A 1 343 ? 1.228 -15.980 13.746 1.00 82.25 343 LYS A O 1
ATOM 2726 N N . VAL A 1 344 ? -0.748 -15.734 14.779 1.00 82.69 344 VAL A N 1
ATOM 2727 C CA . VAL A 1 344 ? -1.344 -14.882 13.754 1.00 82.69 344 VAL A CA 1
ATOM 2728 C C . VAL A 1 344 ? -1.396 -13.451 14.270 1.00 82.69 344 VAL A C 1
ATOM 2730 O O . VAL A 1 344 ? -2.086 -13.182 15.258 1.00 82.69 344 VAL A O 1
ATOM 2733 N N . LEU A 1 345 ? -0.697 -12.537 13.594 1.00 84.06 345 LEU A N 1
ATOM 2734 C CA . LEU A 1 345 ? -0.948 -11.105 13.735 1.00 84.06 345 LEU A CA 1
ATOM 2735 C C . LEU A 1 345 ? -2.090 -10.748 12.786 1.00 84.06 345 LEU A C 1
ATOM 2737 O O . LEU A 1 345 ? -1.946 -10.786 11.562 1.00 84.06 345 LEU A O 1
ATOM 2741 N N . SER A 1 346 ? -3.253 -10.478 13.366 1.00 82.94 346 SER A N 1
ATOM 2742 C CA . SER A 1 346 ? -4.489 -10.346 12.611 1.00 82.94 346 SER A CA 1
ATOM 2743 C C . SER A 1 346 ? -4.920 -8.892 12.519 1.00 82.94 346 SER A C 1
ATOM 2745 O O . SER A 1 346 ? -5.224 -8.263 13.529 1.00 82.94 346 SER A O 1
ATOM 2747 N N . PHE A 1 347 ? -5.011 -8.392 11.290 1.00 77.75 347 PHE A N 1
ATOM 2748 C CA . PHE A 1 347 ? -5.686 -7.134 10.970 1.00 77.75 347 PHE A CA 1
ATOM 2749 C C . PHE A 1 347 ? -7.162 -7.390 10.610 1.00 77.75 347 PHE A C 1
ATOM 2751 O O . PHE A 1 347 ? -7.768 -6.607 9.889 1.00 77.75 347 PHE A O 1
ATOM 2758 N N . ALA A 1 348 ? -7.729 -8.515 11.061 1.00 66.62 348 ALA A N 1
ATOM 2759 C CA . ALA A 1 348 ? -9.065 -8.965 10.690 1.00 66.62 348 ALA A CA 1
ATOM 2760 C C . ALA A 1 348 ? -10.194 -8.296 11.484 1.00 66.62 348 ALA A C 1
ATOM 2762 O O . ALA A 1 348 ? -10.019 -7.879 12.635 1.00 66.62 348 ALA A O 1
ATOM 2763 N N . PHE A 1 349 ? -11.383 -8.351 10.877 1.00 56.41 349 PHE A N 1
ATOM 2764 C CA . PHE A 1 349 ? -12.691 -8.142 11.495 1.00 56.41 349 PHE A CA 1
ATOM 2765 C C . PHE A 1 349 ? -12.809 -8.870 12.839 1.00 56.41 349 PHE A C 1
ATOM 2767 O O . PHE A 1 349 ? -12.567 -10.075 12.930 1.00 56.41 349 PHE A O 1
ATOM 2774 N N . GLY A 1 350 ? -13.236 -8.145 13.880 1.00 60.53 350 GLY A N 1
ATOM 2775 C CA . GLY A 1 350 ? -13.541 -8.728 15.194 1.00 60.53 350 GLY A CA 1
ATOM 2776 C C . GLY A 1 350 ? -12.853 -8.090 16.401 1.00 60.53 350 GLY A C 1
ATOM 2777 O O . GLY A 1 350 ? -12.892 -8.678 17.478 1.00 60.53 350 GLY A O 1
ATOM 2778 N N . GLY A 1 351 ? -12.248 -6.904 16.270 1.00 68.06 351 GLY A N 1
ATOM 2779 C CA . GLY A 1 351 ? -11.689 -6.191 17.422 1.00 68.06 351 GLY A CA 1
ATOM 2780 C C . GLY A 1 351 ? -10.284 -6.638 17.833 1.00 68.06 351 GLY A C 1
ATOM 2781 O O . GLY A 1 351 ? -9.928 -6.492 19.005 1.00 68.06 351 GLY A O 1
ATOM 2782 N N . SER A 1 352 ? -9.502 -7.208 16.910 1.00 81.56 352 SER A N 1
ATOM 2783 C CA . SER A 1 352 ? -8.174 -7.753 17.210 1.00 81.56 352 SER A CA 1
ATOM 2784 C C . SER A 1 352 ? -7.271 -6.686 17.834 1.00 81.56 352 SER A C 1
ATOM 2786 O O . SER A 1 352 ? -7.108 -5.584 17.302 1.00 81.56 352 SER A O 1
ATOM 2788 N N . ALA A 1 353 ? -6.681 -7.009 18.987 1.00 88.44 353 ALA A N 1
ATOM 2789 C CA . ALA A 1 353 ? -5.629 -6.190 19.571 1.00 88.44 353 ALA A CA 1
ATOM 2790 C C . ALA A 1 353 ? -4.353 -6.378 18.747 1.00 88.44 353 ALA A C 1
ATOM 2792 O O . ALA A 1 353 ? -3.907 -7.504 18.565 1.00 88.44 353 ALA A O 1
ATOM 2793 N N . LEU A 1 354 ? -3.788 -5.281 18.241 1.00 92.19 354 LEU A N 1
ATOM 2794 C CA . LEU A 1 354 ? -2.560 -5.300 17.444 1.00 92.19 354 LEU A CA 1
ATOM 2795 C C . LEU A 1 354 ? -1.336 -5.117 18.336 1.00 92.19 354 LEU A C 1
ATOM 2797 O O . LEU A 1 354 ? -0.362 -5.859 18.232 1.00 92.19 354 LEU A O 1
ATOM 2801 N N . ALA A 1 355 ? -1.392 -4.128 19.228 1.00 94.81 355 ALA A N 1
ATOM 2802 C CA . ALA A 1 355 ? -0.321 -3.842 20.169 1.00 94.81 355 ALA A CA 1
ATOM 2803 C C . ALA A 1 355 ? -0.837 -3.107 21.409 1.00 94.81 355 ALA A C 1
ATOM 2805 O O . ALA A 1 355 ? -1.839 -2.393 21.347 1.00 94.81 355 ALA A O 1
ATOM 2806 N N . THR A 1 356 ? -0.120 -3.232 22.520 1.00 95.62 356 THR A N 1
ATOM 2807 C CA . THR A 1 356 ? -0.229 -2.335 23.675 1.00 95.62 356 THR A CA 1
ATOM 2808 C C . THR A 1 356 ? 1.056 -1.544 23.839 1.00 95.62 356 THR A C 1
ATOM 2810 O O . THR A 1 356 ? 2.138 -2.027 23.511 1.00 95.62 356 THR A O 1
ATOM 2813 N N . TYR A 1 357 ? 0.950 -0.318 24.337 1.00 95.50 357 TYR A N 1
ATOM 2814 C CA . TYR A 1 357 ? 2.103 0.520 24.632 1.00 95.50 357 TYR A CA 1
ATOM 2815 C C . TYR A 1 357 ? 1.891 1.331 25.909 1.00 95.50 357 TYR A C 1
ATOM 2817 O O . TYR A 1 357 ? 0.757 1.610 26.297 1.00 95.50 357 TYR A O 1
ATOM 2825 N N . THR A 1 358 ? 2.989 1.721 26.553 1.00 93.75 358 THR A N 1
ATOM 2826 C CA . THR A 1 358 ? 2.960 2.533 27.778 1.00 93.75 358 THR A CA 1
ATOM 2827 C C . THR A 1 358 ? 3.515 3.920 27.498 1.00 93.75 358 THR A C 1
ATOM 2829 O O . THR A 1 358 ? 4.584 4.071 26.899 1.00 93.75 358 THR A O 1
ATOM 2832 N N . TYR A 1 359 ? 2.806 4.946 27.961 1.00 91.69 359 TYR A N 1
ATOM 2833 C CA . TYR A 1 359 ? 3.242 6.332 27.865 1.00 91.69 359 TYR A CA 1
ATOM 2834 C C . TYR A 1 359 ? 2.796 7.125 29.095 1.00 91.69 359 TYR A C 1
ATOM 2836 O O . TYR A 1 359 ? 1.641 7.056 29.500 1.00 91.69 359 TYR A O 1
ATOM 2844 N N . ASN A 1 360 ? 3.723 7.862 29.717 1.00 88.94 360 ASN A N 1
ATOM 2845 C CA . ASN A 1 360 ? 3.484 8.635 30.947 1.00 88.94 360 ASN A CA 1
ATOM 2846 C C . ASN A 1 360 ? 2.805 7.843 32.086 1.00 88.94 360 ASN A C 1
ATOM 2848 O O . ASN A 1 360 ? 2.032 8.399 32.861 1.00 88.94 360 ASN A O 1
ATOM 2852 N N . GLY A 1 361 ? 3.101 6.543 32.196 1.00 87.06 361 GLY A N 1
ATOM 2853 C CA . GLY A 1 361 ? 2.523 5.658 33.215 1.00 87.06 361 GLY A CA 1
ATOM 2854 C C . GLY A 1 361 ? 1.096 5.184 32.920 1.00 87.06 361 GLY A C 1
ATOM 2855 O O . GLY A 1 361 ? 0.563 4.395 33.694 1.00 87.06 361 GLY A O 1
ATOM 2856 N N . GLU A 1 362 ? 0.493 5.617 31.811 1.00 90.00 362 GLU A N 1
ATOM 2857 C CA . GLU A 1 362 ? -0.773 5.090 31.303 1.00 90.00 362 GLU A CA 1
ATOM 2858 C C . GLU A 1 362 ? -0.502 4.010 30.245 1.00 90.00 362 GLU A C 1
ATOM 2860 O O . GLU A 1 362 ? 0.454 4.099 29.465 1.00 90.00 362 GLU A O 1
ATOM 2865 N N . GLN A 1 363 ? -1.353 2.987 30.220 1.00 93.38 363 GLN A N 1
ATOM 2866 C CA . GLN A 1 363 ? -1.310 1.915 29.232 1.00 93.38 363 GLN A CA 1
ATOM 2867 C C . GLN A 1 363 ? -2.349 2.178 28.143 1.00 93.38 363 GLN A C 1
ATOM 2869 O O . GLN A 1 363 ? -3.468 2.612 28.422 1.00 93.38 363 GLN A O 1
ATOM 2874 N N . PHE A 1 364 ? -1.977 1.909 26.897 1.00 95.19 364 PHE A N 1
ATOM 2875 C CA . PHE A 1 364 ? -2.829 2.085 25.733 1.00 95.19 364 PHE A CA 1
ATOM 2876 C C . PHE A 1 364 ? -2.849 0.823 24.879 1.00 95.19 364 PHE A C 1
ATOM 2878 O O . PHE A 1 364 ? -1.833 0.138 24.763 1.00 95.19 364 PHE A O 1
ATOM 2885 N N . ALA A 1 365 ? -3.978 0.549 24.227 1.00 95.25 365 ALA A N 1
ATOM 2886 C CA . ALA A 1 365 ? -4.129 -0.555 23.282 1.00 95.25 365 ALA A CA 1
ATOM 2887 C C . ALA A 1 365 ? -4.547 -0.051 21.903 1.00 95.25 365 ALA A C 1
ATOM 2889 O O . ALA A 1 365 ? -5.533 0.671 21.774 1.00 95.25 365 ALA A O 1
ATOM 2890 N N . ILE A 1 366 ? -3.834 -0.482 20.866 1.00 95.88 366 ILE A N 1
ATOM 2891 C CA . ILE A 1 366 ? -4.187 -0.271 19.463 1.00 95.88 366 ILE A CA 1
ATOM 2892 C C . ILE A 1 366 ? -4.962 -1.503 18.998 1.00 95.88 366 ILE A C 1
ATOM 2894 O O . ILE A 1 366 ? -4.424 -2.612 19.006 1.00 95.88 366 ILE A O 1
ATOM 2898 N N . LYS A 1 367 ? -6.220 -1.319 18.594 1.00 93.75 367 LYS A N 1
ATOM 2899 C CA . LYS A 1 367 ? -7.094 -2.402 18.118 1.00 93.75 367 LYS A CA 1
ATOM 2900 C C . LYS A 1 367 ? -7.708 -2.042 16.767 1.00 93.75 367 LYS A C 1
ATOM 2902 O O . LYS A 1 367 ? -8.027 -0.871 16.540 1.00 93.75 367 LYS A O 1
ATOM 2907 N N . CYS A 1 368 ? -7.893 -3.027 15.894 1.00 91.38 368 CYS A N 1
ATOM 2908 C CA . CYS A 1 368 ? -8.587 -2.837 14.620 1.00 91.38 368 CYS A CA 1
ATOM 2909 C C . CYS A 1 368 ? -10.073 -3.190 14.729 1.00 91.38 368 CYS A C 1
ATOM 2911 O O . CYS A 1 368 ? -10.457 -4.098 15.463 1.00 91.38 368 CYS A O 1
ATOM 2913 N N . GLU A 1 369 ? -10.909 -2.446 14.008 1.00 88.38 369 GLU A N 1
ATOM 2914 C CA . GLU A 1 369 ? -12.319 -2.761 13.759 1.00 88.38 369 GLU A CA 1
ATOM 2915 C C . GLU A 1 369 ? -13.171 -3.102 14.996 1.00 88.38 369 GLU A C 1
ATOM 2917 O O . GLU A 1 369 ? -14.058 -3.961 14.963 1.00 88.38 369 GLU A O 1
ATOM 2922 N N . VAL A 1 370 ? -12.929 -2.420 16.120 1.00 89.75 370 VAL A N 1
ATOM 2923 C CA . VAL A 1 370 ? -13.720 -2.630 17.341 1.00 89.75 370 VAL A CA 1
ATOM 2924 C C . VAL A 1 370 ? -15.112 -2.032 17.168 1.00 89.75 370 VAL A C 1
ATOM 2926 O O . VAL A 1 370 ? -15.281 -0.806 17.127 1.00 89.75 370 VAL A O 1
ATOM 2929 N N . ARG A 1 371 ? -16.111 -2.915 17.128 1.00 90.06 371 ARG A N 1
ATOM 2930 C CA . ARG A 1 371 ? -17.528 -2.564 17.080 1.00 90.06 371 ARG A CA 1
ATOM 2931 C C . ARG A 1 371 ? -18.027 -2.110 18.452 1.00 90.06 371 ARG A C 1
ATOM 2933 O O . ARG A 1 371 ? -17.776 -2.772 19.452 1.00 90.06 371 ARG A O 1
ATOM 2940 N N . SER A 1 372 ? -18.760 -1.004 18.500 1.00 90.44 372 SER A N 1
ATOM 2941 C CA . SER A 1 372 ? -19.383 -0.496 19.730 1.00 90.44 372 SER A CA 1
ATOM 2942 C C . SER A 1 372 ? -20.649 0.301 19.434 1.00 90.44 372 SER A C 1
ATOM 2944 O O . SER A 1 372 ? -20.945 0.594 18.275 1.00 90.44 372 SER A O 1
ATOM 2946 N N . ASP A 1 373 ? -21.409 0.645 20.472 1.00 91.75 373 ASP A N 1
ATOM 2947 C CA . ASP A 1 373 ? -22.699 1.315 20.322 1.00 91.75 373 ASP A CA 1
ATOM 2948 C C . ASP A 1 373 ? -22.587 2.660 19.599 1.00 91.75 373 ASP A C 1
ATOM 2950 O O . ASP A 1 373 ? -21.701 3.477 19.869 1.00 91.75 373 ASP A O 1
ATOM 2954 N N . LEU A 1 374 ? -23.530 2.892 18.685 1.00 93.44 374 LEU A N 1
ATOM 2955 C CA . LEU A 1 374 ? -23.768 4.203 18.100 1.00 93.44 374 LEU A CA 1
ATOM 2956 C C . LEU A 1 374 ? -24.519 5.061 19.121 1.00 93.44 374 LEU A C 1
ATOM 2958 O O . LEU A 1 374 ? -25.614 4.703 19.551 1.00 93.44 374 LEU A O 1
ATOM 2962 N N . VAL A 1 375 ? -23.969 6.226 19.451 1.00 91.50 375 VAL A N 1
ATOM 2963 C CA . VAL A 1 375 ? -24.683 7.242 20.231 1.00 91.50 375 VAL A CA 1
ATOM 2964 C C . VAL A 1 375 ? -25.386 8.186 19.262 1.00 91.50 375 VAL A C 1
ATOM 2966 O O . VAL A 1 375 ? -24.743 8.727 18.366 1.00 91.50 375 VAL A O 1
ATOM 2969 N N . GLY A 1 376 ? -26.690 8.404 19.445 1.00 89.00 376 GLY A N 1
ATOM 2970 C CA . GLY A 1 376 ? -27.501 9.294 18.605 1.00 89.00 376 GLY A CA 1
ATOM 2971 C C . GLY A 1 376 ? -27.989 8.661 17.294 1.00 89.00 376 GLY A C 1
ATOM 2972 O O . GLY A 1 376 ? -28.034 7.441 17.143 1.00 89.00 376 GLY A O 1
ATOM 2973 N N . THR A 1 377 ? -28.406 9.502 16.344 1.00 88.12 377 THR A N 1
ATOM 2974 C CA . THR A 1 377 ? -28.948 9.078 15.043 1.00 88.12 377 THR A CA 1
ATOM 2975 C C . THR A 1 377 ? -27.917 9.240 13.931 1.00 88.12 377 THR A C 1
ATOM 2977 O O . THR A 1 377 ? -27.262 10.274 13.817 1.00 88.12 377 THR A O 1
ATOM 2980 N N . SER A 1 378 ? -27.774 8.228 13.076 1.00 91.06 378 SER A N 1
ATOM 2981 C CA . SER A 1 378 ? -26.909 8.278 11.892 1.00 91.06 378 SER A CA 1
ATOM 2982 C C . SER A 1 378 ? -27.724 8.029 10.631 1.00 91.06 378 SER A C 1
ATOM 2984 O O . SER A 1 378 ? -28.666 7.238 10.617 1.00 91.06 378 SER A O 1
ATOM 2986 N N . THR A 1 379 ? -27.333 8.679 9.538 1.00 89.06 379 THR A N 1
ATOM 2987 C CA . THR A 1 379 ? -27.905 8.437 8.207 1.00 89.06 379 THR A CA 1
ATOM 2988 C C . THR A 1 379 ? -27.362 7.161 7.556 1.00 89.06 379 THR A C 1
ATOM 2990 O O . THR A 1 379 ? -27.935 6.685 6.577 1.00 89.06 379 THR A O 1
ATOM 2993 N N . LYS A 1 380 ? -26.269 6.589 8.087 1.00 87.62 380 LYS A N 1
ATOM 2994 C CA . LYS A 1 380 ? -25.616 5.381 7.551 1.00 87.62 380 LYS A CA 1
ATOM 2995 C C . LYS A 1 380 ? -25.606 4.199 8.511 1.00 87.62 380 LYS A C 1
ATOM 2997 O O . LYS A 1 380 ? -25.662 3.057 8.061 1.00 87.62 380 LYS A O 1
ATOM 3002 N N . ARG A 1 381 ? -25.509 4.452 9.815 1.00 88.12 381 ARG A N 1
ATOM 3003 C CA . ARG A 1 381 ? -25.350 3.422 10.848 1.00 88.12 381 ARG A CA 1
ATOM 3004 C C . ARG A 1 381 ? -26.640 3.287 11.653 1.00 88.12 381 ARG A C 1
ATOM 3006 O O . ARG A 1 381 ? -27.292 4.275 11.955 1.00 88.12 381 ARG A O 1
ATOM 3013 N N . LYS A 1 382 ? -27.035 2.053 11.980 1.00 86.38 382 LYS A N 1
ATOM 3014 C CA . LYS A 1 382 ? -28.306 1.793 12.687 1.00 86.38 382 LYS A CA 1
ATOM 3015 C C . LYS A 1 382 ? -28.156 1.562 14.189 1.00 86.38 382 LYS A C 1
ATOM 3017 O O . LYS A 1 382 ? -29.031 1.963 14.940 1.00 86.38 382 LYS A O 1
ATOM 3022 N N . ARG A 1 383 ? -27.109 0.849 14.613 1.00 88.25 383 ARG A N 1
ATOM 3023 C CA . ARG A 1 383 ? -26.942 0.410 16.015 1.00 88.25 383 ARG A CA 1
ATOM 3024 C C . ARG A 1 383 ? -25.518 0.538 16.542 1.00 88.25 383 ARG A C 1
ATOM 3026 O O . ARG A 1 383 ? -25.338 0.731 17.732 1.00 88.25 383 ARG A O 1
ATOM 3033 N N . ALA A 1 384 ? -24.523 0.425 15.668 1.00 91.88 384 ALA A N 1
ATOM 3034 C CA . ALA A 1 384 ? -23.128 0.371 16.070 1.00 91.88 384 ALA A CA 1
ATOM 3035 C C . ALA A 1 384 ? -22.236 1.179 15.127 1.00 91.88 384 ALA A C 1
ATOM 3037 O O . ALA A 1 384 ? -22.563 1.366 13.948 1.00 91.88 384 ALA A O 1
ATOM 3038 N N . ILE A 1 385 ? -21.102 1.609 15.662 1.00 94.12 385 ILE A N 1
ATOM 3039 C CA . ILE A 1 385 ? -19.943 2.112 14.933 1.00 94.12 385 ILE A CA 1
ATOM 3040 C C . ILE A 1 385 ? -18.859 1.032 14.878 1.00 94.12 385 ILE A C 1
ATOM 3042 O O . ILE A 1 385 ? -18.790 0.175 15.754 1.00 94.12 385 ILE A O 1
ATOM 3046 N N . GLN A 1 386 ? -18.029 1.067 13.838 1.00 93.19 386 GLN A N 1
ATOM 3047 C CA . GLN A 1 386 ? -16.904 0.149 13.644 1.00 93.19 386 GLN A CA 1
ATOM 3048 C C . GLN A 1 386 ? -15.846 0.871 12.798 1.00 93.19 386 GLN A C 1
ATOM 3050 O O . GLN A 1 386 ? -15.852 0.729 11.578 1.00 93.19 386 GLN A O 1
ATOM 3055 N N . PRO A 1 387 ? -15.040 1.750 13.411 1.00 94.81 387 PRO A N 1
ATOM 3056 C CA . PRO A 1 387 ? -13.933 2.391 12.713 1.00 94.81 387 PRO A CA 1
ATOM 3057 C C . PRO A 1 387 ? -12.779 1.416 12.467 1.00 94.81 387 PRO A C 1
ATOM 3059 O O . PRO A 1 387 ? -12.620 0.462 13.231 1.00 94.81 387 PRO A O 1
ATOM 3062 N N . ASP A 1 388 ? -11.943 1.699 11.465 1.00 94.06 388 ASP A N 1
ATOM 3063 C CA . ASP A 1 388 ? -10.829 0.818 11.077 1.00 94.06 388 ASP A CA 1
ATOM 3064 C C . ASP A 1 388 ? -9.816 0.605 12.215 1.00 94.06 388 ASP A C 1
ATOM 3066 O O . ASP A 1 388 ? -9.421 -0.529 12.482 1.00 94.06 388 ASP A O 1
ATOM 3070 N N . PHE A 1 389 ? -9.445 1.663 12.949 1.00 96.00 389 PHE A N 1
ATOM 3071 C CA . PHE A 1 389 ? -8.582 1.550 14.131 1.00 96.00 389 PHE A CA 1
ATOM 3072 C C . PHE A 1 389 ? -9.049 2.417 15.293 1.00 96.00 389 PHE A C 1
ATOM 3074 O O . PHE A 1 389 ? -9.578 3.522 15.125 1.00 96.00 389 PHE A O 1
ATOM 3081 N N . ARG A 1 390 ? -8.776 1.931 16.505 1.00 95.88 390 ARG A N 1
ATOM 3082 C CA . ARG A 1 390 ? -8.953 2.674 17.753 1.00 95.88 390 ARG A CA 1
ATOM 3083 C C . ARG A 1 390 ? -7.748 2.509 18.654 1.00 95.88 390 ARG A C 1
ATOM 3085 O O . ARG A 1 390 ? -7.159 1.433 18.736 1.00 95.88 390 ARG A O 1
ATOM 3092 N N . VAL A 1 391 ? -7.445 3.579 19.374 1.00 96.56 391 VAL A N 1
ATOM 3093 C CA . VAL A 1 391 ? -6.518 3.555 20.501 1.00 96.56 391 VAL A CA 1
ATOM 3094 C C . VAL A 1 391 ? -7.324 3.714 21.773 1.00 96.56 391 VAL A C 1
ATOM 3096 O O . VAL A 1 391 ? -8.046 4.698 21.929 1.00 96.56 391 VAL A O 1
ATOM 3099 N N . PHE A 1 392 ? -7.220 2.736 22.660 1.00 94.44 392 PHE A N 1
ATOM 3100 C CA . PHE A 1 392 ? -7.887 2.706 23.953 1.00 94.44 392 PHE A CA 1
ATOM 3101 C C . PHE A 1 392 ? -6.908 3.117 25.036 1.00 94.44 392 PHE A C 1
ATOM 3103 O O . PHE A 1 392 ? -5.744 2.738 24.969 1.00 94.44 392 PHE A O 1
ATOM 3110 N N . ARG A 1 393 ? -7.388 3.839 26.044 1.00 92.12 393 ARG A N 1
ATOM 3111 C CA . ARG A 1 393 ? -6.714 3.948 27.334 1.00 92.12 393 ARG A CA 1
ATOM 3112 C C . ARG A 1 393 ? -7.155 2.769 28.196 1.00 92.12 393 ARG A C 1
ATOM 3114 O O . ARG A 1 393 ? -8.352 2.570 28.387 1.00 92.12 393 ARG A O 1
ATOM 3121 N N . GLU A 1 394 ? -6.204 1.980 28.675 1.00 85.81 394 GLU A N 1
ATOM 3122 C CA . GLU A 1 394 ? -6.479 0.825 29.527 1.00 85.81 394 GLU A CA 1
ATOM 3123 C C . GLU A 1 394 ? -6.543 1.231 31.008 1.00 85.81 394 GLU A C 1
ATOM 3125 O O . GLU A 1 394 ? -5.843 2.142 31.453 1.00 85.81 394 GLU A O 1
ATOM 3130 N N . GLY A 1 395 ? -7.408 0.548 31.766 1.00 70.12 395 GLY A N 1
ATOM 3131 C CA . GLY A 1 395 ? -7.651 0.800 33.189 1.00 70.12 395 GLY A CA 1
ATOM 3132 C C . GLY A 1 395 ? -8.907 1.639 33.459 1.00 70.12 395 GLY A C 1
ATOM 3133 O O . GLY A 1 395 ? -8.977 2.816 33.116 1.00 70.12 395 GLY A O 1
ATOM 3134 N N . GLY A 1 396 ? -9.904 1.033 34.113 1.00 65.19 396 GLY A N 1
ATOM 3135 C CA . GLY A 1 396 ? -11.152 1.682 34.538 1.00 65.19 396 GLY A CA 1
ATOM 3136 C C . GLY A 1 396 ? -12.409 0.882 34.179 1.00 65.19 396 GLY A C 1
ATOM 3137 O O . GLY A 1 396 ? -12.331 -0.153 33.531 1.00 65.19 396 GLY A 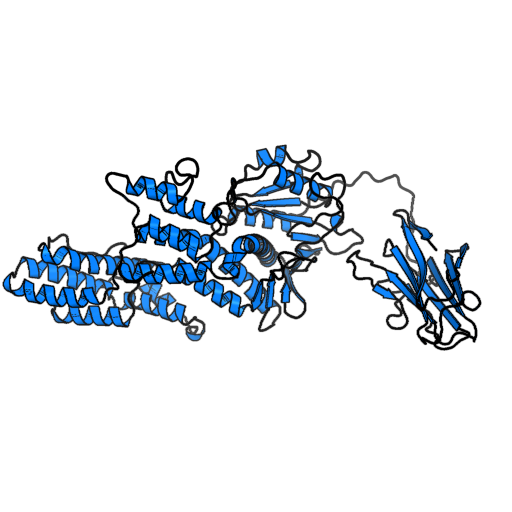O 1
ATOM 3138 N N . THR A 1 397 ? -13.577 1.378 34.594 1.00 54.44 397 THR A N 1
ATOM 3139 C CA . THR A 1 397 ? -14.912 0.818 34.280 1.00 54.44 397 THR A CA 1
ATOM 3140 C C . THR A 1 397 ? -15.563 1.490 33.062 1.00 54.44 397 THR A C 1
ATOM 3142 O O . THR A 1 397 ? -16.784 1.482 32.904 1.00 54.44 397 THR A O 1
ATOM 3145 N N . ALA A 1 398 ? -14.757 2.153 32.230 1.00 71.69 398 ALA A N 1
ATOM 3146 C CA . ALA A 1 398 ? -15.223 2.916 31.082 1.00 71.69 398 ALA A CA 1
ATOM 3147 C C . ALA A 1 398 ? -15.714 1.982 29.968 1.00 71.69 398 ALA A C 1
ATOM 3149 O O . ALA A 1 398 ? -15.094 0.959 29.683 1.00 71.69 398 ALA A O 1
ATOM 3150 N N . THR A 1 399 ? -16.806 2.359 29.299 1.00 84.25 399 THR A N 1
ATOM 3151 C CA . THR A 1 399 ? -17.264 1.643 28.100 1.00 84.25 399 THR A CA 1
ATOM 3152 C C . THR A 1 399 ? -16.186 1.691 27.005 1.00 84.25 399 THR A C 1
ATOM 3154 O O . THR A 1 399 ? -15.363 2.611 27.012 1.00 84.25 399 THR A O 1
ATOM 3157 N N . PRO A 1 400 ? -16.194 0.794 25.996 1.00 87.00 400 PRO A N 1
ATOM 3158 C CA . PRO A 1 400 ? -15.260 0.889 24.869 1.00 87.00 400 PRO A CA 1
ATOM 3159 C C . PRO A 1 400 ? -15.256 2.280 24.215 1.00 87.00 400 PRO A C 1
ATOM 3161 O O . PRO A 1 400 ? -14.208 2.795 23.825 1.00 87.00 400 PRO A O 1
ATOM 3164 N N . ASN A 1 401 ? -16.426 2.918 24.135 1.00 90.81 401 ASN A N 1
ATOM 3165 C CA . ASN A 1 401 ? -16.601 4.279 23.635 1.00 90.81 401 ASN A CA 1
ATOM 3166 C C . ASN A 1 401 ? -15.874 5.326 24.482 1.00 90.81 401 ASN A C 1
ATOM 3168 O O . ASN A 1 401 ? -15.146 6.151 23.928 1.00 90.81 401 ASN A O 1
ATOM 3172 N N . ASP A 1 402 ? -16.025 5.263 25.801 1.00 88.75 402 ASP A N 1
ATOM 3173 C CA . ASP A 1 402 ? -15.401 6.211 26.726 1.00 88.75 402 ASP A CA 1
ATOM 3174 C C . ASP A 1 402 ? -13.894 5.975 26.879 1.00 88.75 402 ASP A C 1
ATOM 3176 O O . ASP A 1 402 ? -13.129 6.924 27.025 1.00 88.75 402 ASP A O 1
ATOM 3180 N N . ALA A 1 403 ? -13.452 4.720 26.783 1.00 91.44 403 ALA A N 1
ATOM 3181 C CA . ALA A 1 403 ? -12.041 4.351 26.823 1.00 91.44 403 ALA A CA 1
ATOM 3182 C C . ALA A 1 403 ? -11.283 4.737 25.539 1.00 91.44 403 ALA A C 1
ATOM 3184 O O . ALA A 1 403 ? -10.054 4.679 25.506 1.00 91.44 403 ALA A O 1
ATOM 3185 N N . THR A 1 404 ? -11.982 5.118 24.464 1.00 95.00 404 THR A N 1
ATOM 3186 C CA . THR A 1 404 ? -11.331 5.460 23.194 1.00 95.00 404 THR A CA 1
ATOM 3187 C C . THR A 1 404 ? -10.709 6.844 23.236 1.00 95.00 404 THR A C 1
ATOM 3189 O O . THR A 1 404 ? -11.381 7.853 23.437 1.00 95.00 404 THR A O 1
ATOM 3192 N N . TYR A 1 405 ? -9.414 6.873 22.959 1.00 94.31 405 TYR A N 1
ATOM 3193 C CA . TYR A 1 405 ? -8.571 8.057 22.927 1.00 94.31 405 TYR A CA 1
ATOM 3194 C C . TYR A 1 405 ? -8.375 8.602 21.501 1.00 94.31 405 TYR A C 1
ATOM 3196 O O . TYR A 1 405 ? -8.398 9.813 21.273 1.00 94.31 405 TYR A O 1
ATOM 3204 N N . LEU A 1 406 ? -8.257 7.709 20.515 1.00 97.75 406 LEU A N 1
ATOM 3205 C CA . LEU A 1 406 ? -8.141 8.052 19.097 1.00 97.75 406 LEU A CA 1
ATOM 3206 C C . LEU A 1 406 ? -8.975 7.082 18.260 1.00 97.75 406 LEU A C 1
ATOM 3208 O O . LEU A 1 406 ? -8.953 5.876 18.498 1.00 97.75 406 LEU A O 1
ATOM 3212 N N . VAL A 1 407 ? -9.675 7.616 17.265 1.00 98.25 407 VAL A N 1
ATOM 3213 C CA . VAL A 1 407 ? -10.312 6.865 16.182 1.00 98.25 407 VAL A CA 1
ATOM 3214 C C . VAL A 1 407 ? -9.596 7.204 14.881 1.00 98.25 407 VAL A C 1
ATOM 3216 O O . VAL A 1 407 ? -9.400 8.383 14.588 1.00 98.25 407 VAL A O 1
ATOM 3219 N N . VAL A 1 408 ? -9.252 6.190 14.089 1.00 98.12 408 VAL A N 1
ATOM 3220 C CA . VAL A 1 408 ? -8.725 6.360 12.732 1.00 98.12 408 VAL A CA 1
ATOM 3221 C C . VAL A 1 408 ? -9.622 5.606 11.757 1.00 98.12 408 VAL A C 1
ATOM 3223 O O . VAL A 1 408 ? -9.816 4.401 11.884 1.00 98.12 408 VAL A O 1
ATOM 3226 N N . GLU A 1 409 ? -10.164 6.332 10.788 1.00 97.56 409 GLU A N 1
ATOM 3227 C CA . GLU A 1 409 ? -10.958 5.802 9.684 1.00 97.56 409 GLU A CA 1
ATOM 3228 C C . GLU A 1 409 ? -10.196 6.004 8.377 1.00 97.56 409 GLU A C 1
ATOM 3230 O O . GLU A 1 409 ? -9.803 7.118 8.037 1.00 97.56 409 GLU A O 1
ATOM 3235 N N . CYS A 1 410 ? -10.046 4.939 7.612 1.00 95.62 410 CYS A N 1
ATOM 3236 C CA . CYS A 1 410 ? -9.371 4.908 6.334 1.00 95.62 410 CYS A CA 1
ATOM 3237 C C . CYS A 1 410 ? -10.391 4.987 5.192 1.00 95.62 410 CYS A C 1
ATOM 3239 O O . CYS A 1 410 ? -11.491 4.416 5.200 1.00 95.62 410 CYS A O 1
ATOM 3241 N N . LYS A 1 411 ? -10.027 5.744 4.165 1.00 93.56 411 LYS A N 1
ATOM 3242 C CA . LYS A 1 411 ? -10.800 5.932 2.945 1.00 93.56 411 LYS A CA 1
ATOM 3243 C C . LYS A 1 411 ? -9.839 5.822 1.770 1.00 93.56 411 LYS A C 1
ATOM 3245 O O . LYS A 1 411 ? -8.795 6.455 1.740 1.00 93.56 411 LYS A O 1
ATOM 3250 N N . HIS A 1 412 ? -10.188 5.010 0.784 1.00 90.44 412 HIS A N 1
ATOM 3251 C CA . HIS A 1 412 ? -9.397 4.892 -0.436 1.00 90.44 412 HIS A CA 1
ATOM 3252 C C . HIS A 1 412 ? -10.191 5.451 -1.617 1.00 90.44 412 HIS A C 1
ATOM 3254 O O . HIS A 1 412 ? -10.575 4.731 -2.533 1.00 90.44 412 HIS A O 1
ATOM 3260 N N . TYR A 1 413 ? -10.507 6.747 -1.563 1.00 89.06 413 TYR A N 1
ATOM 3261 C CA . TYR A 1 413 ? -11.240 7.427 -2.628 1.00 89.06 413 TYR A CA 1
ATOM 3262 C C . TYR A 1 413 ? -10.306 8.319 -3.440 1.00 89.06 413 TYR A C 1
ATOM 3264 O O . TYR A 1 413 ? -9.536 9.096 -2.877 1.00 89.06 413 TYR A O 1
ATOM 3272 N N . LEU A 1 414 ? -10.479 8.293 -4.763 1.00 86.31 414 LEU A N 1
ATOM 3273 C CA . LEU A 1 414 ? -9.832 9.220 -5.698 1.00 86.31 414 LEU A CA 1
ATOM 3274 C C . LEU A 1 414 ? -10.154 10.691 -5.428 1.00 86.31 414 LEU A C 1
ATOM 3276 O O . LEU A 1 414 ? -9.371 11.567 -5.775 1.00 86.31 414 LEU A O 1
ATOM 3280 N N . GLN A 1 415 ? -11.336 10.959 -4.878 1.00 87.12 415 GLN A N 1
ATOM 3281 C CA . GLN A 1 415 ? -11.833 12.286 -4.535 1.00 87.12 415 GLN A CA 1
ATOM 3282 C C . GLN A 1 415 ? -12.587 12.192 -3.214 1.00 87.12 415 GLN A C 1
ATOM 3284 O O . GLN A 1 415 ? -13.310 11.220 -2.980 1.00 87.12 415 GLN A O 1
ATOM 3289 N N . GLN A 1 416 ? -12.462 13.213 -2.371 1.00 89.62 416 GLN A N 1
ATOM 3290 C CA . GLN A 1 416 ? -13.214 13.273 -1.123 1.00 89.62 416 GLN A CA 1
ATOM 3291 C C . GLN A 1 416 ? -14.729 13.137 -1.350 1.00 89.62 416 GLN A C 1
ATOM 3293 O O . GLN A 1 416 ? -15.324 13.777 -2.221 1.00 89.62 416 GLN A O 1
ATOM 3298 N N . ASN A 1 417 ? -15.381 12.329 -0.514 1.00 93.31 417 ASN A N 1
ATOM 3299 C CA . ASN A 1 417 ? -16.835 12.244 -0.459 1.00 93.31 417 ASN A CA 1
ATOM 3300 C C . ASN A 1 417 ? -17.313 12.938 0.814 1.00 93.31 417 ASN A C 1
ATOM 3302 O O . ASN A 1 417 ? -17.349 12.315 1.875 1.00 93.31 417 ASN A O 1
ATOM 3306 N N . VAL A 1 418 ? -17.676 14.220 0.688 1.00 94.81 418 VAL A N 1
ATOM 3307 C CA . VAL A 1 418 ? -17.989 15.100 1.827 1.00 94.81 418 VAL A CA 1
ATOM 3308 C C . VAL A 1 418 ? -19.005 14.467 2.770 1.00 94.81 418 VAL A C 1
ATOM 3310 O O . VAL A 1 418 ? -18.718 14.306 3.951 1.00 94.81 418 VAL A O 1
ATOM 3313 N N . ASN A 1 419 ? -20.140 14.009 2.240 1.00 93.56 419 ASN A N 1
ATOM 3314 C CA . ASN A 1 419 ? -21.189 13.397 3.054 1.00 93.56 419 ASN A CA 1
ATOM 3315 C C . ASN A 1 419 ? -20.695 12.124 3.748 1.00 93.56 419 ASN A C 1
ATOM 3317 O O . ASN A 1 419 ? -20.933 11.933 4.932 1.00 93.56 419 ASN A O 1
ATOM 3321 N N . ASN A 1 420 ? -19.990 11.240 3.035 1.00 94.44 420 ASN A N 1
ATOM 3322 C CA . ASN A 1 420 ? -19.502 9.998 3.632 1.00 94.44 420 ASN A CA 1
ATOM 3323 C C . ASN A 1 420 ? -18.485 10.255 4.753 1.00 94.44 420 ASN A C 1
ATOM 3325 O O . ASN A 1 420 ? -18.560 9.633 5.809 1.00 94.44 420 ASN A O 1
ATOM 3329 N N . PHE A 1 421 ? -17.542 11.162 4.508 1.00 97.06 421 PHE A N 1
ATOM 3330 C CA . PHE A 1 421 ? -16.432 11.431 5.413 1.00 97.06 421 PHE A CA 1
ATOM 3331 C C . PHE A 1 421 ? -16.926 12.192 6.644 1.00 97.06 421 PHE A C 1
ATOM 3333 O O . PHE A 1 421 ? -16.637 11.778 7.764 1.00 97.06 421 PHE A O 1
ATOM 3340 N N . ALA A 1 422 ? -17.738 13.237 6.451 1.00 97.06 422 ALA A N 1
ATOM 3341 C CA . ALA A 1 422 ? -18.312 14.011 7.545 1.00 97.06 422 ALA A CA 1
ATOM 3342 C C . ALA A 1 422 ? -19.269 13.171 8.404 1.00 97.06 422 ALA A C 1
ATOM 3344 O O . ALA A 1 422 ? -19.157 13.199 9.624 1.00 97.06 422 ALA A O 1
ATOM 3345 N N . THR A 1 423 ? -20.140 12.346 7.802 1.00 97.00 423 THR A N 1
ATOM 3346 C CA . THR A 1 423 ? -21.010 11.439 8.574 1.00 97.00 423 THR A CA 1
ATOM 3347 C C . THR A 1 423 ? -20.202 10.427 9.387 1.00 97.00 423 THR A C 1
ATOM 3349 O O . THR A 1 423 ? -20.536 10.181 10.541 1.00 97.00 423 THR A O 1
ATOM 3352 N N . ALA A 1 424 ? -19.134 9.844 8.829 1.00 97.06 424 ALA A N 1
ATOM 3353 C CA . ALA A 1 424 ? -18.258 8.958 9.597 1.00 97.06 424 ALA A CA 1
ATOM 3354 C C . ALA A 1 424 ? -17.596 9.695 10.772 1.00 97.06 424 ALA A C 1
ATOM 3356 O O . ALA A 1 424 ? -17.668 9.215 11.901 1.00 97.06 424 ALA A O 1
ATOM 3357 N N . ALA A 1 425 ? -17.035 10.882 10.526 1.00 97.88 425 ALA A N 1
ATOM 3358 C CA . ALA A 1 425 ? -16.408 11.688 11.565 1.00 97.88 425 ALA A CA 1
ATOM 3359 C C . ALA A 1 425 ? -17.393 12.072 12.683 1.00 97.88 425 ALA A C 1
ATOM 3361 O O . ALA A 1 425 ? -17.075 11.886 13.856 1.00 97.88 425 ALA A O 1
ATOM 3362 N N . SER A 1 426 ? -18.598 12.539 12.337 1.00 97.69 426 SER A N 1
ATOM 3363 C CA . SER A 1 426 ? -19.650 12.876 13.304 1.00 97.69 426 SER A CA 1
ATOM 3364 C C . SER A 1 426 ? -20.099 11.668 14.119 1.00 97.69 426 SER A C 1
ATOM 3366 O O . SER A 1 426 ? -20.121 11.743 15.347 1.00 97.69 426 SER A O 1
ATOM 3368 N N . ASP A 1 427 ? -20.385 10.534 13.471 1.00 97.81 427 ASP A N 1
ATOM 3369 C CA . ASP A 1 427 ? -20.822 9.315 14.159 1.00 97.81 427 ASP A CA 1
ATOM 3370 C C . ASP A 1 427 ? -19.789 8.832 15.177 1.00 97.81 427 ASP A C 1
ATOM 3372 O O . ASP A 1 427 ? -20.137 8.512 16.318 1.00 97.81 427 ASP A O 1
ATOM 3376 N N . TYR A 1 428 ? -18.518 8.792 14.777 1.00 98.00 428 TYR A N 1
ATOM 3377 C CA . TYR A 1 428 ? -17.441 8.341 15.647 1.00 98.00 428 TYR A CA 1
ATOM 3378 C C . TYR A 1 428 ? -17.140 9.341 16.747 1.00 98.00 428 TYR A C 1
ATOM 3380 O O . TYR A 1 428 ? -16.956 8.932 17.888 1.00 98.00 428 TYR A O 1
ATOM 3388 N N . ALA A 1 429 ? -17.129 10.639 16.449 1.00 97.12 429 ALA A N 1
ATOM 3389 C CA . ALA A 1 429 ? -16.824 11.639 17.458 1.00 97.12 429 ALA A CA 1
ATOM 3390 C C . ALA A 1 429 ? -17.935 11.672 18.512 1.00 97.12 429 ALA A C 1
ATOM 3392 O O . ALA A 1 429 ? -17.656 11.673 19.710 1.00 97.12 429 ALA A O 1
ATOM 3393 N N . ARG A 1 430 ? -19.201 11.632 18.099 1.00 95.81 430 ARG A N 1
ATOM 3394 C CA . ARG A 1 430 ? -20.340 11.590 19.020 1.00 95.81 430 ARG A CA 1
ATOM 3395 C C . ARG A 1 430 ? -20.360 10.319 19.872 1.00 95.81 430 ARG A C 1
ATOM 3397 O O . ARG A 1 430 ? -20.618 10.408 21.067 1.00 95.81 430 ARG A O 1
ATOM 3404 N N . SER A 1 431 ? -20.057 9.163 19.277 1.00 95.94 431 SER A N 1
ATOM 3405 C CA . SER A 1 431 ? -20.063 7.881 19.996 1.00 95.94 431 SER A CA 1
ATOM 3406 C C . SER A 1 431 ? -18.852 7.715 20.914 1.00 95.94 431 SER A C 1
ATOM 3408 O O . SER A 1 431 ? -19.008 7.271 22.042 1.00 95.94 431 SER A O 1
ATOM 3410 N N . CYS A 1 432 ? -17.660 8.129 20.480 1.00 95.50 432 CYS A N 1
ATOM 3411 C CA . CYS A 1 432 ? -16.424 8.104 21.262 1.00 95.50 432 CYS A CA 1
ATOM 3412 C C . CYS A 1 432 ? -16.153 9.499 21.839 1.00 95.50 432 CYS A C 1
ATOM 3414 O O . CYS A 1 432 ? -15.367 10.276 21.291 1.00 95.50 432 CYS A O 1
ATOM 3416 N N . ARG A 1 433 ? -16.839 9.842 22.934 1.00 90.56 433 ARG A N 1
ATOM 3417 C CA . ARG A 1 433 ? -16.929 11.212 23.474 1.00 90.56 433 ARG A CA 1
ATOM 3418 C C . ARG A 1 433 ? -15.582 11.901 23.718 1.00 90.56 433 ARG A C 1
ATOM 3420 O O . ARG A 1 433 ? -15.482 13.113 23.536 1.00 90.56 433 ARG A O 1
ATOM 3427 N N . TYR A 1 434 ? -14.571 11.146 24.134 1.00 91.19 434 TYR A N 1
ATOM 3428 C CA . TYR A 1 434 ? -13.249 11.677 24.478 1.00 91.19 434 TYR A CA 1
ATOM 3429 C C . TYR A 1 434 ? -12.221 11.522 23.357 1.00 91.19 434 TYR A C 1
ATOM 3431 O O . TYR A 1 434 ? -11.123 12.065 23.456 1.00 91.19 434 TYR A O 1
ATOM 3439 N N . ALA A 1 435 ? -12.581 10.827 22.277 1.00 95.56 435 ALA A N 1
ATOM 3440 C CA . ALA A 1 435 ? -11.653 10.534 21.206 1.00 95.56 435 ALA A CA 1
ATOM 3441 C C . ALA A 1 435 ? -11.468 11.728 20.270 1.00 95.56 435 ALA A C 1
ATOM 3443 O O . ALA A 1 435 ? -12.434 12.410 19.902 1.00 95.56 435 ALA A O 1
ATOM 3444 N N . THR A 1 436 ? -10.232 11.908 19.809 1.00 97.19 436 THR A N 1
ATOM 3445 C CA . THR A 1 436 ? -9.978 12.594 18.537 1.00 97.19 436 THR A CA 1
ATOM 3446 C C . THR A 1 436 ? -10.329 11.637 17.398 1.00 97.19 436 THR A C 1
ATOM 3448 O O . THR A 1 436 ? -10.052 10.442 17.491 1.00 97.19 436 THR A O 1
ATOM 3451 N N . VAL A 1 437 ? -10.949 12.138 16.333 1.00 98.25 437 VAL A N 1
ATOM 3452 C CA . VAL A 1 437 ? -11.341 11.341 15.166 1.00 98.25 437 VAL A CA 1
ATOM 3453 C C . VAL A 1 437 ? -10.578 11.819 13.948 1.00 98.25 437 VAL A C 1
ATOM 3455 O O . VAL A 1 437 ? -10.739 12.958 13.515 1.00 98.25 437 VAL A O 1
ATOM 3458 N N . LEU A 1 438 ? -9.776 10.928 13.383 1.00 98.56 438 LEU A N 1
ATOM 3459 C CA . LEU A 1 438 ? -9.036 11.146 12.155 1.00 98.56 438 LEU A CA 1
ATOM 3460 C C . LEU A 1 438 ? -9.680 10.347 11.022 1.00 98.56 438 LEU A C 1
ATOM 3462 O O . LEU A 1 438 ? -9.807 9.129 11.115 1.00 98.56 438 LEU A O 1
ATOM 3466 N N . VAL A 1 439 ? -10.032 11.022 9.931 1.00 98.38 439 VAL A N 1
ATOM 3467 C CA . VAL A 1 439 ? -10.368 10.373 8.659 1.00 98.38 439 VAL A CA 1
ATOM 3468 C C . VAL A 1 439 ? -9.212 10.591 7.685 1.00 98.38 439 VAL A C 1
ATOM 3470 O O . VAL A 1 439 ? -8.898 11.726 7.326 1.00 98.38 439 VAL A O 1
ATOM 3473 N N . VAL A 1 440 ? -8.578 9.502 7.261 1.00 97.56 440 VAL A N 1
ATOM 3474 C CA . VAL A 1 440 ? -7.442 9.491 6.334 1.00 97.56 440 VAL A CA 1
ATOM 3475 C C . VAL A 1 440 ? -7.923 9.035 4.967 1.00 97.56 440 VAL A C 1
ATOM 3477 O O . VAL A 1 440 ? -8.559 7.987 4.860 1.00 97.56 440 VAL A O 1
ATOM 3480 N N . ASN A 1 441 ? -7.622 9.800 3.922 1.00 96.50 441 ASN A N 1
ATOM 3481 C CA . ASN A 1 441 ? -7.942 9.439 2.550 1.00 96.50 441 ASN A CA 1
ATOM 3482 C C . ASN A 1 441 ? -6.691 9.315 1.675 1.00 96.50 441 ASN A C 1
ATOM 3484 O O . ASN A 1 441 ? -5.793 10.153 1.743 1.00 96.50 441 ASN A O 1
ATOM 3488 N N . HIS A 1 442 ? -6.685 8.311 0.796 1.00 92.81 442 HIS A N 1
ATOM 3489 C CA . HIS A 1 442 ? -5.625 8.133 -0.198 1.00 92.81 442 HIS A CA 1
ATOM 3490 C C . HIS A 1 442 ? -5.561 9.309 -1.185 1.00 92.81 442 HIS A C 1
ATOM 3492 O O . HIS A 1 442 ? -4.483 9.793 -1.504 1.00 92.81 442 HIS A O 1
ATOM 3498 N N . GLY A 1 443 ? -6.715 9.768 -1.684 1.00 91.19 443 GLY A N 1
ATOM 3499 C CA . GLY A 1 443 ? -6.810 10.943 -2.555 1.00 91.19 443 GLY A CA 1
ATOM 3500 C C . GLY A 1 443 ? -6.949 12.268 -1.790 1.00 91.19 443 GLY A C 1
ATOM 3501 O O . GLY A 1 443 ? -7.027 12.270 -0.556 1.00 91.19 443 GLY A O 1
ATOM 3502 N N . PRO A 1 444 ? -7.074 13.395 -2.506 1.00 92.31 444 PRO A N 1
ATOM 3503 C CA . PRO A 1 444 ? -7.057 14.731 -1.919 1.00 92.31 444 PRO A CA 1
ATOM 3504 C C . PRO A 1 444 ? -8.261 15.012 -1.015 1.00 92.31 444 PRO A C 1
ATOM 3506 O O . PRO A 1 444 ? -9.353 14.454 -1.185 1.00 92.31 444 PRO A O 1
ATOM 3509 N N . VAL A 1 445 ? -8.051 15.924 -0.063 1.00 94.94 445 VAL A N 1
ATOM 3510 C CA . VAL A 1 445 ? -9.006 16.344 0.974 1.00 94.94 445 VAL A CA 1
ATOM 3511 C C . VAL A 1 445 ? -8.925 17.860 1.146 1.00 94.94 445 VAL A C 1
ATOM 3513 O O . VAL A 1 445 ? -7.850 18.420 1.329 1.00 94.94 445 VAL A O 1
ATOM 3516 N N . GLU A 1 446 ? -10.079 18.522 1.153 1.00 96.06 446 GLU A N 1
ATOM 3517 C CA . GLU A 1 446 ? -10.219 19.932 1.524 1.00 96.06 446 GLU A CA 1
ATOM 3518 C C . GLU A 1 446 ? -10.778 19.993 2.949 1.00 96.06 446 GLU A C 1
ATOM 3520 O O . GLU A 1 446 ? -11.992 20.061 3.159 1.00 96.06 446 GLU A O 1
ATOM 3525 N N . GLU A 1 447 ? -9.892 19.939 3.943 1.00 94.88 447 GLU A N 1
ATOM 3526 C CA . GLU A 1 447 ? -10.289 19.829 5.351 1.00 94.88 447 GLU A CA 1
ATOM 3527 C C . GLU A 1 447 ? -11.309 20.902 5.798 1.00 94.88 447 GLU A C 1
ATOM 3529 O O . GLU A 1 447 ? -12.311 20.518 6.403 1.00 94.88 447 GLU A O 1
ATOM 3534 N N . PRO A 1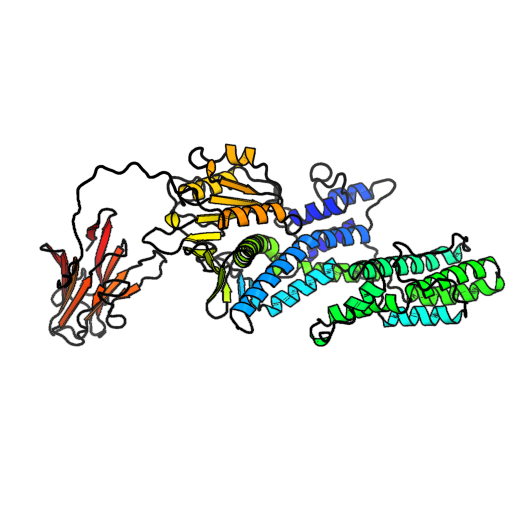 448 ? -11.185 22.203 5.450 1.00 96.69 448 PRO A N 1
ATOM 3535 C CA . PRO A 1 448 ? -12.171 23.211 5.858 1.00 96.69 448 PRO A CA 1
ATOM 3536 C C . PRO A 1 448 ? -13.599 22.915 5.375 1.00 96.69 448 PRO A C 1
ATOM 3538 O O . PRO A 1 448 ? -14.570 23.179 6.085 1.00 96.69 448 PRO A O 1
ATOM 3541 N N . LYS A 1 449 ? -13.734 22.337 4.177 1.00 96.50 449 LYS A N 1
ATOM 3542 C CA . LYS A 1 449 ? -15.026 21.967 3.585 1.00 96.50 449 LYS A CA 1
ATOM 3543 C C . LYS A 1 449 ? -15.625 20.729 4.244 1.00 96.50 449 LYS A C 1
ATOM 3545 O O . LYS A 1 449 ? -16.840 20.620 4.360 1.00 96.50 449 LYS A O 1
ATOM 3550 N N . LEU A 1 450 ? -14.784 19.786 4.655 1.00 97.06 450 LEU A N 1
ATOM 3551 C CA . LEU A 1 450 ? -15.228 18.611 5.397 1.00 97.06 450 LEU A CA 1
ATOM 3552 C C . LEU A 1 450 ? -15.631 18.981 6.818 1.00 97.06 450 LEU A C 1
ATOM 3554 O O . LEU A 1 450 ? -16.703 18.584 7.261 1.00 97.06 450 LEU A O 1
ATOM 3558 N N . LEU A 1 451 ? -14.824 19.798 7.497 1.00 96.94 451 LEU A N 1
ATOM 3559 C CA . LEU A 1 451 ? -15.126 20.284 8.836 1.00 96.94 451 LEU A CA 1
ATOM 3560 C C . LEU A 1 451 ? -16.442 21.054 8.873 1.00 96.94 451 LEU A C 1
ATOM 3562 O O . LEU A 1 451 ? -17.201 20.859 9.814 1.00 96.94 451 LEU A O 1
ATOM 3566 N N . SER A 1 452 ? -16.751 21.899 7.887 1.00 96.69 452 SER A N 1
ATOM 3567 C CA . SER A 1 452 ? -18.028 22.632 7.866 1.00 96.69 452 SER A CA 1
ATOM 3568 C C . SER A 1 452 ? -19.258 21.732 7.689 1.00 96.69 452 SER A C 1
ATOM 3570 O O . SER A 1 452 ? -20.365 22.150 8.019 1.00 96.69 452 SER A O 1
ATOM 3572 N N . ALA A 1 453 ? -19.069 20.502 7.201 1.00 96.75 453 ALA A N 1
ATOM 3573 C CA . ALA A 1 453 ? -20.113 19.489 7.085 1.00 96.75 453 ALA A CA 1
ATOM 3574 C C . ALA A 1 453 ? -20.204 18.557 8.311 1.00 96.75 453 ALA A C 1
ATOM 3576 O O . ALA A 1 453 ? -21.146 17.769 8.401 1.00 96.75 453 ALA A O 1
ATOM 3577 N N . VAL A 1 454 ? -19.242 18.618 9.240 1.00 97.12 454 VAL A N 1
ATOM 3578 C CA . VAL A 1 454 ? -19.288 17.888 10.516 1.00 97.12 454 VAL A CA 1
ATOM 3579 C C . VAL A 1 454 ? -20.237 18.605 11.477 1.00 97.12 454 VAL A C 1
ATOM 3581 O O . VAL A 1 454 ? -20.271 19.832 11.536 1.00 97.12 454 VAL A O 1
ATOM 3584 N N . GLU A 1 455 ? -20.994 17.831 12.256 1.00 94.62 455 GLU A N 1
ATOM 3585 C CA . GLU A 1 455 ? -21.853 18.348 13.328 1.00 94.62 455 GLU A CA 1
ATOM 3586 C C . GLU A 1 455 ? -21.094 19.343 14.244 1.00 94.62 455 GLU A C 1
ATOM 3588 O O . GLU A 1 455 ? -20.027 18.993 14.767 1.00 94.62 455 GLU A O 1
ATOM 3593 N N . PRO A 1 456 ? -21.629 20.561 14.486 1.00 95.06 456 PRO A N 1
ATOM 3594 C CA . PRO A 1 456 ? -20.904 21.623 15.195 1.00 95.06 456 PRO A CA 1
ATOM 3595 C C . PRO A 1 456 ? -20.379 21.224 16.580 1.00 95.06 456 PRO A C 1
ATOM 3597 O O . PRO A 1 456 ? -19.295 21.641 16.982 1.00 95.06 456 PRO A O 1
ATOM 3600 N N . GLU A 1 457 ? -21.120 20.378 17.298 1.00 94.50 457 GLU A N 1
ATOM 3601 C CA . GLU A 1 457 ? -20.803 19.937 18.664 1.00 94.50 457 GLU A CA 1
ATOM 3602 C C . GLU A 1 457 ? -19.535 19.076 18.754 1.00 94.50 457 GLU A C 1
ATOM 3604 O O . GLU A 1 457 ? -18.921 18.976 19.818 1.00 94.50 457 GLU A O 1
ATOM 3609 N N . VAL A 1 458 ? -19.137 18.442 17.649 1.00 95.75 458 VAL A N 1
ATOM 3610 C CA . VAL A 1 458 ? -18.007 17.501 17.609 1.00 95.75 458 VAL A CA 1
ATOM 3611 C C . VAL A 1 458 ? -16.914 17.908 16.621 1.00 95.75 458 VAL A C 1
ATOM 3613 O O . VAL A 1 458 ? -15.878 17.246 16.530 1.00 95.75 458 VAL A O 1
ATOM 3616 N N . GLN A 1 459 ? -17.106 19.025 15.917 1.00 95.94 459 GLN A N 1
ATOM 3617 C CA . GLN A 1 459 ? -16.200 19.543 14.892 1.00 95.94 459 GLN A CA 1
ATOM 3618 C C . GLN A 1 459 ? -14.765 19.743 15.409 1.00 95.94 459 GLN A C 1
ATOM 3620 O O . GLN A 1 459 ? -13.801 19.448 14.707 1.00 95.94 459 GLN A O 1
ATOM 3625 N N . ASN A 1 460 ? -14.600 20.171 16.665 1.00 95.50 460 ASN A N 1
ATOM 3626 C CA . ASN A 1 460 ? -13.287 20.396 17.278 1.00 95.50 460 ASN A CA 1
ATOM 3627 C C . ASN A 1 460 ? -12.439 19.118 17.440 1.00 95.50 460 ASN A C 1
ATOM 3629 O O . ASN A 1 460 ? -11.215 19.225 17.560 1.00 95.50 460 ASN A O 1
ATOM 3633 N N . ARG A 1 461 ? -13.056 17.929 17.401 1.00 96.06 461 ARG A N 1
ATOM 3634 C CA . ARG A 1 461 ? -12.394 16.619 17.523 1.00 96.06 461 ARG A CA 1
ATOM 3635 C C . ARG A 1 461 ? -12.226 15.887 16.194 1.00 96.06 461 ARG A C 1
ATOM 3637 O O . ARG A 1 461 ? -11.501 14.899 16.161 1.00 96.06 461 ARG A O 1
ATOM 3644 N N . ALA A 1 462 ? -12.857 16.353 15.120 1.00 97.75 462 ALA A N 1
ATOM 3645 C CA . ALA A 1 462 ? -12.711 15.773 13.789 1.00 97.75 462 ALA A CA 1
ATOM 3646 C C . ALA A 1 462 ? -11.494 16.358 13.059 1.00 97.75 462 ALA A C 1
ATOM 3648 O O . ALA A 1 462 ? -11.231 17.558 13.143 1.00 97.75 462 ALA A O 1
ATOM 3649 N N . ARG A 1 463 ? -10.746 15.515 12.350 1.00 97.94 463 ARG A N 1
ATOM 3650 C CA . ARG A 1 463 ? -9.581 15.882 11.536 1.00 97.94 463 ARG A CA 1
ATOM 3651 C C . ARG A 1 463 ? -9.579 15.076 10.250 1.00 97.94 463 ARG A C 1
ATOM 3653 O O . ARG A 1 463 ? -9.989 13.913 10.251 1.00 97.94 463 ARG A O 1
ATOM 3660 N N . PHE A 1 464 ? -9.110 15.686 9.167 1.00 98.25 464 PHE A N 1
ATOM 3661 C CA . PHE A 1 464 ? -9.089 15.056 7.851 1.00 98.25 464 PHE A CA 1
ATOM 3662 C C . PHE A 1 464 ? -7.719 15.214 7.201 1.00 98.25 464 PHE A C 1
ATOM 3664 O O . PHE A 1 464 ? -7.211 16.324 7.078 1.00 98.25 464 PHE A O 1
ATOM 3671 N N . ILE A 1 465 ? -7.140 14.106 6.743 1.00 97.50 465 ILE A N 1
ATOM 3672 C CA . ILE A 1 465 ? -5.881 14.104 5.990 1.00 97.50 465 ILE A CA 1
ATOM 3673 C C . ILE A 1 465 ? -6.145 13.455 4.636 1.00 97.50 465 ILE A C 1
ATOM 3675 O O . ILE A 1 465 ? -6.700 12.360 4.575 1.00 97.50 465 ILE A O 1
ATOM 3679 N N . GLY A 1 466 ? -5.776 14.145 3.560 1.00 95.56 466 GLY A N 1
ATOM 3680 C CA . GLY A 1 466 ? -5.808 13.623 2.193 1.00 95.56 466 GLY A CA 1
ATOM 3681 C C . GLY A 1 466 ? -4.412 13.445 1.639 1.00 95.56 466 GLY A C 1
ATOM 3682 O O . GLY A 1 466 ? -3.436 13.793 2.300 1.00 95.56 466 GLY A O 1
ATOM 3683 N N . ASP A 1 467 ? -4.340 12.890 0.432 1.00 93.00 467 ASP A N 1
ATOM 3684 C CA . ASP A 1 467 ? -3.083 12.562 -0.248 1.00 93.00 467 ASP A CA 1
ATOM 3685 C C . ASP A 1 467 ? -2.132 11.777 0.671 1.00 93.00 467 ASP A C 1
ATOM 3687 O O . ASP A 1 467 ? -0.910 11.908 0.605 1.00 93.00 467 ASP A O 1
ATOM 3691 N N . ALA A 1 468 ? -2.700 10.973 1.576 1.00 94.12 468 ALA A N 1
ATOM 3692 C CA . ALA A 1 468 ? -1.945 10.173 2.518 1.00 94.12 468 ALA A CA 1
ATOM 3693 C C . ALA A 1 468 ? -1.477 8.917 1.792 1.00 94.12 468 ALA A C 1
ATOM 3695 O O . ALA A 1 468 ? -2.211 7.934 1.704 1.00 94.12 468 ALA A O 1
ATOM 3696 N N . THR A 1 469 ? -0.257 8.979 1.268 1.00 92.12 469 THR A N 1
ATOM 3697 C CA . THR A 1 469 ? 0.407 7.893 0.543 1.00 92.12 469 THR A CA 1
ATOM 3698 C C . THR A 1 469 ? 1.808 7.664 1.120 1.00 92.12 469 THR A C 1
ATOM 3700 O O . THR A 1 469 ? 2.335 8.553 1.800 1.00 92.12 469 THR A O 1
ATOM 3703 N N . PRO A 1 470 ? 2.466 6.528 0.824 1.00 87.81 470 PRO A N 1
ATOM 3704 C CA . PRO A 1 470 ? 3.862 6.312 1.215 1.00 87.81 470 PRO A CA 1
ATOM 3705 C C . PRO A 1 470 ? 4.840 7.374 0.686 1.00 87.81 470 PRO A C 1
ATOM 3707 O O . PRO A 1 470 ? 5.889 7.590 1.281 1.00 87.81 470 PRO A O 1
ATOM 3710 N N . GLY A 1 471 ? 4.505 8.077 -0.405 1.00 84.00 471 GLY A N 1
ATOM 3711 C CA . GLY A 1 471 ? 5.327 9.172 -0.939 1.00 84.00 471 GLY A CA 1
ATOM 3712 C C . GLY A 1 471 ? 5.180 10.498 -0.183 1.00 84.00 471 GLY A C 1
ATOM 3713 O O . GLY A 1 471 ? 6.033 11.375 -0.299 1.00 84.00 471 GLY A O 1
ATOM 3714 N N . THR A 1 472 ? 4.116 10.655 0.605 1.00 86.38 472 THR A N 1
ATOM 3715 C CA . THR A 1 472 ? 3.745 11.896 1.307 1.00 86.38 472 THR A CA 1
ATOM 3716 C C . THR A 1 472 ? 3.333 11.645 2.772 1.00 86.38 472 THR A C 1
ATOM 3718 O O . THR A 1 472 ? 2.319 12.171 3.237 1.00 86.38 472 THR A O 1
ATOM 3721 N N . PRO A 1 473 ? 4.101 10.877 3.573 1.00 85.94 473 PRO A N 1
ATOM 3722 C CA . PRO A 1 473 ? 3.634 10.398 4.876 1.00 85.94 473 PRO A CA 1
ATOM 3723 C C . PRO A 1 473 ? 3.720 11.450 5.993 1.00 85.94 473 PRO A C 1
ATOM 3725 O O . PRO A 1 473 ? 3.200 11.229 7.087 1.00 85.94 473 PRO A O 1
ATOM 3728 N N . ALA A 1 474 ? 4.393 12.579 5.752 1.00 90.31 474 ALA A N 1
ATOM 3729 C CA . ALA A 1 474 ? 4.801 13.522 6.793 1.00 90.31 474 ALA A CA 1
ATOM 3730 C C . ALA A 1 474 ? 3.619 14.094 7.594 1.00 90.31 474 ALA A C 1
ATOM 3732 O O . ALA A 1 474 ? 3.682 14.144 8.821 1.00 90.31 474 ALA A O 1
ATOM 3733 N N . GLN A 1 475 ? 2.528 14.479 6.921 1.00 93.31 475 GLN A N 1
ATOM 3734 C CA . GLN A 1 475 ? 1.351 15.043 7.590 1.00 93.31 475 GLN A CA 1
ATOM 3735 C C . GLN A 1 475 ? 0.663 14.007 8.487 1.00 93.31 475 GLN A C 1
ATOM 3737 O O . GLN A 1 475 ? 0.349 14.301 9.641 1.00 93.31 475 GLN A O 1
ATOM 3742 N N . LEU A 1 476 ? 0.471 12.784 7.977 1.00 95.88 476 LEU A N 1
ATOM 3743 C CA . LEU A 1 476 ? -0.113 11.684 8.742 1.00 95.88 476 LEU A CA 1
ATOM 3744 C C . LEU A 1 476 ? 0.766 11.330 9.945 1.00 95.88 476 LEU A C 1
ATOM 3746 O O . LEU A 1 476 ? 0.264 11.220 11.059 1.00 95.88 476 LEU A O 1
ATOM 3750 N N . GLN A 1 477 ? 2.077 11.203 9.743 1.00 94.94 477 GLN A N 1
ATOM 3751 C CA . GLN A 1 477 ? 3.016 10.882 10.815 1.00 94.94 477 GLN A CA 1
ATOM 3752 C C . GLN A 1 477 ? 3.025 11.948 11.915 1.00 94.94 477 GLN A C 1
ATOM 3754 O O . GLN A 1 477 ? 2.903 11.600 13.088 1.00 94.94 477 GLN A O 1
ATOM 3759 N N . ALA A 1 478 ? 3.127 13.229 11.547 1.00 94.81 478 ALA A N 1
ATOM 3760 C CA . ALA A 1 478 ? 3.116 14.330 12.506 1.00 94.81 478 ALA A CA 1
ATOM 3761 C C . ALA A 1 478 ? 1.811 14.350 13.310 1.00 94.81 478 ALA A C 1
ATOM 3763 O O . ALA A 1 478 ? 1.838 14.461 14.535 1.00 94.81 478 ALA A O 1
ATOM 3764 N N . PHE A 1 479 ? 0.672 14.163 12.635 1.00 96.69 479 PHE A N 1
ATOM 3765 C CA . PHE A 1 479 ? -0.616 14.087 13.309 1.00 96.69 479 PHE A CA 1
ATOM 3766 C C . PHE A 1 479 ? -0.680 12.921 14.294 1.00 96.69 479 PHE A C 1
ATOM 3768 O O . PHE A 1 479 ? -1.054 13.128 15.444 1.00 96.69 479 PHE A O 1
ATOM 3775 N N . LEU A 1 480 ? -0.321 11.706 13.867 1.00 97.19 480 LEU A N 1
ATOM 3776 C CA . LEU A 1 480 ? -0.361 10.522 14.726 1.00 97.19 480 LEU A CA 1
ATOM 3777 C C . LEU A 1 480 ? 0.554 10.695 15.940 1.00 97.19 480 LEU A C 1
ATOM 3779 O O . LEU A 1 480 ? 0.151 10.378 17.055 1.00 97.19 480 LEU A O 1
ATOM 3783 N N . GLN A 1 481 ? 1.745 11.264 15.752 1.00 95.44 481 GLN A N 1
ATOM 3784 C CA . GLN A 1 481 ? 2.661 11.555 16.850 1.00 95.44 481 GLN A CA 1
ATOM 3785 C C . GLN A 1 481 ? 2.028 12.525 17.854 1.00 95.44 481 GLN A C 1
ATOM 3787 O O . GLN A 1 481 ? 2.008 12.248 19.053 1.00 95.44 481 GLN A O 1
ATOM 3792 N N . THR A 1 482 ? 1.463 13.638 17.379 1.00 94.06 482 THR A N 1
ATOM 3793 C CA . THR A 1 482 ? 0.763 14.597 18.241 1.00 94.06 482 THR A CA 1
ATOM 3794 C C . THR A 1 482 ? -0.441 13.953 18.925 1.00 94.06 482 THR A C 1
ATOM 3796 O O . THR A 1 482 ? -0.598 14.107 20.131 1.00 94.06 482 THR A O 1
ATOM 3799 N N . ALA A 1 483 ? -1.276 13.214 18.200 1.00 94.25 483 ALA A N 1
ATOM 3800 C CA . ALA A 1 483 ? -2.492 12.621 18.740 1.00 94.25 483 ALA A CA 1
ATOM 3801 C C . ALA A 1 483 ? -2.186 11.590 19.834 1.00 94.25 483 ALA A C 1
ATOM 3803 O O . ALA A 1 483 ? -2.818 11.628 20.884 1.00 94.25 483 ALA A O 1
ATOM 3804 N N . LEU A 1 484 ? -1.200 10.712 19.620 1.00 94.19 484 LEU A N 1
ATOM 3805 C CA . LEU A 1 484 ? -0.852 9.651 20.568 1.00 94.19 484 LEU A CA 1
ATOM 3806 C C . LEU A 1 484 ? -0.090 10.147 21.800 1.00 94.19 484 LEU A C 1
ATOM 3808 O O . LEU A 1 484 ? -0.255 9.571 22.873 1.00 94.19 484 LEU A O 1
ATOM 3812 N N . PHE A 1 485 ? 0.735 11.189 21.654 1.00 92.19 485 PHE A N 1
ATOM 3813 C CA . PHE A 1 485 ? 1.724 11.568 22.671 1.00 92.19 485 PHE A CA 1
ATOM 3814 C C . PHE A 1 485 ? 1.594 12.998 23.199 1.00 92.19 485 PHE A C 1
ATOM 3816 O O . PHE A 1 485 ? 2.393 13.414 24.035 1.00 92.19 485 PHE A O 1
ATOM 3823 N N . SER A 1 486 ? 0.597 13.771 22.766 1.00 84.06 486 SER A N 1
ATOM 3824 C CA . SER A 1 486 ? 0.309 15.045 23.431 1.00 84.06 486 SER A CA 1
ATOM 3825 C C . SER A 1 486 ? -0.328 14.792 24.786 1.00 84.06 486 SER A C 1
ATOM 3827 O O . SER A 1 486 ? -1.283 14.025 24.900 1.00 84.06 486 SER A O 1
ATOM 3829 N N . THR A 1 487 ? 0.160 15.482 25.814 1.00 59.25 487 THR A N 1
ATOM 3830 C CA . THR A 1 487 ? -0.496 15.519 27.118 1.00 59.25 487 THR A CA 1
ATOM 3831 C C . THR A 1 487 ? -1.915 16.055 26.916 1.00 59.25 487 THR A C 1
ATOM 3833 O O . THR A 1 487 ? -2.057 17.188 26.442 1.00 59.25 487 THR A O 1
ATOM 3836 N N . PRO A 1 488 ? -2.977 15.297 27.247 1.00 53.19 488 PRO A N 1
ATOM 3837 C CA . PRO A 1 488 ? -4.318 15.842 27.173 1.00 53.19 488 PRO A CA 1
ATOM 3838 C C . PRO A 1 488 ? -4.360 17.076 28.073 1.00 53.19 488 PRO A C 1
ATOM 3840 O O . PRO A 1 488 ? -3.962 17.007 29.240 1.00 53.19 488 PRO A O 1
ATOM 3843 N N . ALA A 1 489 ? -4.839 18.207 27.552 1.00 44.41 489 ALA A N 1
ATOM 3844 C CA . ALA A 1 489 ? -5.275 19.290 28.417 1.00 44.41 489 ALA A CA 1
ATOM 3845 C C . ALA A 1 489 ? -6.312 18.673 29.357 1.00 44.41 489 ALA A C 1
ATOM 3847 O O . ALA A 1 489 ? -7.373 18.238 28.906 1.00 44.41 489 ALA A O 1
ATOM 3848 N N . ARG A 1 490 ? -5.944 18.526 30.636 1.00 38.16 490 ARG A N 1
ATOM 3849 C CA . ARG A 1 490 ? -6.794 17.977 31.693 1.00 38.16 490 ARG A CA 1
ATOM 3850 C C . ARG A 1 490 ? -8.189 18.556 31.491 1.00 38.16 490 ARG A C 1
ATOM 3852 O O . ARG A 1 490 ? -8.328 19.779 31.502 1.00 38.16 490 ARG A O 1
ATOM 3859 N N . ALA A 1 491 ? -9.172 17.695 31.216 1.00 38.78 491 ALA A N 1
ATOM 3860 C CA . ALA A 1 491 ? -10.528 18.143 30.932 1.00 38.78 491 ALA A CA 1
ATOM 3861 C C . ALA A 1 491 ? -10.944 19.161 32.009 1.00 38.78 491 ALA A C 1
ATOM 3863 O O . ALA A 1 491 ? -10.673 18.904 33.190 1.00 38.78 491 ALA A O 1
ATOM 3864 N N . PRO A 1 492 ? -11.540 20.314 31.644 1.00 30.45 492 PRO A N 1
ATOM 3865 C CA . PRO A 1 492 ? -12.073 21.226 32.639 1.00 30.45 492 PRO A CA 1
ATOM 3866 C C . PRO A 1 492 ? -13.015 20.413 33.517 1.00 30.45 492 PRO A C 1
ATOM 3868 O O . PRO A 1 492 ? -13.935 19.761 33.021 1.00 30.45 492 PRO A O 1
ATOM 3871 N N . SER A 1 493 ? -12.708 20.386 34.811 1.00 29.25 493 SER A N 1
ATOM 3872 C CA . SER A 1 493 ? -13.527 19.747 35.826 1.00 29.25 493 SER A CA 1
ATOM 3873 C C . SER A 1 493 ? -14.972 20.168 35.600 1.00 29.25 493 SER A C 1
ATOM 3875 O O . SER A 1 493 ? -15.299 21.351 35.717 1.00 29.25 493 SER A O 1
ATOM 3877 N N . VAL A 1 494 ? -15.820 19.203 35.247 1.00 32.09 494 VAL A N 1
ATOM 3878 C CA . VAL A 1 494 ? -17.270 19.371 35.296 1.00 32.09 494 VAL A CA 1
ATOM 3879 C C . VAL A 1 494 ? -17.597 19.945 36.683 1.00 32.09 494 VAL A C 1
ATOM 3881 O O . VAL A 1 494 ? -17.025 19.457 37.663 1.00 32.09 494 VAL A O 1
ATOM 3884 N N . PRO A 1 495 ? -18.443 20.987 36.801 1.00 30.64 495 PRO A N 1
ATOM 3885 C CA . PRO A 1 495 ? -18.807 21.532 38.099 1.00 30.64 495 PRO A CA 1
ATOM 3886 C C . PRO A 1 495 ? -19.382 20.404 38.950 1.00 30.64 495 PRO A C 1
ATOM 3888 O O . PRO A 1 495 ? -20.362 19.768 38.559 1.00 30.64 495 PRO A O 1
ATOM 3891 N N . SER A 1 496 ? -18.741 20.134 40.085 1.00 28.28 496 SER A N 1
ATOM 3892 C CA . SER A 1 496 ? -19.192 19.139 41.048 1.00 28.28 496 SER A CA 1
ATOM 3893 C C . SER A 1 496 ? -20.682 19.329 41.353 1.00 28.28 496 SER A C 1
ATOM 3895 O O . SER A 1 496 ? -21.077 20.429 41.758 1.00 28.28 496 SER A O 1
ATOM 3897 N N . PRO A 1 497 ? -21.520 18.283 41.247 1.00 35.69 497 PRO A N 1
ATOM 3898 C CA . PRO A 1 497 ? -22.755 18.245 42.004 1.00 35.69 497 PRO A CA 1
ATOM 3899 C C . PRO A 1 497 ? -22.383 18.384 43.481 1.00 35.69 497 PRO A C 1
ATOM 3901 O O . PRO A 1 497 ? -21.444 17.750 43.966 1.00 35.69 497 PRO A O 1
ATOM 3904 N N . ARG A 1 498 ? -23.084 19.292 44.155 1.00 28.31 498 ARG A N 1
ATOM 3905 C CA . ARG A 1 498 ? -22.975 19.612 45.580 1.00 28.31 498 ARG A CA 1
ATOM 3906 C C . ARG A 1 498 ? -22.581 18.409 46.439 1.00 28.31 498 ARG A C 1
ATOM 3908 O O . ARG A 1 498 ? -23.228 17.368 46.404 1.00 28.31 498 ARG A O 1
ATOM 3915 N N . ALA A 1 499 ? -21.571 18.644 47.270 1.00 32.16 499 ALA A N 1
ATOM 3916 C CA . ALA A 1 499 ? -21.133 17.784 48.351 1.00 32.16 499 ALA A CA 1
ATOM 3917 C C . ALA A 1 499 ? -22.309 17.201 49.152 1.00 32.16 499 ALA A C 1
ATOM 3919 O O . ALA A 1 499 ? -23.058 17.936 49.796 1.00 32.16 499 ALA A O 1
ATOM 3920 N N . GLN A 1 500 ? -22.393 15.875 49.188 1.00 32.19 500 GLN A N 1
ATOM 3921 C CA . GLN A 1 500 ? -22.790 15.179 50.402 1.00 32.19 500 GLN A CA 1
ATOM 3922 C C . GLN A 1 500 ? -21.576 14.412 50.911 1.00 32.19 500 GLN A C 1
ATOM 3924 O O . GLN A 1 500 ? -20.894 13.703 50.174 1.00 32.19 500 GLN A O 1
ATOM 3929 N N . ALA A 1 501 ? -21.263 14.696 52.169 1.00 32.88 501 ALA A N 1
ATOM 3930 C CA . ALA A 1 501 ? -20.091 14.243 52.881 1.00 32.88 501 ALA A CA 1
ATOM 3931 C C . ALA A 1 501 ? -19.992 12.715 52.888 1.00 32.88 501 ALA A C 1
ATOM 3933 O O . ALA A 1 501 ? -20.944 12.033 53.259 1.00 32.88 501 ALA A O 1
ATOM 3934 N N . SER A 1 502 ? -18.808 12.196 52.573 1.00 30.05 502 SER A N 1
ATOM 3935 C CA . SER A 1 502 ? -18.421 10.854 52.988 1.00 30.05 502 SER A CA 1
ATOM 3936 C C . SER A 1 502 ? -17.112 10.959 53.751 1.00 30.05 502 SER A C 1
ATOM 3938 O O . SER A 1 502 ? -16.073 11.335 53.207 1.00 30.05 502 SER A O 1
ATOM 3940 N N . ALA A 1 503 ? -17.216 10.724 55.053 1.00 35.28 503 ALA A N 1
ATOM 3941 C CA . ALA A 1 503 ? -16.102 10.657 55.971 1.00 35.28 503 ALA A CA 1
ATOM 3942 C C . ALA A 1 503 ? -15.667 9.196 56.149 1.00 35.28 503 ALA A C 1
ATOM 3944 O O . ALA A 1 503 ? -16.499 8.320 56.360 1.00 35.28 503 ALA A O 1
ATOM 3945 N N . ASN A 1 504 ? -14.343 9.025 56.188 1.00 34.22 504 ASN A N 1
ATOM 3946 C CA . ASN A 1 504 ? -13.577 7.983 56.881 1.00 34.22 504 ASN A CA 1
ATOM 3947 C C . ASN A 1 504 ? -13.529 6.554 56.301 1.00 34.22 504 ASN A C 1
ATOM 3949 O O . ASN A 1 504 ? -14.453 5.771 56.461 1.00 34.22 504 ASN A O 1
ATOM 3953 N N . ALA A 1 505 ? -12.345 6.238 55.754 1.00 34.84 505 ALA A N 1
ATOM 3954 C CA . ALA A 1 505 ? -11.350 5.260 56.244 1.00 34.84 505 ALA A CA 1
ATOM 3955 C C . ALA A 1 505 ? -11.756 3.776 56.489 1.00 34.84 505 ALA A C 1
ATOM 3957 O O . ALA A 1 505 ? -12.897 3.455 56.804 1.00 34.84 505 ALA A O 1
ATOM 3958 N N . PRO A 1 506 ? -10.797 2.837 56.344 1.00 42.91 506 PRO A N 1
ATOM 3959 C CA . PRO A 1 506 ? -11.058 1.465 55.922 1.00 42.91 506 PRO A CA 1
ATOM 3960 C C . PRO A 1 506 ? -11.519 0.571 57.077 1.00 42.91 506 PRO A C 1
ATOM 3962 O O . PRO A 1 506 ? -10.976 0.627 58.181 1.00 42.91 506 PRO A O 1
ATOM 3965 N N . ARG A 1 507 ? -12.482 -0.313 56.799 1.00 32.59 507 ARG A N 1
ATOM 3966 C CA . ARG A 1 507 ? -12.861 -1.412 57.692 1.00 32.59 507 ARG A CA 1
ATOM 3967 C C . ARG A 1 507 ? -12.483 -2.752 57.077 1.00 32.59 507 ARG A C 1
ATOM 3969 O O . ARG A 1 507 ? -13.063 -3.195 56.093 1.00 32.59 507 ARG A O 1
ATOM 3976 N N . THR A 1 508 ? -11.506 -3.385 57.707 1.00 34.91 508 THR A N 1
ATOM 3977 C CA . THR A 1 508 ? -11.277 -4.826 57.708 1.00 34.91 508 THR A CA 1
ATOM 3978 C C . THR A 1 508 ? -12.459 -5.550 58.363 1.00 34.91 508 THR A C 1
ATOM 3980 O O . THR A 1 508 ? -12.973 -5.105 59.386 1.00 34.91 508 THR A O 1
ATOM 3983 N N . GLY A 1 509 ? -12.849 -6.693 57.788 1.00 39.09 509 GLY A N 1
ATOM 3984 C CA . GLY A 1 509 ? -13.702 -7.700 58.426 1.00 39.09 509 GLY A CA 1
ATOM 3985 C C . GLY A 1 509 ? -15.210 -7.461 58.324 1.00 39.09 509 GLY A C 1
ATOM 3986 O O . GLY A 1 509 ? -15.847 -7.085 59.301 1.00 39.09 509 GLY A O 1
ATOM 3987 N N . SER A 1 510 ? -15.801 -7.766 57.169 1.00 40.09 510 SER A N 1
ATOM 3988 C CA . SER A 1 510 ? -17.228 -8.084 57.075 1.00 40.09 510 SER A CA 1
ATOM 3989 C C . SER A 1 510 ? -17.382 -9.253 56.117 1.00 40.09 510 SER A C 1
ATOM 3991 O O . SER A 1 510 ? -16.837 -9.207 55.018 1.00 40.09 510 SER A O 1
ATOM 3993 N N . LEU A 1 511 ? -18.102 -10.294 56.538 1.00 44.53 511 LEU A N 1
ATOM 3994 C CA . LEU A 1 511 ? -18.608 -11.323 55.633 1.00 44.53 511 LEU A CA 1
ATOM 3995 C C . LEU A 1 511 ? -19.431 -10.591 54.569 1.00 44.53 511 LEU A C 1
ATOM 3997 O O . LEU A 1 511 ? -20.467 -10.004 54.886 1.00 44.53 511 LEU A O 1
ATOM 4001 N N . THR A 1 512 ? -18.912 -10.510 53.348 1.00 69.81 512 THR A N 1
ATOM 4002 C CA . THR A 1 512 ? -19.611 -9.917 52.209 1.00 69.81 512 THR A CA 1
ATOM 4003 C C . THR A 1 512 ? -20.803 -10.808 51.906 1.00 69.81 512 THR A C 1
ATOM 4005 O O . THR A 1 512 ? -20.649 -11.892 51.351 1.00 69.81 512 THR A O 1
ATOM 4008 N N . LEU A 1 513 ? -21.989 -10.385 52.343 1.00 83.44 513 LEU A N 1
ATOM 4009 C CA . LEU A 1 513 ? -23.233 -11.002 51.902 1.00 83.44 513 LEU A CA 1
ATOM 4010 C C . LEU A 1 513 ? -23.347 -10.822 50.379 1.00 83.44 513 LEU A C 1
ATOM 4012 O O . LEU A 1 513 ? -22.951 -9.763 49.876 1.00 83.44 513 LEU A O 1
ATOM 4016 N N . PRO A 1 514 ? -23.849 -11.828 49.645 1.00 90.12 514 PRO A N 1
ATOM 4017 C CA . PRO A 1 514 ? -24.089 -11.679 48.219 1.00 90.12 514 PRO A CA 1
ATOM 4018 C C . PRO A 1 514 ? -25.097 -10.556 47.971 1.00 90.12 514 PRO A C 1
ATOM 4020 O O . PRO A 1 514 ? -26.041 -10.363 48.740 1.00 90.12 514 PRO A O 1
ATOM 4023 N N . LEU A 1 515 ? -24.893 -9.810 46.886 1.00 91.19 515 LEU A N 1
ATOM 4024 C CA . LEU A 1 515 ? -25.862 -8.822 46.414 1.00 91.19 515 LEU A CA 1
ATOM 4025 C C . LEU A 1 515 ? -27.150 -9.523 45.956 1.00 91.19 515 LEU A C 1
ATOM 4027 O O . LEU A 1 515 ? -28.254 -9.016 46.152 1.00 91.19 515 LEU A O 1
ATOM 4031 N N . LEU A 1 516 ? -26.975 -10.693 45.344 1.00 94.12 516 LEU A N 1
ATOM 4032 C CA . LEU A 1 516 ? -28.016 -11.533 44.782 1.00 94.12 516 LEU A CA 1
ATOM 4033 C C . LEU A 1 516 ? -27.579 -12.998 44.854 1.00 94.12 516 LEU A C 1
ATOM 4035 O O . LEU A 1 516 ? -26.425 -13.300 44.559 1.00 94.12 516 LEU A O 1
ATOM 4039 N N . SER A 1 517 ? -28.513 -13.898 45.146 1.00 96.50 517 SER A N 1
ATOM 4040 C CA . SER A 1 517 ? -28.295 -15.345 45.030 1.00 96.50 517 SER A CA 1
ATOM 4041 C C . SER A 1 517 ? -29.337 -15.963 44.111 1.00 96.50 517 SER A C 1
ATOM 4043 O O . SER A 1 517 ? -30.528 -15.661 44.213 1.00 96.50 517 SER A O 1
ATOM 4045 N N . VAL A 1 518 ? -28.898 -16.849 43.225 1.00 97.56 518 VAL A N 1
ATOM 4046 C CA . VAL A 1 518 ? -29.783 -17.685 42.411 1.00 97.56 518 VAL A CA 1
ATOM 4047 C C . VAL A 1 518 ? -29.630 -19.129 42.858 1.00 97.56 518 VAL A C 1
ATOM 4049 O O . VAL A 1 518 ? -28.517 -19.601 43.069 1.00 97.56 518 VAL A O 1
ATOM 4052 N N . GLU A 1 519 ? -30.747 -19.814 43.057 1.00 97.69 519 GLU A N 1
ATOM 4053 C CA . GLU A 1 519 ? -30.780 -21.169 43.594 1.00 97.69 519 GLU A CA 1
ATOM 4054 C C . GLU A 1 519 ? -31.650 -22.069 42.729 1.00 97.69 519 GLU A C 1
ATOM 4056 O O . GLU A 1 519 ? -32.686 -21.639 42.218 1.00 97.69 519 GLU A O 1
ATOM 4061 N N . VAL A 1 520 ? -31.279 -23.341 42.655 1.00 96.81 520 VAL A N 1
ATOM 4062 C CA . VAL A 1 520 ? -32.145 -24.400 42.147 1.00 96.81 520 VAL A CA 1
ATOM 4063 C C . VAL A 1 520 ? -32.148 -25.562 43.132 1.00 96.81 520 VAL A C 1
ATOM 4065 O O . VAL A 1 520 ? -31.111 -25.924 43.678 1.00 96.81 520 VAL A O 1
ATOM 4068 N N . GLU A 1 521 ? -33.325 -26.114 43.401 1.00 96.50 521 GLU A N 1
ATOM 4069 C CA . GLU A 1 521 ? -33.527 -27.260 44.290 1.00 96.50 521 GLU A CA 1
ATOM 4070 C C . GLU A 1 521 ? -34.365 -28.318 43.573 1.00 96.50 521 GLU A C 1
ATOM 4072 O O . GLU A 1 521 ? -35.359 -27.979 42.922 1.00 96.50 521 GLU A O 1
ATOM 4077 N N . TRP A 1 522 ? -33.979 -29.585 43.704 1.00 95.50 522 TRP A N 1
ATOM 4078 C CA . TRP A 1 522 ? -34.688 -30.725 43.129 1.00 95.50 522 TRP A CA 1
ATOM 4079 C C . TRP A 1 522 ? -34.787 -31.897 44.101 1.00 95.50 522 TRP A C 1
ATOM 4081 O O . TRP A 1 522 ? -33.998 -32.020 45.040 1.00 95.50 522 TRP A O 1
ATOM 4091 N N . ASP A 1 523 ? -35.765 -32.771 43.875 1.00 93.62 523 ASP A N 1
ATOM 4092 C CA . ASP A 1 523 ? -35.977 -33.952 44.709 1.00 93.62 523 ASP A CA 1
ATOM 4093 C C . ASP A 1 523 ? -35.278 -35.219 44.170 1.00 93.62 523 ASP A C 1
ATOM 4095 O O . ASP A 1 523 ? -34.488 -35.178 43.231 1.00 93.62 523 ASP A O 1
ATOM 4099 N N . ALA A 1 524 ? -35.542 -36.369 44.794 1.00 92.31 524 ALA A N 1
ATOM 4100 C CA . ALA A 1 524 ? -34.912 -37.640 44.438 1.00 92.31 524 ALA A CA 1
ATOM 4101 C C . ALA A 1 524 ? -35.297 -38.185 43.044 1.00 92.31 524 ALA A C 1
ATOM 4103 O O . ALA A 1 524 ? -34.718 -39.183 42.615 1.00 92.31 524 ALA A O 1
ATOM 4104 N N . ALA A 1 525 ? -36.274 -37.589 42.346 1.00 88.56 525 ALA A N 1
ATOM 4105 C CA . ALA A 1 525 ? -36.658 -37.998 40.995 1.00 88.56 525 ALA A CA 1
ATOM 4106 C C . ALA A 1 525 ? -35.657 -37.529 39.923 1.00 88.56 525 ALA A C 1
ATOM 4108 O O . ALA A 1 525 ? -35.617 -38.109 38.837 1.00 88.56 525 ALA A O 1
ATOM 4109 N N . LEU A 1 526 ? -34.849 -36.506 40.221 1.00 89.25 526 LEU A N 1
ATOM 4110 C CA . LEU A 1 526 ? -33.800 -35.977 39.347 1.00 89.25 526 LEU A CA 1
ATOM 4111 C C . LEU A 1 526 ? -32.424 -36.314 39.927 1.00 89.25 526 LEU A C 1
ATOM 4113 O O . LEU A 1 526 ? -32.220 -36.240 41.134 1.00 89.25 526 LEU A O 1
ATOM 4117 N N . GLN A 1 527 ? -31.471 -36.710 39.082 1.00 90.00 527 GLN A N 1
ATOM 4118 C CA . GLN A 1 527 ? -30.153 -37.129 39.558 1.00 90.00 527 GLN A CA 1
ATOM 4119 C C . GLN A 1 527 ? -29.185 -35.948 39.651 1.00 90.00 527 GLN A C 1
ATOM 4121 O O . GLN A 1 527 ? -28.786 -35.592 40.749 1.00 90.00 527 GLN A O 1
ATOM 4126 N N . ASP A 1 528 ? -28.818 -35.343 38.526 1.00 94.62 528 ASP A N 1
ATOM 4127 C CA . ASP A 1 528 ? -27.752 -34.340 38.462 1.00 94.62 528 ASP A CA 1
ATOM 4128 C C . ASP A 1 528 ? -28.240 -33.124 37.675 1.00 94.62 528 ASP A C 1
ATOM 4130 O O . ASP A 1 528 ? -28.519 -33.239 36.473 1.00 94.62 528 ASP A O 1
ATOM 4134 N N . ILE A 1 529 ? -28.424 -32.006 38.379 1.00 95.19 529 ILE A N 1
ATOM 4135 C CA . ILE A 1 529 ? -28.966 -30.760 37.841 1.00 95.19 529 ILE A CA 1
ATOM 4136 C C . ILE A 1 529 ? -27.933 -29.656 38.036 1.00 95.19 529 ILE A C 1
ATOM 4138 O O . ILE A 1 529 ? -27.639 -29.280 39.165 1.00 95.19 529 ILE A O 1
ATOM 4142 N N . ASP A 1 530 ? -27.472 -29.089 36.925 1.00 97.06 530 ASP A N 1
ATOM 4143 C CA . ASP A 1 530 ? -26.484 -28.016 36.928 1.00 97.06 530 ASP A CA 1
ATOM 4144 C C . ASP A 1 530 ? -27.160 -26.648 36.887 1.00 97.06 530 ASP A C 1
ATOM 4146 O O . ASP A 1 530 ? -27.957 -26.352 35.985 1.00 97.06 530 ASP A O 1
ATOM 4150 N N . LEU A 1 531 ? -26.761 -25.774 37.804 1.00 97.81 531 LEU A N 1
ATOM 4151 C CA . LEU A 1 531 ? -27.027 -24.347 37.752 1.00 97.81 531 LEU A CA 1
ATOM 4152 C C . LEU A 1 531 ? -25.875 -23.618 37.055 1.00 97.81 531 LEU A C 1
ATOM 4154 O O . LEU A 1 531 ? -24.703 -23.752 37.412 1.00 97.81 531 LEU A O 1
ATOM 4158 N N . ALA A 1 532 ? -26.223 -22.784 36.082 1.00 97.50 532 ALA A N 1
ATOM 4159 C CA . ALA A 1 532 ? -25.278 -21.944 35.374 1.00 97.50 532 ALA A CA 1
ATOM 4160 C C . ALA A 1 532 ? -25.731 -20.484 35.310 1.00 97.50 532 ALA A C 1
ATOM 4162 O O . ALA A 1 532 ? -26.917 -20.169 35.183 1.00 97.50 532 ALA A O 1
ATOM 4163 N N . LEU A 1 533 ? -24.754 -19.585 35.363 1.00 97.62 533 LEU A N 1
ATOM 4164 C CA . LEU A 1 533 ? -24.933 -18.152 35.175 1.00 97.62 533 LEU A CA 1
ATOM 4165 C C . LEU A 1 533 ? -24.104 -17.713 33.968 1.00 97.62 533 LEU A C 1
ATOM 4167 O O . LEU A 1 533 ? -22.878 -17.648 34.056 1.00 97.62 533 LEU A O 1
ATOM 4171 N N . ALA A 1 534 ? -24.770 -17.400 32.861 1.00 96.50 534 ALA A N 1
ATOM 4172 C CA . ALA A 1 534 ? -24.137 -16.932 31.634 1.00 96.50 534 ALA A CA 1
ATOM 4173 C C . ALA A 1 534 ? -24.297 -15.416 31.489 1.00 96.50 534 ALA A C 1
ATOM 4175 O O . ALA A 1 534 ? -25.393 -14.875 31.633 1.00 96.50 534 ALA A O 1
ATOM 4176 N N . PHE A 1 535 ? -23.214 -14.710 31.196 1.00 95.00 535 PHE A N 1
ATOM 4177 C CA . PHE A 1 535 ? -23.238 -13.268 30.969 1.00 95.00 535 PHE A CA 1
ATOM 4178 C C . PHE A 1 535 ? -22.018 -12.834 30.172 1.00 95.00 535 PHE A C 1
ATOM 4180 O O . PHE A 1 535 ? -21.020 -13.540 30.082 1.00 95.00 535 PHE A O 1
ATOM 4187 N N . ASP A 1 536 ? -22.088 -11.645 29.599 1.00 89.94 536 ASP A N 1
ATOM 4188 C CA . ASP A 1 536 ? -20.995 -11.082 28.821 1.00 89.94 536 ASP A CA 1
ATOM 4189 C C . ASP A 1 536 ? -20.555 -9.777 29.490 1.00 89.94 536 ASP A C 1
ATOM 4191 O O . ASP A 1 536 ? -21.268 -8.771 29.379 1.00 89.94 536 ASP A O 1
ATOM 4195 N N . PRO A 1 537 ? -19.461 -9.789 30.276 1.00 76.50 537 PRO A N 1
ATOM 4196 C CA . PRO A 1 537 ? -19.013 -8.598 30.997 1.00 76.50 537 PRO A CA 1
ATOM 4197 C C . PRO A 1 537 ? -18.543 -7.494 30.041 1.00 76.50 537 PRO A C 1
ATOM 4199 O O . PRO A 1 537 ? -18.677 -6.315 30.356 1.00 76.50 537 PRO A O 1
ATOM 4202 N N . ASP A 1 538 ? -18.070 -7.869 28.849 1.00 77.50 538 ASP A N 1
ATOM 4203 C CA . ASP A 1 538 ? -17.453 -6.956 27.884 1.00 77.50 538 ASP A CA 1
ATOM 4204 C C . ASP A 1 538 ? -18.322 -6.720 26.629 1.00 77.50 538 ASP A C 1
ATOM 4206 O O . ASP A 1 538 ? -17.904 -6.014 25.709 1.00 77.50 538 ASP A O 1
ATOM 4210 N N . ALA A 1 539 ? -19.529 -7.300 26.576 1.00 69.06 539 ALA A N 1
ATOM 4211 C CA . ALA A 1 539 ? -20.434 -7.287 25.418 1.00 69.06 539 ALA A CA 1
ATOM 4212 C C . ALA A 1 539 ? -19.757 -7.737 24.098 1.00 69.06 539 ALA A C 1
ATOM 4214 O O . ALA A 1 539 ? -20.038 -7.213 23.016 1.00 69.06 539 ALA A O 1
ATOM 4215 N N . THR A 1 540 ? -18.846 -8.708 24.195 1.00 66.88 540 THR A N 1
ATOM 4216 C CA . THR A 1 540 ? -18.037 -9.272 23.096 1.00 66.88 540 THR A CA 1
ATOM 4217 C C . THR A 1 540 ? -18.737 -10.378 22.295 1.00 66.88 540 THR A C 1
ATOM 4219 O O . THR A 1 540 ? -18.165 -10.915 21.345 1.00 66.88 540 THR A O 1
ATOM 4222 N N . ASN A 1 541 ? -19.975 -10.722 22.651 1.00 68.75 541 ASN A N 1
ATOM 4223 C CA . ASN A 1 541 ? -20.721 -11.897 22.202 1.00 68.75 541 ASN A CA 1
ATOM 4224 C C . ASN A 1 541 ? -20.031 -13.238 22.533 1.00 68.75 541 ASN A C 1
ATOM 4226 O O . ASN A 1 541 ? -20.340 -14.263 21.920 1.00 68.75 541 ASN A O 1
ATOM 4230 N N . GLN A 1 542 ? -19.108 -13.239 23.500 1.00 72.69 542 GLN A N 1
ATOM 4231 C CA . GLN A 1 542 ? -18.531 -14.445 24.093 1.00 72.69 542 GLN A CA 1
ATOM 4232 C C . GLN A 1 542 ? -18.978 -14.530 25.555 1.00 72.69 542 GLN A C 1
ATOM 4234 O O . GLN A 1 542 ? -18.339 -13.933 26.421 1.00 72.69 542 GLN A O 1
ATOM 4239 N N . PRO A 1 543 ? -20.096 -15.220 25.844 1.00 84.31 543 PRO A N 1
ATOM 4240 C CA . PRO A 1 543 ? -20.587 -15.315 27.207 1.00 84.31 543 PRO A CA 1
ATOM 4241 C C . PRO A 1 543 ? -19.582 -16.082 28.069 1.00 84.31 543 PRO A C 1
ATOM 4243 O O . PRO A 1 543 ? -19.134 -17.175 27.720 1.00 84.31 543 PRO A O 1
ATOM 4246 N N . VAL A 1 544 ? -19.244 -15.494 29.209 1.00 89.81 544 VAL A N 1
ATOM 4247 C CA . VAL A 1 544 ? -18.620 -16.193 30.325 1.00 89.81 544 VAL A CA 1
ATOM 4248 C C . VAL A 1 544 ? -19.723 -16.935 31.063 1.00 89.81 544 VAL A C 1
ATOM 4250 O O . VAL A 1 544 ? -20.810 -16.398 31.277 1.00 89.81 544 VAL A O 1
ATOM 4253 N N . GLU A 1 545 ? -19.438 -18.166 31.468 1.00 96.00 545 GLU A N 1
ATOM 4254 C CA . GLU A 1 545 ? -20.378 -18.990 32.215 1.00 96.00 545 GLU A CA 1
ATOM 4255 C C . GLU A 1 545 ? -19.763 -19.417 33.549 1.00 96.00 545 GLU A C 1
ATOM 4257 O O . GLU A 1 545 ? -18.633 -19.913 33.590 1.00 96.00 545 GLU A O 1
ATOM 4262 N N . ILE A 1 546 ? -20.503 -19.196 34.637 1.00 96.81 546 ILE A N 1
ATOM 4263 C CA . ILE A 1 546 ? -20.206 -19.741 35.964 1.00 96.81 546 ILE A CA 1
ATOM 4264 C C . ILE A 1 546 ? -21.060 -20.992 36.143 1.00 96.81 546 ILE A C 1
ATOM 4266 O O . ILE A 1 546 ? -22.282 -20.898 36.083 1.00 96.81 546 ILE A O 1
ATOM 4270 N N . ASN A 1 547 ? -20.420 -22.146 36.316 1.00 96.56 547 ASN A N 1
ATOM 4271 C CA . ASN A 1 547 ? -21.040 -23.474 36.408 1.00 96.56 547 ASN A CA 1
ATOM 4272 C C . ASN A 1 547 ? -20.091 -24.457 37.134 1.00 96.56 547 ASN A C 1
ATOM 4274 O O . ASN A 1 547 ? -19.067 -24.046 37.686 1.00 96.56 547 ASN A O 1
ATOM 4278 N N . TYR A 1 548 ? -20.383 -25.761 37.124 1.00 92.75 548 TYR A N 1
ATOM 4279 C CA . TYR A 1 548 ? -19.539 -26.780 37.768 1.00 92.75 548 TYR A CA 1
ATOM 4280 C C . TYR A 1 548 ? -18.078 -26.798 37.263 1.00 92.75 548 TYR A C 1
ATOM 4282 O O . TYR A 1 548 ? -17.160 -27.092 38.037 1.00 92.75 548 TYR A O 1
ATOM 4290 N N . GLY A 1 549 ? -17.847 -26.471 35.982 1.00 89.81 549 GLY A N 1
ATOM 4291 C CA . GLY A 1 549 ? -16.528 -26.435 35.339 1.00 89.81 549 GLY A CA 1
ATOM 4292 C C . GLY A 1 549 ? -15.768 -25.124 35.556 1.00 89.81 549 GLY A C 1
ATOM 4293 O O . GLY A 1 549 ? -14.537 -25.114 35.555 1.00 89.81 549 GLY A O 1
ATOM 4294 N N . ASN A 1 550 ? -16.492 -24.032 35.802 1.00 93.25 550 ASN A N 1
ATOM 4295 C CA . ASN A 1 550 ? -15.957 -22.727 36.173 1.00 93.25 550 ASN A CA 1
ATOM 4296 C C . ASN A 1 550 ? -16.741 -22.166 37.363 1.00 93.25 550 ASN A C 1
ATOM 4298 O O . ASN A 1 550 ? -17.697 -21.413 37.195 1.00 93.25 550 ASN A O 1
ATOM 4302 N N . LYS A 1 551 ? -16.323 -22.515 38.583 1.00 93.06 551 LYS A N 1
ATOM 4303 C CA . LYS A 1 551 ? -17.058 -22.146 39.804 1.00 93.06 551 LYS A CA 1
ATOM 4304 C C . LYS A 1 551 ? -17.019 -20.658 40.139 1.00 93.06 551 LYS A C 1
ATOM 4306 O O . LYS A 1 551 ? -17.723 -20.248 41.053 1.00 93.06 551 LYS A O 1
ATOM 4311 N N . GLY A 1 552 ? -16.219 -19.856 39.437 1.00 93.69 552 GLY A N 1
ATOM 4312 C CA . GLY A 1 552 ? -16.057 -18.437 39.732 1.00 93.69 552 GLY A CA 1
ATOM 4313 C C . GLY A 1 552 ? -15.374 -18.164 41.078 1.00 93.69 552 GLY A C 1
ATOM 4314 O O . GLY A 1 552 ? -14.722 -19.030 41.664 1.00 93.69 552 GLY A O 1
ATOM 4315 N N . SER A 1 553 ? -15.463 -16.921 41.549 1.00 88.38 553 SER A N 1
ATOM 4316 C CA . SER A 1 553 ? -14.846 -16.473 42.801 1.00 88.38 553 SER A CA 1
ATOM 4317 C C . SER A 1 553 ? -15.461 -15.159 43.278 1.00 88.38 553 SER A C 1
ATOM 4319 O O . SER A 1 553 ? -15.817 -14.302 42.474 1.00 88.38 553 SER A O 1
ATOM 4321 N N . MET A 1 554 ? -15.499 -14.958 44.597 1.00 86.69 554 MET A N 1
ATOM 4322 C CA . MET A 1 554 ? -15.846 -13.669 45.210 1.00 86.69 554 MET A CA 1
ATOM 4323 C C . MET A 1 554 ? -14.746 -12.602 45.034 1.00 86.69 554 MET A C 1
ATOM 4325 O O . MET A 1 554 ? -15.043 -11.412 45.056 1.00 86.69 554 MET A O 1
ATOM 4329 N N . GLY A 1 555 ? -13.474 -13.002 44.901 1.00 76.50 555 GLY A N 1
ATOM 4330 C CA . GLY A 1 555 ? -12.320 -12.086 44.924 1.00 76.50 555 GLY A CA 1
ATOM 4331 C C . GLY A 1 555 ? -11.641 -11.848 43.574 1.00 76.50 555 GLY A C 1
ATOM 4332 O O . GLY A 1 555 ? -10.678 -11.087 43.507 1.00 76.50 555 GLY A O 1
ATOM 4333 N N . ALA A 1 556 ? -12.109 -12.507 42.516 1.00 74.62 556 ALA A N 1
ATOM 4334 C CA . ALA A 1 556 ? -11.548 -12.422 41.171 1.00 74.62 556 ALA A CA 1
ATOM 4335 C C . ALA A 1 556 ? -12.627 -11.950 40.177 1.00 74.62 556 ALA A C 1
ATOM 4337 O O . ALA A 1 556 ? -13.815 -11.998 40.515 1.00 74.62 556 ALA A O 1
ATOM 4338 N N . PRO A 1 557 ? -12.237 -11.478 38.974 1.00 73.75 557 PRO A N 1
ATOM 4339 C CA . PRO A 1 557 ? -13.181 -11.032 37.953 1.00 73.75 557 PRO A CA 1
ATOM 4340 C C . PRO A 1 557 ? -14.328 -12.027 37.757 1.00 73.75 557 PRO A C 1
ATOM 4342 O O . PRO A 1 557 ? -14.113 -13.228 37.904 1.00 73.75 557 PRO A O 1
ATOM 4345 N N . TYR A 1 558 ? -15.514 -11.490 37.439 1.00 87.75 558 TYR A N 1
ATOM 4346 C CA . TYR A 1 558 ? -16.853 -12.114 37.449 1.00 87.75 558 TYR A CA 1
ATOM 4347 C C . TYR A 1 558 ? -17.618 -11.936 38.759 1.00 87.75 558 TYR A C 1
ATOM 4349 O O . TYR A 1 558 ? -18.826 -11.720 38.695 1.00 87.75 558 TYR A O 1
ATOM 4357 N N . TYR A 1 559 ? -16.929 -11.943 39.909 1.00 92.62 559 TYR A N 1
ATOM 4358 C CA . TYR A 1 559 ? -17.511 -11.693 41.240 1.00 92.62 559 TYR A CA 1
ATOM 4359 C C . TYR A 1 559 ? -18.800 -12.482 41.511 1.00 92.62 559 TYR A C 1
ATOM 4361 O O . TYR A 1 559 ? -19.701 -12.014 42.208 1.00 92.62 559 TYR A O 1
ATOM 4369 N N . ALA A 1 560 ? -18.887 -13.676 40.938 1.00 95.38 560 ALA A N 1
ATOM 4370 C CA . ALA A 1 560 ? -19.969 -14.622 41.113 1.00 95.38 560 ALA A CA 1
ATOM 4371 C C . ALA A 1 560 ? -19.355 -15.993 41.387 1.00 95.38 560 ALA A C 1
ATOM 4373 O O . ALA A 1 560 ? -18.276 -16.294 40.867 1.00 95.38 560 ALA A O 1
ATOM 4374 N N . MET A 1 561 ? -19.998 -16.799 42.227 1.00 96.62 561 MET A N 1
ATOM 4375 C CA . MET A 1 561 ? -19.446 -18.075 42.667 1.00 96.62 561 MET A CA 1
ATOM 4376 C C . MET A 1 561 ? -20.527 -19.138 42.845 1.00 96.62 561 MET A C 1
ATOM 4378 O O . MET A 1 561 ? -21.501 -18.914 43.561 1.00 96.62 561 MET A O 1
ATOM 4382 N N . LEU A 1 562 ? -20.322 -20.308 42.238 1.00 97.31 562 LEU A N 1
ATOM 4383 C CA . LEU A 1 562 ? -21.091 -21.515 42.529 1.00 97.31 562 LEU A CA 1
ATOM 4384 C C . LEU A 1 562 ? -20.620 -22.090 43.871 1.00 97.31 562 LEU A C 1
ATOM 4386 O O . LEU A 1 562 ? -19.462 -22.494 44.004 1.00 97.31 562 LEU A O 1
ATOM 4390 N N . GLN A 1 563 ? -21.511 -22.128 44.863 1.00 96.50 563 GLN A N 1
ATOM 4391 C CA . GLN A 1 563 ? -21.179 -22.542 46.232 1.00 96.50 563 GLN A CA 1
ATOM 4392 C C . GLN A 1 563 ? -20.836 -24.031 46.320 1.00 96.50 563 GLN A C 1
ATOM 4394 O O . GLN A 1 563 ? -19.861 -24.428 46.961 1.00 96.50 563 GLN A O 1
ATOM 4399 N N . GLN A 1 564 ? -21.632 -24.864 45.656 1.00 92.69 564 GLN A N 1
ATOM 4400 C CA . GLN A 1 564 ? -21.464 -26.307 45.634 1.00 92.69 564 GLN A CA 1
ATOM 4401 C C . GLN A 1 564 ? -22.042 -26.869 44.333 1.00 92.69 564 GLN A C 1
ATOM 4403 O O . GLN A 1 564 ? -23.065 -26.385 43.866 1.00 92.69 564 GLN A O 1
ATOM 4408 N N . ASP A 1 565 ? -21.352 -27.871 43.789 1.00 96.25 565 ASP A N 1
ATOM 4409 C CA . ASP A 1 565 ? -21.801 -28.725 42.680 1.00 96.25 565 ASP A CA 1
ATOM 4410 C C . ASP A 1 565 ? -22.389 -30.003 43.315 1.00 96.25 565 ASP A C 1
ATOM 4412 O O . ASP A 1 565 ? -21.699 -30.645 44.126 1.00 96.25 565 ASP A O 1
ATOM 4416 N N . VAL A 1 566 ? -23.663 -30.314 43.047 1.00 94.44 566 VAL A N 1
ATOM 4417 C CA . VAL A 1 566 ? -24.408 -31.434 43.652 1.00 94.44 566 VAL A CA 1
ATOM 4418 C C . VAL A 1 566 ? -24.832 -32.439 42.582 1.00 94.44 566 VAL A C 1
ATOM 4420 O O . VAL A 1 566 ? -25.799 -32.239 41.866 1.00 94.44 566 VAL A O 1
ATOM 4423 N N . ARG A 1 567 ? -24.183 -33.608 42.576 1.00 94.00 567 ARG A N 1
ATOM 4424 C CA . ARG A 1 567 ? -24.296 -34.603 41.488 1.00 94.00 567 ARG A CA 1
ATOM 4425 C C . ARG A 1 567 ? -25.345 -35.703 41.688 1.00 94.00 567 ARG A C 1
ATOM 4427 O O . ARG A 1 567 ? -25.308 -36.744 41.027 1.00 94.00 567 ARG A O 1
ATOM 4434 N N . SER A 1 568 ? -26.211 -35.556 42.688 1.00 91.31 568 SER A N 1
ATOM 4435 C CA . SER A 1 568 ? -27.236 -36.548 43.042 1.00 91.31 568 SER A CA 1
ATOM 4436 C C . SER A 1 568 ? -28.435 -35.886 43.722 1.00 91.31 568 SER A C 1
ATOM 4438 O O . SER A 1 568 ? -28.234 -35.068 44.619 1.00 91.31 568 SER A O 1
ATOM 4440 N N . GLY A 1 569 ? -29.659 -36.286 43.369 1.00 88.31 569 GLY A N 1
ATOM 4441 C CA . GLY A 1 569 ? -30.882 -35.829 44.027 1.00 88.31 569 GLY A CA 1
ATOM 4442 C C . GLY A 1 569 ? -31.225 -36.603 45.306 1.00 88.31 569 GLY A C 1
ATOM 4443 O O . GLY A 1 569 ? -30.862 -37.777 45.432 1.00 88.31 569 GLY A O 1
ATOM 4444 N N . PRO A 1 570 ? -31.962 -35.989 46.252 1.00 94.44 570 PRO A N 1
ATOM 4445 C CA . PRO A 1 570 ? -32.382 -34.584 46.262 1.00 94.44 570 PRO A CA 1
ATOM 4446 C C . PRO A 1 570 ? -31.182 -33.641 46.440 1.00 94.44 570 PRO A C 1
ATOM 4448 O O . PRO A 1 570 ? -30.268 -33.939 47.209 1.00 94.44 570 PRO A O 1
ATOM 4451 N N . GLY A 1 571 ? -31.184 -32.516 45.728 1.00 95.25 571 GLY A N 1
ATOM 4452 C CA . GLY A 1 571 ? -30.034 -31.619 45.634 1.00 95.25 571 GLY A CA 1
ATOM 4453 C C . GLY A 1 571 ? -30.419 -30.144 45.601 1.00 95.25 571 GLY A C 1
ATOM 4454 O O . GLY A 1 571 ? -31.567 -29.785 45.338 1.00 95.25 571 GLY A O 1
ATOM 4455 N N . LYS A 1 572 ? -29.445 -29.286 45.916 1.00 97.19 572 LYS A N 1
ATOM 4456 C CA . LYS A 1 572 ? -29.573 -27.830 45.849 1.00 97.19 572 LYS A CA 1
ATOM 4457 C C . LYS A 1 572 ? -28.255 -27.216 45.395 1.00 97.19 572 LYS A C 1
ATOM 4459 O O . LYS A 1 572 ? -27.234 -27.433 46.044 1.00 97.19 572 LYS A O 1
ATOM 4464 N N . GLU A 1 573 ? -28.312 -26.375 44.370 1.00 97.88 573 GLU A N 1
ATOM 4465 C CA . GLU A 1 573 ? -27.193 -25.531 43.951 1.00 97.88 573 GLU A CA 1
ATOM 4466 C C . GLU A 1 573 ? -27.524 -24.052 44.119 1.00 97.88 573 GLU A C 1
ATOM 4468 O O . GLU A 1 573 ? -28.673 -23.629 43.966 1.00 97.88 573 GLU A O 1
ATOM 4473 N N . THR A 1 574 ? -26.496 -23.265 44.435 1.00 98.00 574 THR A N 1
ATOM 4474 C CA . THR A 1 574 ? -26.595 -21.816 44.629 1.00 98.00 574 THR A CA 1
ATOM 4475 C C . THR A 1 574 ? -25.416 -21.127 43.949 1.00 98.00 574 THR A C 1
ATOM 4477 O O . THR A 1 574 ? -24.263 -21.461 44.233 1.00 98.00 574 THR A O 1
ATOM 4480 N N . ILE A 1 575 ? -25.700 -20.134 43.103 1.00 98.19 575 ILE A N 1
ATOM 4481 C CA . ILE A 1 575 ? -24.711 -19.163 42.626 1.00 98.19 575 ILE A CA 1
ATOM 4482 C C . ILE A 1 575 ? -24.954 -17.833 43.336 1.00 98.19 575 ILE A C 1
ATOM 4484 O O . ILE A 1 575 ? -26.023 -17.233 43.220 1.00 98.19 575 ILE A O 1
ATOM 4488 N N . ASP A 1 576 ? -23.930 -17.363 44.039 1.00 97.19 576 ASP A N 1
ATOM 4489 C CA . ASP A 1 576 ? -23.908 -16.065 44.702 1.00 97.19 576 ASP A CA 1
ATOM 4490 C C . ASP A 1 576 ? -23.218 -15.031 43.818 1.00 97.19 576 ASP A C 1
ATOM 4492 O O . ASP A 1 576 ? -22.121 -15.271 43.320 1.00 97.19 576 ASP A O 1
ATOM 4496 N N . ILE A 1 577 ? -23.841 -13.867 43.647 1.00 96.06 577 ILE A N 1
ATOM 4497 C CA . ILE A 1 577 ? -23.324 -12.738 42.873 1.00 96.06 577 ILE A CA 1
ATOM 4498 C C . ILE A 1 577 ? -23.014 -11.604 43.849 1.00 96.06 577 ILE A C 1
ATOM 4500 O O . ILE A 1 577 ? -23.898 -11.066 44.515 1.00 96.06 577 ILE A O 1
ATOM 4504 N N . TYR A 1 578 ? -21.741 -11.232 43.934 1.00 93.56 578 TYR A N 1
ATOM 4505 C CA . TYR A 1 578 ? -21.229 -10.206 44.845 1.00 93.56 578 TYR A CA 1
ATOM 4506 C C . TYR A 1 578 ? -21.095 -8.839 44.166 1.00 93.56 578 TYR A C 1
ATOM 4508 O O . TYR A 1 578 ? -21.200 -7.812 44.834 1.00 93.56 578 TYR A O 1
ATOM 4516 N N . GLN A 1 579 ? -20.899 -8.812 42.844 1.00 91.88 579 GLN A N 1
ATOM 4517 C CA . GLN A 1 579 ? -20.847 -7.582 42.055 1.00 91.88 579 GLN A CA 1
ATOM 4518 C C . GLN A 1 579 ? -21.403 -7.806 40.646 1.00 91.88 579 GLN A C 1
ATOM 4520 O O . GLN A 1 579 ? -21.077 -8.784 39.979 1.00 91.88 579 GLN A O 1
ATOM 4525 N N . LEU A 1 580 ? -22.214 -6.858 40.176 1.00 91.69 580 LEU A N 1
ATOM 4526 C CA . LEU A 1 580 ? -22.756 -6.858 38.820 1.00 91.69 580 LEU A CA 1
ATOM 4527 C C . LEU A 1 580 ? -21.752 -6.198 37.871 1.00 91.69 580 LEU A C 1
ATOM 4529 O O . LEU A 1 580 ? -21.392 -5.034 38.029 1.00 91.69 580 LEU A O 1
ATOM 4533 N N . THR A 1 581 ? -21.286 -6.972 36.901 1.00 89.25 581 THR A N 1
ATOM 4534 C CA . THR A 1 581 ? -20.296 -6.615 35.877 1.00 89.25 581 THR A CA 1
ATOM 4535 C C . THR A 1 581 ? -20.861 -6.655 34.457 1.00 89.25 581 THR A C 1
ATOM 4537 O O . THR A 1 581 ? -20.197 -6.195 33.538 1.00 89.25 581 THR A O 1
ATOM 4540 N N . SER A 1 582 ? -22.088 -7.150 34.266 1.00 91.69 582 SER A N 1
ATOM 4541 C CA . SER A 1 582 ? -22.800 -7.135 32.985 1.00 91.69 582 SER A CA 1
ATOM 4542 C C . SER A 1 582 ? -24.184 -6.500 33.125 1.00 91.69 582 SER A C 1
ATOM 4544 O O . SER A 1 582 ? -24.763 -6.459 34.209 1.00 91.69 582 SER A O 1
ATOM 4546 N N . ARG A 1 583 ? -24.736 -6.012 32.008 1.00 91.44 583 ARG A N 1
ATOM 4547 C CA . ARG A 1 583 ? -26.124 -5.519 31.940 1.00 91.44 583 ARG A CA 1
ATOM 4548 C C . ARG A 1 583 ? -27.152 -6.635 31.812 1.00 91.44 583 ARG A C 1
ATOM 4550 O O . ARG A 1 583 ? -28.342 -6.373 31.961 1.00 91.44 583 ARG A O 1
ATOM 4557 N N . ARG A 1 584 ? -26.709 -7.850 31.490 1.00 94.31 584 ARG A N 1
ATOM 4558 C CA . ARG A 1 584 ? -27.582 -8.994 31.254 1.00 94.31 584 ARG A CA 1
ATOM 4559 C C . ARG A 1 584 ? -26.942 -10.261 31.798 1.00 94.31 584 ARG A C 1
ATOM 4561 O O . ARG A 1 584 ? -25.855 -10.633 31.365 1.00 94.31 584 ARG A O 1
ATOM 4568 N N . TYR A 1 585 ? -27.663 -10.937 32.680 1.00 96.56 585 TYR A N 1
ATOM 4569 C CA . TYR A 1 585 ? -27.331 -12.276 33.147 1.00 96.56 585 TYR A CA 1
ATOM 4570 C C . TYR A 1 585 ? -28.435 -13.241 32.754 1.00 96.56 585 TYR A C 1
ATOM 4572 O O . TYR A 1 585 ? -29.614 -12.938 32.917 1.00 96.56 585 TYR A O 1
ATOM 4580 N N . GLU A 1 586 ? -28.061 -14.409 32.260 1.00 97.19 586 GLU A N 1
ATOM 4581 C CA . GLU A 1 586 ? -28.975 -15.503 31.971 1.00 97.19 586 GLU A CA 1
ATOM 4582 C C . GLU A 1 586 ? -28.739 -16.606 32.994 1.00 97.19 586 GLU A C 1
ATOM 4584 O O . GLU A 1 586 ? -27.626 -17.116 33.126 1.00 97.19 586 GLU A O 1
ATOM 4589 N N . VAL A 1 587 ? -29.787 -16.950 33.738 1.00 97.44 587 VAL A N 1
ATOM 4590 C CA . VAL A 1 587 ? -29.748 -18.044 34.704 1.00 97.44 587 VAL A CA 1
ATOM 4591 C C . VAL A 1 587 ? -30.308 -19.281 34.026 1.00 97.44 587 VAL A C 1
ATOM 4593 O O . VAL A 1 587 ? -31.457 -19.284 33.577 1.00 97.44 587 VAL A O 1
ATOM 4596 N N . ILE A 1 588 ? -29.482 -20.313 33.914 1.00 96.88 588 ILE A N 1
ATOM 4597 C CA . ILE A 1 588 ? -29.760 -21.508 33.124 1.00 96.88 588 ILE A CA 1
ATOM 4598 C C . ILE A 1 588 ? -29.671 -22.720 34.046 1.00 96.88 588 ILE A C 1
ATOM 4600 O O . ILE A 1 588 ? -28.726 -22.850 34.817 1.00 96.88 588 ILE A O 1
ATOM 4604 N N . VAL A 1 589 ? -30.654 -23.608 33.959 1.00 96.56 589 VAL A N 1
ATOM 4605 C CA . VAL A 1 589 ? -30.694 -24.879 34.681 1.00 96.56 589 VAL A CA 1
ATOM 4606 C C . VAL A 1 589 ? -30.660 -26.013 33.665 1.00 96.56 589 VAL A C 1
ATOM 4608 O O . VAL A 1 589 ? -31.457 -26.014 32.724 1.00 96.56 589 VAL A O 1
ATOM 4611 N N . ARG A 1 590 ? -29.762 -26.986 33.833 1.00 95.56 590 ARG A N 1
ATOM 4612 C CA . ARG A 1 590 ? -29.594 -28.112 32.899 1.00 95.56 590 ARG A CA 1
ATOM 4613 C C . ARG A 1 590 ? -29.757 -29.450 33.601 1.00 95.56 590 ARG A C 1
ATOM 4615 O O . ARG A 1 590 ? -29.260 -29.637 34.703 1.00 95.56 590 ARG A O 1
ATOM 4622 N N . ASN A 1 591 ? -30.404 -30.405 32.935 1.00 91.50 591 ASN A N 1
ATOM 4623 C CA . ASN A 1 591 ? -30.380 -31.805 33.354 1.00 91.50 591 ASN A CA 1
ATOM 4624 C C . ASN A 1 591 ? -29.078 -32.465 32.876 1.00 91.50 591 ASN A C 1
ATOM 4626 O O . ASN A 1 591 ? -29.036 -33.018 31.776 1.00 91.50 591 ASN A O 1
ATOM 4630 N N . TYR A 1 592 ? -28.018 -32.410 33.683 1.00 89.44 592 TYR A N 1
ATOM 4631 C CA . TYR A 1 592 ? -26.711 -32.961 33.315 1.00 89.44 592 TYR A CA 1
ATOM 4632 C C . TYR A 1 592 ? -26.732 -34.488 33.183 1.00 89.44 592 TYR A C 1
ATOM 4634 O O . TYR A 1 592 ? -26.098 -35.058 32.291 1.00 89.44 592 TYR A O 1
ATOM 4642 N N . SER A 1 593 ? -27.536 -35.162 34.014 1.00 83.50 593 SER A N 1
ATOM 4643 C CA . SER A 1 593 ? -27.682 -36.622 33.963 1.00 83.50 593 SER A CA 1
ATOM 4644 C C . SER A 1 593 ? -28.260 -37.136 32.636 1.00 83.50 593 SER A C 1
ATOM 4646 O O . SER A 1 593 ? -28.080 -38.308 32.306 1.00 83.50 593 SER A O 1
ATOM 4648 N N . ASN A 1 594 ? -28.951 -36.277 31.869 1.00 79.19 594 ASN A N 1
ATOM 4649 C CA . ASN A 1 594 ? -29.735 -36.635 30.680 1.00 79.19 594 ASN A CA 1
ATOM 4650 C C . ASN A 1 594 ? -30.764 -37.761 30.922 1.00 79.19 594 ASN A C 1
ATOM 4652 O O . ASN A 1 594 ? -31.227 -38.405 29.977 1.00 79.19 594 ASN A O 1
ATOM 4656 N N . ILE A 1 595 ? -31.144 -38.009 32.180 1.00 74.69 595 ILE A N 1
ATOM 4657 C CA . ILE A 1 595 ? -32.208 -38.948 32.534 1.00 74.69 595 ILE A CA 1
ATOM 4658 C C . ILE A 1 595 ? -33.513 -38.154 32.621 1.00 74.69 595 ILE A C 1
ATOM 4660 O O . ILE A 1 595 ? -33.737 -37.409 33.572 1.00 74.69 595 ILE A O 1
ATOM 4664 N N . GLY A 1 596 ? -34.372 -38.306 31.610 1.00 75.56 596 GLY A N 1
ATOM 4665 C CA . GLY A 1 596 ? -35.671 -37.630 31.540 1.00 75.56 596 GLY A CA 1
ATOM 4666 C C . GLY A 1 596 ? -35.598 -36.130 31.217 1.00 75.56 596 GLY A C 1
ATOM 4667 O O . GLY A 1 596 ? -34.583 -35.616 30.747 1.00 75.56 596 GLY A O 1
ATOM 4668 N N . TYR A 1 597 ? -36.709 -35.430 31.445 1.00 85.12 597 TYR A N 1
ATOM 4669 C CA . TYR A 1 597 ? -36.843 -33.976 31.278 1.00 85.12 597 TYR A CA 1
ATOM 4670 C C . TYR A 1 597 ? -36.796 -33.265 32.638 1.00 85.12 597 TYR A C 1
ATOM 4672 O O . TYR A 1 597 ? -36.666 -33.926 33.663 1.00 85.12 597 TYR A O 1
ATOM 4680 N N . LEU A 1 598 ? -36.893 -31.932 32.655 1.00 85.19 598 LEU A N 1
ATOM 4681 C CA . LEU A 1 598 ? -37.060 -31.115 33.862 1.00 85.19 598 LEU A CA 1
ATOM 4682 C C . LEU A 1 598 ? -38.562 -30.912 34.177 1.00 85.19 598 LEU A C 1
ATOM 4684 O O . LEU A 1 598 ? -39.158 -29.962 33.664 1.00 85.19 598 LEU A O 1
ATOM 4688 N N . PRO A 1 599 ? -39.210 -31.775 34.985 1.00 81.25 599 PRO A N 1
ATOM 4689 C CA . PRO A 1 599 ? -40.620 -31.627 35.335 1.00 81.25 599 PRO A CA 1
ATOM 4690 C C . PRO A 1 599 ? -40.819 -30.508 36.362 1.00 81.25 599 PRO A C 1
ATOM 4692 O O . PRO A 1 599 ? -40.089 -30.418 37.355 1.00 81.25 599 PRO A O 1
ATOM 4695 N N . ALA A 1 600 ? -41.865 -29.698 36.186 1.00 82.62 600 ALA A N 1
ATOM 4696 C CA . ALA A 1 600 ? -42.130 -28.567 37.081 1.00 82.62 600 ALA A CA 1
ATOM 4697 C C . ALA A 1 600 ? -42.450 -28.988 38.532 1.00 82.62 600 ALA A C 1
ATOM 4699 O O . ALA A 1 600 ? -42.300 -28.192 39.456 1.00 82.62 600 ALA A O 1
ATOM 4700 N N . ALA A 1 601 ? -42.870 -30.241 38.745 1.00 86.19 601 ALA A N 1
ATOM 4701 C CA . ALA A 1 601 ? -43.209 -30.781 40.063 1.00 86.19 601 ALA A CA 1
ATOM 4702 C C . ALA A 1 601 ? -41.992 -31.153 40.932 1.00 86.19 601 ALA A C 1
ATOM 4704 O O . ALA A 1 601 ? -42.135 -31.228 42.150 1.00 86.19 601 ALA A O 1
ATOM 4705 N N . HIS A 1 602 ? -40.820 -31.381 40.328 1.00 88.94 602 HIS A N 1
ATOM 4706 C CA . HIS A 1 602 ? -39.636 -31.913 41.023 1.00 88.94 602 HIS A CA 1
ATOM 4707 C C . HIS A 1 602 ? -38.451 -30.940 41.041 1.00 88.94 602 HIS A C 1
ATOM 4709 O O . HIS A 1 602 ? -37.367 -31.303 41.493 1.00 88.94 602 HIS A O 1
ATOM 4715 N N . LEU A 1 603 ? -38.644 -29.713 40.547 1.00 92.06 603 LEU A N 1
ATOM 4716 C CA . LEU A 1 603 ? -37.606 -28.699 40.398 1.00 92.06 603 LEU A CA 1
ATOM 4717 C C . LEU A 1 603 ? -38.156 -27.311 40.748 1.00 92.06 603 LEU A C 1
ATOM 4719 O O . LEU A 1 603 ? -39.185 -26.890 40.222 1.00 92.06 603 LEU A O 1
ATOM 4723 N N . CYS A 1 604 ? -37.451 -26.568 41.599 1.00 93.62 604 CYS A N 1
ATOM 4724 C CA . CYS A 1 604 ? -37.819 -25.211 41.993 1.00 93.62 604 CYS A CA 1
ATOM 4725 C C . CYS A 1 604 ? -36.615 -24.271 41.892 1.00 93.62 604 CYS A C 1
ATOM 4727 O O . CYS A 1 604 ? -35.610 -24.462 42.576 1.00 93.62 604 CYS A O 1
ATOM 4729 N N . GLY A 1 605 ? -36.745 -23.230 41.069 1.00 95.62 605 GLY A N 1
ATOM 4730 C CA . GLY A 1 605 ? -35.781 -22.140 40.958 1.00 95.62 605 GLY A CA 1
ATOM 4731 C C . GLY A 1 605 ? -36.127 -20.976 41.886 1.00 95.62 605 GLY A C 1
ATOM 4732 O O . GLY A 1 605 ? -37.306 -20.683 42.121 1.00 95.62 605 GLY A O 1
ATOM 4733 N N . ARG A 1 606 ? -35.118 -20.294 42.435 1.00 96.50 606 ARG A N 1
ATOM 4734 C CA . ARG A 1 606 ? -35.297 -19.133 43.322 1.00 96.50 606 ARG A CA 1
ATOM 4735 C C . ARG A 1 606 ? -34.281 -18.048 43.031 1.00 96.50 606 ARG A C 1
ATOM 4737 O O . ARG A 1 606 ? -33.117 -18.328 42.783 1.00 96.50 606 ARG A O 1
ATOM 4744 N N . ILE A 1 607 ? -34.726 -16.802 43.130 1.00 95.69 607 ILE A N 1
ATOM 4745 C CA . ILE A 1 607 ? -33.875 -15.617 43.014 1.00 95.69 607 ILE A CA 1
ATOM 4746 C C . ILE A 1 607 ? -34.073 -14.795 44.287 1.00 95.69 607 ILE A C 1
ATOM 4748 O O . ILE A 1 607 ? -35.199 -14.399 44.604 1.00 95.69 607 ILE A O 1
ATOM 4752 N N . LEU A 1 608 ? -32.993 -14.595 45.040 1.00 94.00 608 LEU A N 1
ATOM 4753 C CA . LEU A 1 608 ? -32.956 -13.898 46.325 1.00 94.00 608 LEU A CA 1
ATOM 4754 C C . LEU A 1 608 ? -32.261 -12.545 46.144 1.00 94.00 608 LEU A C 1
ATOM 4756 O O . LEU A 1 608 ? -31.044 -12.489 45.990 1.00 94.00 608 LEU A O 1
ATOM 4760 N N . LEU A 1 609 ? -33.039 -11.462 46.166 1.00 89.69 609 LEU A N 1
ATOM 4761 C CA . LEU A 1 609 ? -32.577 -10.083 45.980 1.00 89.69 609 LEU A CA 1
ATOM 4762 C C . LEU A 1 609 ? -32.787 -9.309 47.293 1.00 89.69 609 LEU A C 1
ATOM 4764 O O . LEU A 1 609 ? -33.871 -8.780 47.564 1.00 89.69 609 LEU A O 1
ATOM 4768 N N . GLY A 1 610 ? -31.780 -9.305 48.169 1.00 84.50 610 GLY A N 1
ATOM 4769 C CA . GLY A 1 610 ? -31.944 -8.820 49.543 1.00 84.50 610 GLY A CA 1
ATOM 4770 C C . GLY A 1 610 ? -33.035 -9.604 50.291 1.00 84.50 610 GLY A C 1
ATOM 4771 O O . GLY A 1 610 ? -32.915 -10.809 50.480 1.00 84.50 610 GLY A O 1
ATOM 4772 N N . ASN A 1 611 ? -34.119 -8.929 50.692 1.00 82.81 611 ASN A N 1
ATOM 4773 C CA . ASN A 1 611 ? -35.266 -9.565 51.363 1.00 82.81 611 ASN A CA 1
ATOM 4774 C C . ASN A 1 611 ? -36.358 -10.055 50.393 1.00 82.81 611 ASN A C 1
ATOM 4776 O O . ASN A 1 611 ? -37.364 -10.614 50.834 1.00 82.81 611 ASN A O 1
ATOM 4780 N N . HIS A 1 612 ? -36.203 -9.823 49.087 1.00 86.75 612 HIS A N 1
ATOM 4781 C CA . HIS A 1 612 ? -37.169 -10.249 48.079 1.00 86.75 612 HIS A CA 1
ATOM 4782 C C . HIS A 1 612 ? -36.830 -11.645 47.563 1.00 86.75 612 HIS A C 1
ATOM 4784 O O . HIS A 1 612 ? -35.677 -11.951 47.268 1.00 86.75 612 HIS A O 1
ATOM 4790 N N . ARG A 1 613 ? -37.859 -12.484 47.426 1.00 92.75 613 ARG A N 1
ATOM 4791 C CA . ARG A 1 613 ? -37.746 -13.848 46.909 1.00 92.75 613 ARG A CA 1
ATOM 4792 C C . ARG A 1 613 ? -38.688 -14.023 45.730 1.00 92.75 613 ARG A C 1
ATOM 4794 O O . ARG A 1 613 ? -39.899 -13.888 45.889 1.00 92.75 613 ARG A O 1
ATOM 4801 N N . ILE A 1 614 ? -38.125 -14.360 44.577 1.00 92.94 614 ILE A N 1
ATOM 4802 C CA . ILE A 1 614 ? -38.867 -14.702 43.363 1.00 92.94 614 ILE A CA 1
ATOM 4803 C C . ILE A 1 614 ? -38.761 -16.215 43.174 1.00 92.94 614 ILE A C 1
ATOM 4805 O O . ILE A 1 614 ? -37.674 -16.779 43.294 1.00 92.94 614 ILE A O 1
ATOM 4809 N N . LEU A 1 615 ? -39.896 -16.871 42.935 1.00 93.19 615 LEU A N 1
ATOM 4810 C CA . LEU A 1 615 ? -39.965 -18.299 42.632 1.00 93.19 615 LEU A CA 1
ATOM 4811 C C . LEU A 1 615 ? -40.123 -18.479 41.125 1.00 93.19 615 LEU A C 1
ATOM 4813 O O . LEU A 1 615 ? -40.933 -17.788 40.513 1.00 93.19 615 LEU A O 1
ATOM 4817 N N . ALA A 1 616 ? -39.379 -19.422 40.560 1.00 91.06 616 ALA A N 1
ATOM 4818 C CA . ALA A 1 616 ? -39.464 -19.799 39.161 1.00 91.06 616 ALA A CA 1
ATOM 4819 C C . ALA A 1 616 ? -39.692 -21.313 39.059 1.00 91.06 616 ALA A C 1
ATOM 4821 O O . ALA A 1 616 ? -39.156 -22.093 39.853 1.00 91.06 616 ALA A O 1
ATOM 4822 N N . THR A 1 617 ? -40.493 -21.728 38.083 1.00 86.88 617 THR A N 1
ATOM 4823 C CA . THR A 1 617 ? -40.731 -23.137 37.744 1.00 86.88 617 THR A CA 1
ATOM 4824 C C . THR A 1 617 ? -40.579 -23.321 36.233 1.00 86.88 617 THR A C 1
ATOM 4826 O O . THR A 1 617 ? -40.920 -22.395 35.492 1.00 86.88 617 THR A O 1
ATOM 4829 N N . PRO A 1 618 ? -40.106 -24.483 35.754 1.00 85.38 618 PRO A N 1
ATOM 4830 C CA . PRO A 1 618 ? -40.035 -24.784 34.327 1.00 85.38 618 PRO A CA 1
ATOM 4831 C C . PRO A 1 618 ? -41.374 -24.537 33.612 1.00 85.38 618 PRO A C 1
ATOM 4833 O O . PRO A 1 618 ? -42.418 -24.919 34.143 1.00 85.38 618 PRO A O 1
ATOM 4836 N N . PRO A 1 619 ? -41.378 -23.921 32.413 1.00 70.81 619 PRO A N 1
ATOM 4837 C CA . PRO A 1 619 ? -42.613 -23.550 31.722 1.00 70.81 619 PRO A CA 1
ATOM 4838 C C . PRO A 1 619 ? -43.357 -24.735 31.079 1.00 70.81 619 PRO A C 1
ATOM 4840 O O . PRO A 1 619 ? -44.547 -24.607 30.802 1.00 70.81 619 PRO A O 1
ATOM 4843 N N . VAL A 1 620 ? -42.690 -25.872 30.827 1.00 72.94 620 VAL A N 1
ATOM 4844 C CA . VAL A 1 620 ? -43.265 -27.091 30.218 1.00 72.94 620 VAL A CA 1
ATOM 4845 C C . VAL A 1 620 ? -42.456 -28.347 30.586 1.00 72.94 620 VAL A C 1
ATOM 4847 O O . VAL A 1 620 ? -41.231 -28.294 30.641 1.00 72.94 620 VAL A O 1
ATOM 4850 N N . ASP A 1 621 ? -43.125 -29.496 30.738 1.00 63.75 621 ASP A N 1
ATOM 4851 C CA . ASP A 1 621 ? -42.551 -30.767 31.236 1.00 63.75 621 ASP A CA 1
ATOM 4852 C C . ASP A 1 621 ? -41.609 -31.525 30.265 1.00 63.75 621 ASP A C 1
ATOM 4854 O O . ASP A 1 621 ? -41.356 -32.710 30.457 1.00 63.75 621 ASP A O 1
ATOM 4858 N N . ASN A 1 622 ? -41.061 -30.883 29.224 1.00 73.06 622 ASN A N 1
ATOM 4859 C CA . ASN A 1 622 ? -40.273 -31.555 28.171 1.00 73.06 622 ASN A CA 1
ATOM 4860 C C . ASN A 1 622 ? -38.986 -30.811 27.759 1.00 73.06 622 ASN A C 1
ATOM 4862 O O . ASN A 1 622 ? -38.572 -30.876 26.600 1.00 73.06 622 ASN A O 1
ATOM 4866 N N . VAL A 1 623 ? -38.344 -30.082 28.674 1.00 81.56 623 VAL A N 1
ATOM 4867 C CA . VAL A 1 623 ? -37.064 -29.404 28.397 1.00 81.56 623 VAL A CA 1
ATOM 4868 C C . VAL A 1 623 ? -35.917 -30.041 29.180 1.00 81.56 623 VAL A C 1
ATOM 4870 O O . VAL A 1 623 ? -36.082 -30.414 30.337 1.00 81.56 623 VAL A O 1
ATOM 4873 N N . THR A 1 624 ? -34.757 -30.200 28.543 1.00 86.56 624 THR A N 1
ATOM 4874 C CA . THR A 1 624 ? -33.500 -30.640 29.186 1.00 86.56 624 THR A CA 1
ATOM 4875 C C . THR A 1 624 ? -32.655 -29.460 29.667 1.00 86.56 624 THR A C 1
ATOM 4877 O O . THR A 1 624 ? -31.754 -29.630 30.484 1.00 86.56 624 THR A O 1
ATOM 4880 N N . GLU A 1 625 ? -32.966 -28.261 29.175 1.00 92.12 625 GLU A N 1
ATOM 4881 C CA . GLU A 1 625 ? -32.401 -26.984 29.591 1.00 92.12 625 GLU A CA 1
ATOM 4882 C C . GLU A 1 625 ? -33.549 -26.001 29.823 1.00 92.12 625 GLU A C 1
ATOM 4884 O O . GLU A 1 625 ? -34.430 -25.832 28.979 1.00 92.12 625 GLU A O 1
ATOM 4889 N N . TRP A 1 626 ? -33.539 -25.348 30.976 1.00 93.56 626 TRP A N 1
ATOM 4890 C CA . TRP A 1 626 ? -34.511 -24.344 31.360 1.00 93.56 626 TRP A CA 1
ATOM 4891 C C . TRP A 1 626 ? -33.797 -23.025 31.634 1.00 93.56 626 TRP A C 1
ATOM 4893 O O . TRP A 1 626 ? -33.001 -22.899 32.563 1.00 93.56 626 TRP A O 1
ATOM 4903 N N . LYS A 1 627 ? -34.113 -22.013 30.828 1.00 94.69 627 LYS A N 1
ATOM 4904 C CA . LYS A 1 627 ? -33.734 -20.631 31.107 1.00 94.69 627 LYS A CA 1
ATOM 4905 C C . LYS A 1 627 ? -34.639 -20.096 32.213 1.00 94.69 627 LYS A C 1
ATOM 4907 O O . LYS A 1 627 ? -35.774 -19.719 31.946 1.00 94.69 627 LYS A O 1
ATOM 4912 N N . MET A 1 628 ? -34.144 -20.139 33.445 1.00 95.06 628 MET A N 1
ATOM 4913 C CA . MET A 1 628 ? -34.899 -19.823 34.657 1.00 95.06 628 MET A CA 1
ATOM 4914 C C . MET A 1 628 ? -35.262 -18.345 34.757 1.00 95.06 628 MET A C 1
ATOM 4916 O O . MET A 1 628 ? -36.349 -18.019 35.225 1.00 95.06 628 MET A O 1
ATOM 4920 N N . ALA A 1 629 ? -34.336 -17.467 34.371 1.00 95.88 629 ALA A N 1
ATOM 4921 C CA . ALA A 1 629 ? -34.569 -16.033 34.319 1.00 95.88 629 ALA A CA 1
ATOM 4922 C C . ALA A 1 629 ? -33.509 -15.312 33.485 1.00 95.88 629 ALA A C 1
ATOM 4924 O O . ALA A 1 629 ? -32.398 -15.806 33.265 1.00 95.88 629 ALA A O 1
ATOM 4925 N N . VAL A 1 630 ? -33.840 -14.087 33.100 1.00 95.94 630 VAL A N 1
ATOM 4926 C CA . VAL A 1 630 ? -32.907 -13.069 32.639 1.00 95.94 630 VAL A CA 1
ATOM 4927 C C . VAL A 1 630 ? -32.917 -11.921 33.638 1.00 95.94 630 VAL A C 1
ATOM 4929 O O . VAL A 1 630 ? -33.960 -11.336 33.920 1.00 95.94 630 VAL A O 1
ATOM 4932 N N . LEU A 1 631 ? -31.742 -11.578 34.155 1.00 95.56 631 LEU A N 1
ATOM 4933 C CA . LEU A 1 631 ? -31.547 -10.424 35.022 1.00 95.56 631 LEU A CA 1
ATOM 4934 C C . LEU A 1 631 ? -31.022 -9.271 34.170 1.00 95.56 631 LEU A C 1
ATOM 4936 O O . LEU A 1 631 ? -29.918 -9.350 33.626 1.00 95.56 631 LEU A O 1
ATOM 4940 N N . MET A 1 632 ? -31.813 -8.214 34.053 1.00 93.44 632 MET A N 1
ATOM 4941 C CA . MET A 1 632 ? -31.455 -6.983 33.358 1.00 93.44 632 MET A CA 1
ATOM 4942 C C . MET A 1 632 ? -31.031 -5.940 34.389 1.00 93.44 632 MET A C 1
ATOM 4944 O O . MET A 1 632 ? -31.783 -5.650 35.318 1.00 93.44 632 MET A O 1
ATOM 4948 N N . ILE A 1 633 ? -29.818 -5.408 34.242 1.00 93.38 633 ILE A N 1
ATOM 4949 C CA . ILE A 1 633 ? -29.252 -4.416 35.161 1.00 93.38 633 ILE A CA 1
ATOM 4950 C C . ILE A 1 633 ? -29.315 -3.043 34.499 1.00 93.38 633 ILE A C 1
ATOM 4952 O O . ILE A 1 633 ? -28.624 -2.785 33.505 1.00 93.38 633 ILE A O 1
ATOM 4956 N N . ASP A 1 634 ? -30.146 -2.170 35.057 1.00 88.25 634 ASP A N 1
ATOM 4957 C CA . ASP A 1 634 ? -30.301 -0.795 34.602 1.00 88.25 634 ASP A CA 1
ATOM 4958 C C . ASP A 1 634 ? -29.108 0.075 35.023 1.00 88.25 634 ASP A C 1
ATOM 4960 O O . ASP A 1 634 ? -28.307 -0.271 35.894 1.00 88.25 634 ASP A O 1
ATOM 4964 N N . ALA A 1 635 ? -28.962 1.237 34.382 1.00 78.56 635 ALA A N 1
ATOM 4965 C CA . ALA A 1 635 ? -27.823 2.132 34.609 1.00 78.56 635 ALA A CA 1
ATOM 4966 C C . ALA A 1 635 ? -27.741 2.685 36.047 1.00 78.56 635 ALA A C 1
ATOM 4968 O O . ALA A 1 635 ? -26.673 3.128 36.465 1.00 78.56 635 ALA A O 1
ATOM 4969 N N . ASP A 1 636 ? -28.849 2.670 36.789 1.00 83.88 636 ASP A N 1
ATOM 4970 C CA . ASP A 1 636 ? -28.925 3.066 38.197 1.00 83.88 636 ASP A CA 1
ATOM 4971 C C . ASP A 1 636 ? -28.688 1.897 39.176 1.00 83.88 636 ASP A C 1
ATOM 4973 O O . ASP A 1 636 ? -28.709 2.100 40.389 1.00 83.88 636 ASP A O 1
ATOM 4977 N N . GLY A 1 637 ? -28.423 0.691 38.660 1.00 84.62 637 GLY A N 1
ATOM 4978 C CA . GLY A 1 637 ? -28.231 -0.530 39.442 1.00 84.62 637 GLY A CA 1
ATOM 4979 C C . GLY A 1 637 ? -29.525 -1.273 39.780 1.00 84.62 637 GLY A C 1
ATOM 4980 O O . GLY A 1 637 ? -29.460 -2.291 40.470 1.00 84.62 637 GLY A O 1
ATOM 4981 N N . THR A 1 638 ? -30.684 -0.806 39.304 1.00 88.38 638 THR A N 1
ATOM 4982 C CA . THR A 1 638 ? -31.949 -1.534 39.450 1.00 88.38 638 THR A CA 1
ATOM 4983 C C . THR A 1 638 ? -31.890 -2.852 38.680 1.00 88.38 638 THR A C 1
ATOM 4985 O O . THR A 1 638 ? -31.341 -2.924 37.580 1.00 88.38 638 THR A O 1
ATOM 4988 N N . ILE A 1 639 ? -32.436 -3.915 39.277 1.00 92.19 639 ILE A N 1
ATOM 4989 C CA . ILE A 1 639 ? -32.434 -5.265 38.709 1.00 92.19 639 ILE A CA 1
ATOM 4990 C C . ILE A 1 639 ? -33.861 -5.616 38.305 1.00 92.19 639 ILE A C 1
ATOM 4992 O O . ILE A 1 639 ? -34.730 -5.780 39.164 1.00 92.19 639 ILE A O 1
ATOM 4996 N N . THR A 1 640 ? -34.090 -5.760 37.004 1.00 93.06 640 THR A N 1
ATOM 4997 C CA . THR A 1 640 ? -35.344 -6.278 36.453 1.00 93.06 640 THR A CA 1
ATOM 4998 C C . THR A 1 640 ? -35.184 -7.770 36.173 1.00 93.06 640 THR A C 1
ATOM 5000 O O . THR A 1 640 ? -34.197 -8.189 35.570 1.00 93.06 640 THR A O 1
ATOM 5003 N N . VAL A 1 641 ? -36.139 -8.583 36.625 1.00 92.50 641 VAL A N 1
ATOM 5004 C CA . VAL A 1 641 ? -36.117 -10.043 36.454 1.00 92.50 641 VAL A CA 1
ATOM 5005 C C . VAL A 1 641 ? -37.199 -10.446 35.458 1.00 92.50 641 VAL A C 1
ATOM 5007 O O . VAL A 1 641 ? -38.384 -10.258 35.726 1.00 92.50 641 VAL A O 1
ATOM 5010 N N . GLU A 1 642 ? -36.791 -11.005 34.322 1.00 90.88 642 GLU A N 1
ATOM 5011 C CA . GLU A 1 642 ? -37.680 -11.595 33.318 1.00 90.88 642 GLU A CA 1
ATOM 5012 C C . GLU A 1 642 ? -37.626 -13.124 33.474 1.00 90.88 642 GLU A C 1
ATOM 5014 O O . GLU A 1 642 ? -36.587 -13.727 33.205 1.00 90.88 642 GLU A O 1
ATOM 5019 N N . SER A 1 643 ? -38.702 -13.740 33.972 1.00 80.56 643 SER A N 1
ATOM 5020 C CA . SER A 1 643 ? -38.831 -15.196 34.186 1.00 80.56 643 SER A CA 1
ATOM 5021 C C . SER A 1 643 ? -39.417 -15.921 32.984 1.00 80.56 643 SER A C 1
ATOM 5023 O O . SER A 1 643 ? -40.419 -15.382 32.453 1.00 80.56 643 SER A O 1
#

Radius of gyration: 35.51 Å; Cα contacts (8 Å, |Δi|>4): 1044; chains: 1; bounding box: 88×62×104 Å

Nearest PDB structures (foldseek):
  4jy4-assembly1_A  TM=4.779E-01  e=1.279E+00  Homo sapiens
  7a0g-assembly1_HHH  TM=1.522E-01  e=1.279E+00  Serratia marcescens
  6h2f-assembly1_I  TM=1.810E-01  e=4.010E+00  Aeromonas hydrophila subsp. hydrophila AL09-71
  8hkq-assembly1_A  TM=1.803E-01  e=7.279E+00  Homo sapiens

Mean predicted aligned error: 16.39 Å

pLDDT: mean 85.43, std 14.01, range [28.28, 98.56]

Sequence (643 aa):
MPSGKKSTPSQLWNHLVKDAGLELNLKKKPGRDADLELEVLRQLDPAHGTPSAYPSVKALLKADQQAAAPAVTVERLLVAVLESQKGFAAMMGEILDTLAMAEATLGEHNLTIDFSYDAVTDSHLKQTLEQFRVDEERTRRVCVSRFVSLSQEQRSEIYSILRTLDYPRLGDRDDRLPLTPQVDATPAPALFRAPLLALETMVADFLQLCRVYGESRKANYSRIRPDGRWQDFSEEEKQAISRAAAATDYWDVDIVDSINFIKHRASTTPSEQTSLLATLNEAVALIPTKQQWVDETYKQLLDLLNLPTWKRRHELYSVWVGTRLLNVAKTHASQLTFHTRGKVLSFAFGGSALATYTYNGEQFAIKCEVRSDLVGTSTKRKRAIQPDFRVFREGGTATPNDATYLVVECKHYLQQNVNNFATAASDYARSCRYATVLVVNHGPVEEPKLLSAVEPEVQNRARFIGDATPGTPAQLQAFLQTALFSTPARAPSVPSPRAQASANAPRTGSLTLPLLSVEVEWDAALQDIDLALAFDPDATNQPVEINYGNKGSMGAPYYAMLQQDVRSGPGKETIDIYQLTSRRYEVIVRNYSNIGYLPAAHLCGRILLGNHRILATPPVDNVTEWKMAVLMIDADGTITVES

Foldseek 3Di:
DPPDDDDFLLRLVVCLCVLLVPQQDDPPDGGPCVLLFLQLLCQLPVPQSHCVNPVTPNRVSVVLVVDPHRDDGLQSSLLSSLQSLVLVLLLLVLLLVLVVVQCVQVVDDWFWEWEADDPPDPLIPIDTSVVSVVLSVLSVCLSPDHQDDAAPVLLVVLLVLLCVVVFDQDDDPDFALDQFQPADPQDADPLCVVLLVLLRVNLNVLSVLLVVQHRTLVSLVCSLDDPPCPVVDDPVVPRSSVSNPCVNVVSSSSSSSSSNVLRVCVVVPVVCVVVSSVSSVVSSVSRPDPVNSSVVSSVSSSVSSNDSCNVCSLSSQLVSLVSLLQVLQVVPFPDKHADDDPSYQYLYAQFDFGMWTDDPNWIKTKTAFDWDAFDDDAPPDDGIDTAGIFIFTDDDLDASLQRTAEGEHEEADQDDDLNVLQRNQQRSCNSNVNYQYEYEYCHDDDFVSSLVSHDPVRSVRYYYHHVCTSVPPVVSNVVSNCSVHPDPPPPPPDPDDDDDDDDDDDDDDDPQAFQKKKKKFFAQVAFFKKKKKWFDLRPSPPTDICIPVHQDDCPDPPNKGWPDGHGGPRDMIMIGHRDDRGQKIWIKMARPVPPAAQAQVGMWIWMCRPPDIDIFGAPDRHHRMGRRWMWGQDPVRDTDIGD

Secondary structure (DSSP, 8-state):
--TT----HHHHHHHHHHHTT---EETTEE-TTHHHHHHHHHHH-TTT-STTT-SSHHHHHHHHHHSSS----HHHHHHHHHHHTHHHHHHHHHHHHHHHHHHHHHT-SS-EEEEE--SSSS-EEEEEHHHHHHHHHHHHHHHH--S-PPPHHHHHHHHHHHHTT-PPP-S---SB--SS-----PPPPGGGHHHHHHHHHHHHHHHHHHHHH-SBHHHHHHHHS-SS-GGGS-HHHHHHHHHHHTTTTTHHHHHHHHHHHHHHHHHH-GGGHHHHHHHHHHHHHTSPPHHHHHHHHHHHHHHHHTSTTGGGHHHHHHHHHHHHHHHHHHHHSSEEEE--BTTEEE--TTT-EEEEEEETTEEEEEEES--EEPPS--SS-SSEE--SEEEEEESSS--TTTTEEEEEEEE--SS--HHHHHHHHHHHHHHSTT-EEEEEESS---HHHHHTTS-TTTGGGEEEE-S-STTSTHHHHHHHHHHHHSPP-----PPPP-----------------SEEEEEEE-TT---EEEEEEE-SS-SS--EEESSS--B-SSSTT-EEE-----SSSEEEEEEESS---SEEEEEEEETT-SS---TTSEEEEEEETTEEEEE--SSTT-SEEEEEEEEE-TTS-EEEE-

Solvent-accessible surface area (backbone atoms only — not comparable to full-atom values): 35858 Å² total; per-residue (Å²): 124,82,86,89,66,90,67,50,41,61,54,49,53,55,47,50,37,61,76,42,64,55,40,46,64,48,98,90,42,76,23,87,40,31,62,58,46,47,39,28,28,29,58,71,32,77,88,56,37,40,65,86,74,32,82,40,52,68,52,43,46,53,53,34,68,70,41,99,71,58,78,74,44,51,63,58,48,52,50,18,49,32,58,50,41,43,52,59,34,47,38,43,48,54,38,49,54,53,50,53,50,44,29,66,74,68,74,52,85,80,41,28,38,33,40,41,79,56,99,86,54,97,57,59,56,68,45,40,52,66,56,50,49,53,53,37,51,52,40,42,50,52,45,67,61,60,83,76,77,74,52,73,65,48,51,53,49,34,49,54,50,57,54,74,70,71,71,77,90,74,68,82,95,62,56,71,64,58,91,55,70,86,62,68,89,69,72,55,54,78,89,49,47,65,57,51,49,52,53,50,50,52,44,29,50,50,42,58,58,35,46,78,63,23,80,26,35,59,48,28,50,56,66,66,57,54,100,75,51,72,83,76,49,52,74,64,53,51,51,51,42,54,56,41,48,47,54,66,76,38,49,59,50,59,51,39,32,47,52,43,48,50,30,52,45,47,65,73,38,69,90,47,35,68,60,53,50,50,49,48,50,58,34,48,67,66,50,80,48,75,65,55,47,52,56,51,52,52,50,50,48,44,53,46,50,60,31,72,65,53,72,36,44,72,63,47,47,48,52,34,54,51,37,52,53,50,51,47,47,56,76,72,32,86,42,68,46,71,41,63,62,92,58,25,45,44,69,23,77,77,38,32,55,46,32,38,36,35,52,96,92,43,41,32,37,40,26,28,32,50,69,43,69,47,52,81,88,54,99,85,44,90,61,49,44,63,44,54,29,37,32,30,52,58,87,80,91,59,52,76,38,61,25,22,49,34,38,38,35,69,41,82,37,81,56,69,53,57,69,64,52,16,49,51,39,37,48,49,25,57,29,18,69,67,18,39,25,38,42,41,22,43,20,52,60,62,46,74,66,33,48,72,63,22,52,77,94,43,34,91,37,46,45,64,44,36,45,52,39,71,88,47,44,63,66,60,52,53,48,50,44,48,69,75,67,52,79,74,77,74,72,80,77,73,82,75,79,78,88,75,90,82,82,80,85,90,80,83,87,71,88,80,70,57,58,31,38,40,35,42,37,36,36,69,91,45,52,22,62,45,59,32,43,37,29,32,68,80,73,76,88,61,68,49,62,36,25,84,93,36,36,62,28,80,90,45,88,73,16,28,27,48,76,51,81,44,80,45,39,58,33,62,34,39,39,36,31,60,49,88,64,41,54,46,38,38,34,36,39,33,49,71,63,67,71,74,50,45,42,47,91,50,38,44,36,38,40,36,51,78,92,45,73,48,80,38,61,55,95,54,66,79,33,54,62,41,75,55,31,36,41,37,44,46,97,87,67,51,76,48,77,51,107